Protein AF-Q3A722-F1 (afdb_monomer)

Secondary structure (DSSP, 8-state):
---HHHHHHHHHHHHHHHHHHHT-PPPPPPPP----------------------PPPPPPPPPPP---PPPPTTHHHHHHHHHHHHHHHHHHHHHHHHHHHHHTTS----HHHHHHHHHHHHHHHHHHHHHHTTT-HHHHTHHHHHHHHHHHHHHHHHHHTS--S-HHHHHHHHHHHHHHHHHHHHHH--HHHHHHHHHHHHHHHHHS------HHHHHHHHHHHHHHHHHHHHHHT-THHHHHHHHHHHHHHHHHHHHH--S-HHHHHHHHHHHHHHHHHHHHHHHHHH-----HHHHHTTHHHHHHHHHHHHHHHHHH-TTTHHHHHHHHHHHHHHHHHHHHHHHTS--HHHHHHHHHHHHHHIIIIIIIIIS-TTTHHHHHHHHHHHHHHHHHHHT--GGGSHHHHHHHHHHHHHHHHHHHHT-S-TT-TTTTTHHHHHHHHHHHHHHHHTTS-HHHHHHHHHHHHHHHHHHHHHHHHH--SHHHHHHHHHHHHHHHHHHHHHHT-HHHHHHHHHHHHHHHHHIIIIITTSS-HHHHHHHHHHHHHHHHHHHHHHHHHHHS-PPP-

Foldseek 3Di:
DQDPVNVVVVVVVVVVVVCVVVVPDDDDDDDDDDDDDDDDDDDDDDDDDDDDDDDDDDDDDDDDPDDDDDPDPVVVVVVVCVLLVVVVVVVVVVVVVVVVCVVVVVDPDDLVVVLVVLLVCLVVLLVQLVVCCVPPLVSSLSSNLVSLLSQLVSLLCCCAVVNNDALVVSLVSLVVSLVVLLVSCVVSVDCSSLVSSLVSQLCSVVRHDDPDLDLVVVLVSLLVCLLVQLVSCLVSLHLVSNLSSLQSSLVSSLVVVVVSVDDDLVSVLVSLVSSLLSSLVSLLSSCVSVVPFQDQVNLVSCQVSLVSSLVSNLVSCCVPPVPCSLVVLQVSLVVLVCSLVVSCVVSVDDRLSSLVNSLQSNLVSCLVSVQVRPDDLLCQLVCLLVLVVVVVVCCVVVVDDCVSNVNNVVSSVVSNVVSLVCLLVVVRPPPRPPSLCSLVSLLVSLVVLLVVQQPDDPVSVVVSLVSNLSSLSSQLSSLVVNDPDLVSSLVSLLVVLVVLCVVCVVVLNLSSLVSSLVSLVVSLVSCVPPVLVPDDPVVNVVSVVVSVVSNVVSVVSNVVSVPPDDPDD

Mean predicted aligned error: 14.73 Å

pLDDT: mean 80.54, std 16.51, range [31.36, 98.12]

InterPro domains:
  IPR019286 Protein of unknown function DUF2339, transmembrane [PF10101] (86-480)
  IPR019286 Protein of unknown function DUF2339, transmembrane [PTHR38434] (23-447)

Organism: Syntrophotalea carbinolica (strain DSM 2380 / NBRC 103641 / GraBd1) (NCBI:txid338963)

Sequence (569 aa):
MESLDQRLARLEARLEKLEQHLNLKPTPPEPPQETFSFHPPTSGKAGQSAPPSGPATPPTAPPAPAQKPAPSPQSGIITRLLGLGGSLALVLAAAYLIKLAYDSGWLSLSPQMRIGLAMLGGLALITTGLYLRKKDRSYASLLPAAGIVILFLAIYAAHLYYDLIGSGVAGLGVVLTCLFSLWLCHLFDSNLYALFAIGGSYAAPFLIRNTTHQIWPLMLYFSAWSVVFCIFSLFTGRRRHYLLALYLAIAGFDIIWRRTAGDPWQAALFYQTAQLAIFGICAALFTLRHKRPLTRRSAALHLPALLIFYILQYTLLHRHLPQLAPWIALASVIVVGICYLVPRLLLKRELPGGRLILFCYGSLALVHAGYLELMPQNWRPWLALLALPALAVWFVTSKRNLFTDWALLAAIGLMWLVNFSRTIGNDLPAHVSGLQILPLLHAAELYAGYALLRKQHRMERVLGGVLVYLGHFAAMAAAWQILQSSLGVSLAWGLLALVCLGLALPLRDRILGHSSLLLFAFSALKVLFNDLAGAAPPVRIGCLLVVGVTLYAGGWLYRYIEQLSPPKT

Solvent-accessible surface area (backbone atoms only — not comparable to full-atom values): 31553 Å² total; per-residue (Å²): 133,87,52,72,65,60,54,49,56,56,48,51,58,50,49,53,56,48,38,64,74,66,68,64,74,83,79,78,87,82,80,90,82,89,79,91,84,90,82,87,91,83,90,86,85,91,86,89,88,86,89,89,90,76,93,78,76,83,83,84,77,79,86,74,81,85,73,75,81,74,82,62,80,64,60,63,50,54,57,48,50,50,50,50,48,52,50,51,50,51,52,48,49,52,52,49,51,53,48,50,41,38,79,67,60,79,50,85,67,52,74,66,54,52,40,50,49,40,39,50,51,13,50,48,30,30,52,50,17,60,66,40,35,84,80,40,46,76,69,24,46,52,38,31,47,51,11,53,53,38,40,51,49,31,45,38,43,34,37,64,75,63,65,74,43,56,60,70,59,40,52,51,50,48,51,54,52,27,55,51,27,47,51,48,18,67,76,57,71,42,67,64,26,45,52,50,26,50,52,50,56,65,44,39,77,81,50,41,80,73,89,64,86,61,61,65,67,57,52,50,53,50,48,50,51,46,51,52,36,32,55,51,19,55,73,69,73,40,69,67,49,33,51,52,40,51,46,48,48,56,52,47,48,53,57,52,53,68,72,64,75,72,69,65,66,64,56,57,51,48,48,53,53,50,50,52,48,55,54,38,50,40,58,25,50,41,28,57,76,66,69,48,69,48,43,56,74,63,29,59,68,46,48,60,52,52,48,50,49,48,54,57,52,42,56,52,28,46,74,77,38,54,88,51,23,38,58,54,50,48,50,50,40,52,54,52,41,49,41,36,47,54,45,28,65,77,64,73,45,87,36,67,6,40,52,49,46,42,40,45,53,37,29,50,31,42,49,48,27,48,46,68,60,68,40,55,78,58,51,44,56,59,52,30,65,48,44,59,59,52,49,52,52,49,41,70,74,62,78,58,65,73,81,78,52,45,47,44,52,50,42,52,50,49,50,29,49,58,38,51,52,28,54,65,68,65,69,58,66,91,80,34,81,60,67,72,50,52,27,44,50,52,14,50,52,23,44,50,53,18,70,68,26,66,83,53,58,80,70,42,40,54,53,20,50,52,28,42,55,52,14,51,52,28,41,48,41,24,35,54,75,62,39,91,43,74,67,56,27,38,51,49,34,41,50,52,18,50,50,38,38,60,51,15,61,88,66,71,33,65,68,48,35,58,54,18,53,54,36,42,51,52,27,47,49,46,42,64,66,62,57,42,74,77,46,57,72,71,58,39,54,51,52,54,50,53,46,52,52,51,52,51,55,51,55,55,50,48,59,54,57,70,68,56,73,77,79,85,126

Nearest PDB structures (foldseek):
  7rdr-assembly1_A  TM=3.396E-01  e=1.250E-01  unidentified
  7xn7-assembly1_q  TM=1.396E-01  e=4.188E-02  Komagataella phaffii

Structure (mmCIF, N/CA/C/O backbone):
data_AF-Q3A722-F1
#
_entry.id   AF-Q3A722-F1
#
loop_
_atom_site.group_PDB
_atom_site.id
_atom_site.type_symbol
_atom_site.label_atom_id
_atom_site.label_alt_id
_atom_site.label_comp_id
_atom_site.label_asym_id
_atom_site.label_entity_id
_atom_site.label_seq_id
_atom_site.pdbx_PDB_ins_code
_atom_site.Cartn_x
_atom_site.Cartn_y
_atom_site.Cartn_z
_atom_site.occupancy
_atom_site.B_iso_or_equiv
_atom_site.auth_seq_id
_atom_site.auth_comp_id
_atom_site.auth_asym_id
_atom_site.auth_atom_id
_atom_site.pdbx_PDB_model_num
ATOM 1 N N . MET A 1 1 ? 18.678 46.600 12.521 1.00 52.31 1 MET A N 1
ATOM 2 C CA . MET A 1 1 ? 19.002 45.193 12.204 1.00 52.31 1 MET A CA 1
ATOM 3 C C . MET A 1 1 ? 20.317 44.878 12.899 1.00 52.31 1 MET A C 1
ATOM 5 O O . MET A 1 1 ? 21.300 45.527 12.586 1.00 52.31 1 MET A O 1
ATOM 9 N N . GLU A 1 2 ? 20.304 44.007 13.909 1.00 63.22 2 GLU A N 1
ATOM 10 C CA . GLU A 1 2 ? 21.504 43.571 14.653 1.00 63.22 2 GLU A CA 1
ATOM 11 C C . GLU A 1 2 ? 22.440 42.827 13.677 1.00 63.22 2 GLU A C 1
ATOM 13 O O . GLU A 1 2 ? 21.957 41.978 12.918 1.00 63.22 2 GLU A O 1
ATOM 18 N N . SER A 1 3 ? 23.730 43.184 13.621 1.00 78.12 3 SER A N 1
ATOM 19 C CA . SER A 1 3 ? 24.673 42.571 12.671 1.00 78.12 3 SER A CA 1
ATOM 20 C C . SER A 1 3 ? 24.932 41.104 13.032 1.00 78.12 3 SER A C 1
ATOM 22 O O . SER A 1 3 ? 24.797 40.696 14.189 1.00 78.12 3 SER A O 1
ATOM 24 N N . LEU A 1 4 ? 25.281 40.282 12.036 1.00 76.06 4 LEU A N 1
ATOM 25 C CA . LEU A 1 4 ? 25.520 38.847 12.232 1.00 76.06 4 LEU A CA 1
ATOM 26 C C . LEU A 1 4 ? 26.589 38.592 13.313 1.00 76.06 4 LEU A C 1
ATOM 28 O O . LEU A 1 4 ? 26.437 37.686 14.131 1.00 76.06 4 LEU A O 1
ATOM 32 N N . ASP A 1 5 ? 27.596 39.463 13.367 1.00 83.19 5 ASP A N 1
ATOM 33 C CA . ASP A 1 5 ? 28.703 39.402 14.323 1.00 83.19 5 ASP A CA 1
ATOM 34 C C . ASP A 1 5 ? 28.243 39.663 15.762 1.00 83.19 5 ASP A C 1
ATOM 36 O O . ASP A 1 5 ? 28.663 38.976 16.690 1.00 83.19 5 ASP A O 1
ATOM 40 N N . GLN A 1 6 ? 27.300 40.592 15.959 1.00 83.19 6 GLN A N 1
ATOM 41 C CA . GLN A 1 6 ? 26.714 40.853 17.278 1.00 83.19 6 GLN A CA 1
ATOM 42 C C . GLN A 1 6 ? 25.887 39.662 17.772 1.00 83.19 6 GLN A C 1
ATOM 44 O O . GLN A 1 6 ? 25.915 39.331 18.959 1.00 83.19 6 GLN A O 1
ATOM 49 N N . ARG A 1 7 ? 25.181 38.974 16.864 1.00 80.50 7 ARG A N 1
ATOM 50 C CA . ARG A 1 7 ? 24.454 37.740 17.194 1.00 80.50 7 ARG A CA 1
ATOM 51 C C . ARG A 1 7 ? 25.393 36.588 17.538 1.00 80.50 7 ARG A C 1
ATOM 53 O O . ARG A 1 7 ? 25.093 3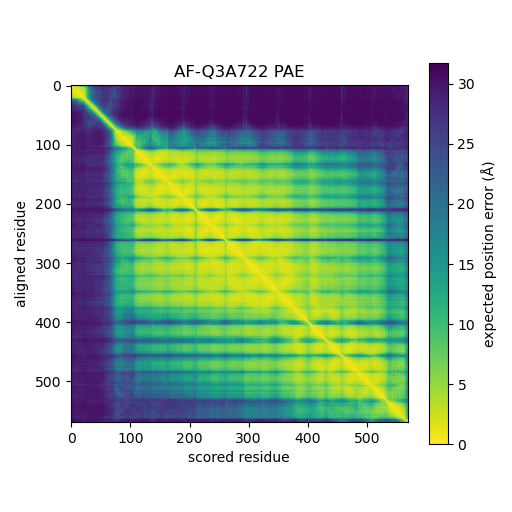5.859 18.481 1.00 80.50 7 ARG A O 1
ATOM 60 N N . LEU A 1 8 ? 26.499 36.434 16.812 1.00 86.38 8 LEU A N 1
ATOM 61 C CA . LEU A 1 8 ? 27.503 35.403 17.088 1.00 86.38 8 LEU A CA 1
ATOM 62 C C . LEU A 1 8 ? 28.163 35.621 18.449 1.00 86.38 8 LEU A C 1
ATOM 64 O O . LEU A 1 8 ? 28.091 34.728 19.290 1.00 86.38 8 LEU A O 1
ATOM 68 N N . ALA A 1 9 ? 28.645 36.834 18.728 1.00 87.88 9 ALA A N 1
ATOM 69 C CA . ALA A 1 9 ? 29.249 37.167 20.020 1.00 87.88 9 ALA A CA 1
ATOM 70 C C . ALA A 1 9 ? 28.284 36.921 21.198 1.00 87.88 9 ALA A C 1
ATOM 72 O O . ALA A 1 9 ? 28.666 36.440 22.266 1.00 87.88 9 ALA A O 1
ATOM 73 N N . ARG A 1 10 ? 26.989 37.204 21.003 1.00 89.38 10 ARG A N 1
ATOM 74 C CA . ARG A 1 10 ? 25.951 36.984 22.021 1.00 89.38 10 ARG A CA 1
ATOM 75 C C . ARG A 1 10 ? 25.628 35.505 22.243 1.00 89.38 10 ARG A C 1
ATOM 77 O O . ARG A 1 10 ? 25.222 35.132 23.346 1.00 89.38 10 ARG A O 1
ATOM 84 N N . LEU A 1 11 ? 25.767 34.677 21.207 1.00 86.81 11 LEU A N 1
ATOM 85 C CA . LEU A 1 11 ? 25.598 33.229 21.299 1.00 86.81 11 LEU A CA 1
ATOM 86 C C . LEU A 1 11 ? 26.813 32.575 21.959 1.00 86.81 11 LEU A C 1
ATOM 88 O O . LEU A 1 11 ? 26.610 31.762 22.856 1.00 86.81 11 LEU A O 1
ATOM 92 N N . GLU A 1 12 ? 28.030 32.984 21.603 1.00 91.69 12 GLU A N 1
ATOM 93 C CA . GLU A 1 12 ? 29.278 32.510 22.220 1.00 91.69 12 GLU A CA 1
ATOM 94 C C . GLU A 1 12 ? 29.302 32.805 23.724 1.00 91.69 12 GLU A C 1
ATOM 96 O O . GLU A 1 12 ? 29.461 31.888 24.527 1.00 91.69 12 GLU A O 1
ATOM 101 N N . ALA A 1 13 ? 28.970 34.036 24.129 1.00 88.69 13 ALA A N 1
ATOM 102 C CA . ALA A 1 13 ? 28.894 34.407 25.545 1.00 88.69 13 ALA A CA 1
ATOM 103 C C . ALA A 1 13 ? 27.814 33.629 26.331 1.00 88.69 13 ALA A C 1
ATOM 105 O O . ALA A 1 13 ? 27.917 33.437 27.547 1.00 88.69 13 ALA A O 1
ATOM 106 N N . ARG A 1 14 ? 26.739 33.187 25.662 1.00 84.06 14 ARG A N 1
ATOM 107 C CA . ARG A 1 14 ? 25.712 32.320 26.270 1.00 84.06 14 ARG A CA 1
ATOM 108 C C . ARG A 1 14 ? 26.178 30.875 26.387 1.00 84.06 14 ARG A C 1
ATOM 110 O O . ARG A 1 14 ? 25.814 30.215 27.359 1.00 84.06 14 ARG A O 1
ATOM 117 N N . LEU A 1 15 ? 26.942 30.403 25.409 1.00 85.06 15 LEU A N 1
ATOM 118 C CA . LEU A 1 15 ? 27.492 29.054 25.373 1.00 85.06 15 LEU A CA 1
ATOM 119 C C . LEU A 1 15 ? 28.553 28.890 26.463 1.00 85.06 15 LEU A C 1
ATOM 121 O O . LEU A 1 15 ? 28.458 27.961 27.255 1.00 85.06 15 LEU A O 1
ATOM 125 N N . GLU A 1 16 ? 29.432 29.877 26.622 1.00 84.75 16 GLU A N 1
ATOM 126 C CA . GLU A 1 16 ? 30.456 29.896 27.671 1.00 84.75 16 GLU A CA 1
ATOM 127 C C . GLU A 1 16 ? 29.837 29.910 29.084 1.00 84.75 16 GLU A C 1
ATOM 129 O O . GLU A 1 16 ? 30.250 29.160 29.970 1.00 84.75 16 GLU A O 1
ATOM 134 N N . LYS A 1 17 ? 28.753 30.676 29.292 1.00 83.44 17 LYS A N 1
ATOM 135 C CA . LYS A 1 17 ? 27.987 30.649 30.556 1.00 83.44 17 LYS A CA 1
ATOM 136 C C . LYS A 1 17 ? 27.321 29.299 30.837 1.00 83.44 17 LYS A C 1
ATOM 138 O O . LYS A 1 17 ? 27.186 28.927 32.005 1.00 83.44 17 LYS A O 1
ATOM 143 N N . LEU A 1 18 ? 26.878 28.591 29.795 1.00 77.94 18 LEU A N 1
ATOM 144 C CA . LEU A 1 18 ? 26.283 27.256 29.904 1.00 77.94 18 LEU A CA 1
ATOM 145 C C . LEU A 1 18 ? 27.346 26.187 30.177 1.00 77.94 18 LEU A C 1
ATOM 147 O O . LEU A 1 18 ? 27.121 25.319 31.016 1.00 77.94 18 LEU A O 1
ATOM 151 N N . GLU A 1 19 ? 28.507 26.272 29.531 1.00 83.75 19 GLU A N 1
ATOM 152 C CA . GLU A 1 19 ? 29.641 25.369 29.755 1.00 83.75 19 GLU A CA 1
ATOM 153 C C . GLU A 1 19 ? 30.189 25.494 31.181 1.00 83.75 19 GLU A C 1
ATOM 155 O O . GLU A 1 19 ? 30.425 24.476 31.838 1.00 83.75 19 GLU A O 1
ATOM 160 N N . GLN A 1 20 ? 30.274 26.722 31.709 1.00 80.38 20 GLN A N 1
ATOM 161 C CA . GLN A 1 20 ? 30.619 26.974 33.112 1.00 80.38 20 GLN A CA 1
ATOM 162 C C . GLN A 1 20 ? 29.568 26.416 34.087 1.00 80.38 20 GLN A C 1
ATOM 164 O O . GLN A 1 20 ? 29.935 25.847 35.113 1.00 80.38 20 GLN A O 1
ATOM 169 N N . HIS A 1 21 ? 28.269 26.514 33.768 1.00 76.50 21 HIS A N 1
ATOM 170 C CA . HIS A 1 21 ? 27.200 25.927 34.594 1.00 76.50 21 HIS A CA 1
ATOM 171 C C . HIS A 1 21 ? 27.181 24.394 34.568 1.00 76.50 21 HIS A C 1
ATOM 173 O O . HIS A 1 21 ? 26.752 23.771 35.538 1.00 76.50 21 HIS A O 1
ATOM 179 N N . LEU A 1 22 ? 27.623 23.781 33.468 1.00 78.94 22 LEU A N 1
ATOM 180 C CA . LEU A 1 22 ? 27.616 22.328 33.277 1.00 78.94 22 LEU A CA 1
ATOM 181 C C . LEU A 1 22 ? 28.944 21.656 33.660 1.00 78.94 22 LEU A C 1
ATOM 183 O O . LEU A 1 22 ? 29.050 20.435 33.563 1.00 78.94 22 LEU A O 1
ATOM 187 N N . ASN A 1 23 ? 29.936 22.429 34.120 1.00 65.50 23 ASN A N 1
ATOM 188 C CA . ASN A 1 23 ? 31.259 21.958 34.545 1.00 65.50 23 ASN A CA 1
ATOM 189 C C . ASN A 1 23 ? 31.959 21.078 33.485 1.00 65.50 23 ASN A C 1
ATOM 191 O O . ASN A 1 23 ? 32.690 20.133 33.801 1.00 65.50 23 ASN A O 1
ATOM 195 N N . LEU A 1 24 ? 31.710 21.377 32.206 1.00 67.44 24 LEU A N 1
ATOM 196 C CA . LEU A 1 24 ? 32.306 20.678 31.073 1.00 67.44 24 LEU A CA 1
ATOM 197 C C . LEU A 1 24 ? 33.721 21.220 30.872 1.00 67.44 24 LEU A C 1
ATOM 199 O O . LEU A 1 24 ? 33.935 22.217 30.192 1.00 67.44 24 LEU A O 1
ATOM 203 N N . LYS A 1 25 ? 34.705 20.585 31.510 1.00 57.12 25 LYS A N 1
ATOM 204 C CA . LYS A 1 25 ? 36.115 20.926 31.302 1.00 57.12 25 LYS A CA 1
ATOM 205 C C . LYS A 1 25 ? 36.535 20.483 29.889 1.00 57.12 25 LYS A C 1
ATOM 207 O O . LYS A 1 25 ? 36.375 19.300 29.581 1.00 57.12 25 LYS A O 1
ATOM 212 N N . PRO A 1 26 ? 37.113 21.356 29.045 1.00 51.34 26 PRO A N 1
ATOM 213 C CA . PRO A 1 26 ? 37.738 20.923 27.800 1.00 51.34 26 PRO A CA 1
ATOM 214 C C . PRO A 1 26 ? 38.919 20.007 28.137 1.00 51.34 26 PRO A C 1
ATOM 216 O O . PRO A 1 26 ? 39.823 20.405 28.871 1.00 51.34 26 PRO A O 1
ATOM 219 N N . THR A 1 27 ? 38.908 18.768 27.645 1.00 40.75 27 THR A N 1
ATOM 220 C CA . THR A 1 27 ? 40.062 17.864 27.742 1.00 40.75 27 THR A CA 1
ATOM 221 C C . THR A 1 27 ? 41.127 18.320 26.736 1.00 40.75 27 THR A C 1
ATOM 223 O O . THR A 1 27 ? 40.835 18.333 25.538 1.00 40.75 27 THR A O 1
ATOM 226 N N . PRO A 1 28 ? 42.342 18.707 27.168 1.00 54.50 28 PRO A N 1
ATOM 227 C CA . PRO A 1 28 ? 43.435 19.014 26.250 1.00 54.50 28 PRO A CA 1
ATOM 228 C C . PRO A 1 28 ? 43.916 17.738 25.534 1.00 54.50 28 PRO A C 1
ATOM 230 O O . PRO A 1 28 ? 43.887 16.666 26.141 1.00 54.50 28 PRO A O 1
ATOM 233 N N . PRO A 1 29 ? 44.378 17.818 24.275 1.00 43.59 29 PRO A N 1
ATOM 234 C CA . PRO A 1 29 ? 44.983 16.681 23.590 1.00 43.59 29 PRO A CA 1
ATOM 235 C C . PRO A 1 29 ? 46.322 16.313 24.251 1.00 43.59 29 PRO A C 1
ATOM 237 O O . PRO A 1 29 ? 47.200 17.158 24.416 1.00 43.59 29 PRO A O 1
ATOM 240 N N . GLU A 1 30 ? 46.462 15.048 24.636 1.00 40.69 30 GLU A N 1
ATOM 241 C CA . GLU A 1 30 ? 47.668 14.479 25.244 1.00 40.69 30 GLU A CA 1
ATOM 242 C C . GLU A 1 30 ? 48.770 14.272 24.175 1.00 40.69 30 GLU A C 1
ATOM 244 O O . GLU A 1 30 ? 48.475 13.741 23.098 1.00 40.69 30 GLU A O 1
ATOM 249 N N . PRO A 1 31 ? 50.024 14.711 24.411 1.00 44.62 31 PRO A N 1
ATOM 250 C CA . PRO A 1 31 ? 51.124 14.549 23.459 1.00 44.62 31 PRO A CA 1
ATOM 251 C C . PRO A 1 31 ? 51.706 13.117 23.462 1.00 44.62 31 PRO A C 1
ATOM 253 O O . PRO A 1 31 ? 51.623 12.420 24.473 1.00 44.62 31 PRO A O 1
ATOM 256 N N . PRO A 1 32 ? 52.335 12.660 22.360 1.00 43.41 32 PRO A N 1
ATOM 257 C CA . PRO A 1 32 ? 52.830 11.292 22.234 1.00 43.41 32 PRO A CA 1
ATOM 258 C C . PRO A 1 32 ? 54.150 11.105 22.995 1.00 43.41 32 PRO A C 1
ATOM 260 O O . PRO A 1 32 ? 55.132 11.783 22.699 1.00 43.41 32 PRO A O 1
ATOM 263 N N . GLN A 1 33 ? 54.197 10.154 23.932 1.00 38.06 33 GLN A N 1
ATOM 264 C CA . GLN A 1 33 ? 55.449 9.644 24.500 1.00 38.06 33 GLN A CA 1
ATOM 265 C C . GLN A 1 33 ? 55.815 8.304 23.850 1.00 38.06 33 GLN A C 1
ATOM 267 O O . GLN A 1 33 ? 55.172 7.279 24.078 1.00 38.06 33 GLN A O 1
ATOM 272 N N . GLU A 1 34 ? 56.862 8.331 23.026 1.00 39.62 34 GLU A N 1
ATOM 273 C CA . GLU A 1 34 ? 57.644 7.161 22.637 1.00 39.62 34 GLU A CA 1
ATOM 274 C C . GLU A 1 34 ? 58.617 6.803 23.769 1.00 39.62 34 GLU A C 1
ATOM 276 O O . GLU A 1 34 ? 59.508 7.591 24.075 1.00 39.62 34 GLU A O 1
ATOM 281 N N . THR A 1 35 ? 58.516 5.590 24.322 1.00 33.19 35 THR A N 1
ATOM 282 C CA . THR A 1 35 ? 59.654 4.947 24.997 1.00 33.19 35 THR A CA 1
ATOM 283 C C . THR A 1 35 ? 59.602 3.437 24.763 1.00 33.19 35 THR A C 1
ATOM 285 O O . THR A 1 35 ? 58.815 2.715 25.373 1.00 33.19 35 THR A O 1
ATOM 288 N N . PHE A 1 36 ? 60.442 2.955 23.846 1.00 32.78 36 PHE A N 1
ATOM 289 C CA . PHE A 1 36 ? 60.782 1.539 23.714 1.00 32.78 36 PHE A CA 1
ATOM 290 C C . PHE A 1 36 ? 61.846 1.184 24.760 1.00 32.78 36 PHE A C 1
ATOM 292 O O . PHE A 1 36 ? 62.940 1.743 24.728 1.00 32.78 36 PHE A O 1
ATOM 299 N N . SER A 1 37 ? 61.560 0.207 25.622 1.00 33.47 37 SER A N 1
ATOM 300 C CA . SER A 1 37 ? 62.552 -0.407 26.515 1.00 33.47 37 SER A CA 1
ATOM 301 C C . SER A 1 37 ? 62.547 -1.922 26.313 1.00 33.47 37 SER A C 1
ATOM 303 O O . SER A 1 37 ? 61.552 -2.592 26.582 1.00 33.47 37 SER A O 1
ATOM 305 N N . PHE A 1 38 ? 63.661 -2.457 25.810 1.00 31.36 38 PHE A N 1
ATOM 306 C CA . PHE A 1 38 ? 63.923 -3.888 25.635 1.00 31.36 38 PHE A CA 1
ATOM 307 C C . PHE A 1 38 ? 64.601 -4.458 26.893 1.00 31.36 38 PHE A C 1
ATOM 309 O O . PHE A 1 38 ? 65.631 -3.940 27.318 1.00 31.36 38 PHE A O 1
ATOM 316 N N . HIS A 1 39 ? 64.097 -5.577 27.423 1.00 46.22 39 HIS A N 1
ATOM 317 C CA . HIS A 1 39 ? 64.859 -6.473 28.302 1.00 46.22 39 HIS A CA 1
ATOM 318 C C . HIS A 1 39 ? 64.844 -7.904 27.728 1.00 46.22 39 HIS A C 1
ATOM 320 O O . HIS A 1 39 ? 63.776 -8.372 27.327 1.00 46.22 39 HIS A O 1
ATOM 326 N N . PRO A 1 40 ? 65.992 -8.610 27.668 1.00 51.47 40 PRO A N 1
ATOM 327 C CA . PRO A 1 40 ? 66.065 -10.003 27.225 1.00 51.47 40 PRO A CA 1
ATOM 328 C C . PRO A 1 40 ? 65.837 -10.990 28.394 1.00 51.47 40 PRO A C 1
ATOM 330 O O . PRO A 1 40 ? 66.102 -10.629 29.543 1.00 51.47 40 PRO A O 1
ATOM 333 N N . PRO A 1 41 ? 65.391 -12.239 28.143 1.00 42.06 41 PRO A N 1
ATOM 334 C CA . PRO A 1 41 ? 65.236 -13.250 29.187 1.00 42.06 41 PRO A CA 1
ATOM 335 C C . PRO A 1 41 ? 66.453 -14.190 29.270 1.00 42.06 41 PRO A C 1
ATOM 337 O O . PRO A 1 41 ? 66.931 -14.689 28.251 1.00 42.06 41 PRO A O 1
ATOM 340 N N . THR A 1 42 ? 66.891 -14.502 30.495 1.00 33.94 42 THR A N 1
ATOM 341 C CA . THR A 1 42 ? 67.890 -15.547 30.787 1.00 33.94 42 THR A CA 1
ATOM 342 C C . THR A 1 42 ? 67.280 -16.640 31.671 1.00 33.94 42 THR A C 1
ATOM 344 O O . THR A 1 42 ? 66.544 -16.368 32.615 1.00 33.94 42 THR A O 1
ATOM 347 N N . SER A 1 43 ? 67.595 -17.885 31.318 1.00 39.81 43 SER A N 1
ATOM 348 C CA . SER A 1 43 ? 67.126 -19.176 31.840 1.00 39.81 43 SER A CA 1
ATOM 349 C C . SER A 1 43 ? 67.608 -19.538 33.261 1.00 39.81 43 SER A C 1
ATOM 351 O O . SER A 1 43 ? 68.726 -19.186 33.625 1.00 39.81 43 SER A O 1
ATOM 353 N N . GLY A 1 44 ? 66.860 -20.379 34.007 1.00 32.78 44 GLY A N 1
ATOM 354 C CA . GLY A 1 44 ? 67.394 -21.064 35.206 1.00 32.78 44 GLY A CA 1
ATOM 355 C C . GLY A 1 44 ? 66.427 -21.874 36.106 1.00 32.78 44 GLY A C 1
ATOM 356 O O . GLY A 1 44 ? 65.782 -21.308 36.970 1.00 32.78 44 GLY A O 1
ATOM 357 N N . LYS A 1 45 ? 66.406 -23.206 35.899 1.00 38.09 45 LYS A N 1
ATOM 358 C CA . LYS A 1 45 ? 66.218 -24.395 36.792 1.00 38.09 45 LYS A CA 1
ATOM 359 C C . LYS A 1 45 ? 65.346 -24.412 38.089 1.00 38.09 45 LYS A C 1
ATOM 361 O O . LYS A 1 45 ? 65.649 -23.754 39.067 1.00 38.09 45 LYS A O 1
ATOM 366 N N . ALA A 1 46 ? 64.428 -25.400 38.095 1.00 35.19 46 ALA A N 1
ATOM 367 C CA . ALA A 1 46 ? 64.152 -26.521 39.039 1.00 35.19 46 ALA A CA 1
ATOM 368 C C . ALA A 1 46 ? 63.989 -26.347 40.578 1.00 35.19 46 ALA A C 1
ATOM 370 O O . ALA A 1 46 ? 64.908 -25.927 41.269 1.00 35.19 46 ALA A O 1
ATOM 371 N N . GLY A 1 47 ? 62.892 -26.915 41.121 1.00 33.81 47 GLY A N 1
ATOM 372 C CA . GLY A 1 47 ? 62.718 -27.305 42.535 1.00 33.81 47 GLY A CA 1
ATOM 373 C C . GLY A 1 47 ? 61.334 -27.924 42.832 1.00 33.81 47 GLY A C 1
ATOM 374 O O . GLY A 1 47 ? 60.319 -27.359 42.448 1.00 33.81 47 GLY A O 1
ATOM 375 N N . GLN A 1 48 ? 61.300 -29.104 43.461 1.00 34.53 48 GLN A N 1
ATOM 376 C CA . GLN A 1 48 ? 60.135 -29.977 43.723 1.00 34.53 48 GLN A CA 1
ATOM 377 C C . GLN A 1 48 ? 59.347 -29.613 45.002 1.00 34.53 48 GLN A C 1
ATOM 379 O O . GLN A 1 48 ? 59.964 -29.178 45.969 1.00 34.53 48 GLN A O 1
ATOM 384 N N . SER A 1 49 ? 58.030 -29.900 45.050 1.00 35.25 49 SER A N 1
ATOM 385 C CA . SER A 1 49 ? 57.280 -30.627 46.122 1.00 35.25 49 SER A CA 1
ATOM 386 C C . SER A 1 49 ? 55.747 -30.405 46.023 1.00 35.25 49 SER A C 1
ATOM 388 O O . SER A 1 49 ? 55.287 -29.347 45.610 1.00 35.25 49 SER A O 1
ATOM 390 N N . ALA A 1 50 ? 54.954 -31.439 46.337 1.00 35.88 50 ALA A N 1
ATOM 391 C CA . ALA A 1 50 ? 53.477 -31.514 46.248 1.00 35.88 50 ALA A CA 1
ATOM 392 C C . ALA A 1 50 ? 52.813 -31.514 47.661 1.00 35.88 50 ALA A C 1
ATOM 394 O O . ALA A 1 50 ? 53.560 -31.534 48.636 1.00 35.88 50 ALA A O 1
ATOM 395 N N . PRO A 1 51 ? 51.489 -31.780 47.824 1.00 54.91 51 PRO A N 1
ATOM 396 C CA . PRO A 1 51 ? 50.248 -30.980 47.639 1.00 54.91 51 PRO A CA 1
ATOM 397 C C . PRO A 1 51 ? 49.514 -30.799 49.026 1.00 54.91 51 PRO A C 1
ATOM 399 O O . PRO A 1 51 ? 50.216 -30.919 50.027 1.00 54.91 51 PRO A O 1
ATOM 402 N N . PRO A 1 52 ? 48.171 -30.602 49.216 1.00 51.94 52 PRO A N 1
ATOM 403 C CA . PRO A 1 52 ? 47.032 -30.319 48.318 1.00 51.94 52 PRO A CA 1
ATOM 404 C C . PRO A 1 52 ? 46.056 -29.195 48.803 1.00 51.94 52 PRO A C 1
ATOM 406 O O . PRO A 1 52 ? 46.222 -28.598 49.859 1.00 51.94 52 PRO A O 1
ATOM 409 N N . SER A 1 53 ? 44.954 -29.037 48.050 1.00 37.72 53 SER A N 1
ATOM 410 C CA . SER A 1 53 ? 43.604 -28.547 48.427 1.00 37.72 53 SER A CA 1
ATOM 411 C C . SER A 1 53 ? 43.199 -27.094 48.103 1.00 37.72 53 SER A C 1
ATOM 413 O O . SER A 1 53 ? 43.678 -26.125 48.676 1.00 37.72 53 SER A O 1
ATOM 415 N N . GLY A 1 54 ? 42.227 -26.979 47.185 1.00 43.28 54 GLY A N 1
ATOM 416 C CA . GLY A 1 54 ? 41.479 -25.762 46.853 1.00 43.28 54 GLY A CA 1
ATOM 417 C C . GLY A 1 54 ? 40.866 -25.843 45.442 1.00 43.28 54 GLY A C 1
ATOM 418 O O . GLY A 1 54 ? 41.622 -26.022 44.488 1.00 43.28 54 GLY A O 1
ATOM 419 N N . PRO A 1 55 ? 39.533 -25.745 45.253 1.00 44.19 55 PRO A N 1
ATOM 420 C CA . PRO A 1 55 ? 38.927 -25.724 43.921 1.00 44.19 55 PRO A CA 1
ATOM 421 C C . PRO A 1 55 ? 39.321 -24.437 43.185 1.00 44.19 55 PRO A C 1
ATOM 423 O O . PRO A 1 55 ? 38.999 -23.336 43.627 1.00 44.19 55 PRO A O 1
ATOM 426 N N . ALA A 1 56 ? 40.029 -24.582 42.066 1.00 38.97 56 ALA A N 1
ATOM 427 C CA . ALA A 1 56 ? 40.491 -23.476 41.242 1.00 38.97 56 ALA A CA 1
ATOM 428 C C . ALA A 1 56 ? 39.350 -22.860 40.414 1.00 38.97 56 ALA A C 1
ATOM 430 O O . ALA A 1 56 ? 38.616 -23.546 39.701 1.00 38.97 56 ALA A O 1
ATOM 431 N N . THR A 1 57 ? 39.258 -21.535 40.480 1.00 43.91 57 THR A N 1
ATOM 432 C CA . THR A 1 57 ? 38.618 -20.656 39.495 1.00 43.91 57 THR A CA 1
ATOM 433 C C . THR A 1 57 ? 39.157 -20.907 38.075 1.00 43.91 57 THR A C 1
ATOM 435 O O . THR A 1 57 ? 40.344 -21.211 37.932 1.00 43.91 57 THR A O 1
ATOM 438 N N . PRO A 1 58 ? 38.344 -20.745 37.010 1.00 54.31 58 PRO A N 1
ATOM 439 C CA . PRO A 1 58 ? 38.812 -20.932 35.637 1.00 54.31 58 PRO A CA 1
ATOM 440 C C . PRO A 1 58 ? 39.881 -19.888 35.255 1.00 54.31 58 PRO A C 1
ATOM 442 O O . PRO A 1 58 ? 39.778 -18.742 35.701 1.00 54.31 58 PRO A O 1
ATOM 445 N N . PRO A 1 59 ? 40.874 -20.223 34.408 1.00 48.59 59 PRO A N 1
ATOM 446 C CA . PRO A 1 59 ? 41.942 -19.304 34.030 1.00 48.59 59 PRO A CA 1
ATOM 447 C C . PRO A 1 59 ? 41.449 -18.235 33.049 1.00 48.59 59 PRO A C 1
ATOM 449 O O . PRO A 1 59 ? 40.800 -18.534 32.045 1.00 48.59 59 PRO A O 1
ATOM 452 N N . THR A 1 60 ? 41.825 -16.988 33.318 1.00 42.28 60 THR A N 1
ATOM 453 C CA . THR A 1 60 ? 41.714 -15.844 32.410 1.00 42.28 60 THR A CA 1
ATOM 454 C C . THR A 1 60 ? 42.491 -16.120 31.118 1.00 42.28 60 THR A C 1
ATOM 456 O O . THR A 1 60 ? 43.683 -16.422 31.152 1.00 42.28 60 THR A O 1
ATOM 459 N N . ALA A 1 61 ? 41.812 -16.027 29.974 1.00 45.47 61 ALA A N 1
ATOM 460 C CA . ALA A 1 61 ? 42.420 -16.172 28.654 1.00 45.47 61 ALA A CA 1
ATOM 461 C C . ALA A 1 61 ? 43.422 -15.027 28.351 1.00 45.47 61 ALA A C 1
ATOM 463 O O . ALA A 1 61 ? 43.242 -13.919 28.864 1.00 45.47 61 ALA A O 1
ATOM 464 N N . PRO A 1 62 ? 44.450 -15.253 27.506 1.00 52.56 62 PRO A N 1
ATOM 465 C CA . PRO A 1 62 ? 45.447 -14.238 27.149 1.00 52.56 62 PRO A CA 1
ATOM 466 C C . PRO A 1 62 ? 44.825 -13.038 26.405 1.00 52.56 62 PRO A C 1
ATOM 468 O O . PRO A 1 62 ? 43.821 -13.218 25.707 1.00 52.56 62 PRO A O 1
ATOM 471 N N . PRO A 1 63 ? 45.419 -11.829 26.477 1.00 44.66 63 PRO A N 1
ATOM 472 C CA . PRO A 1 63 ? 44.902 -10.667 25.766 1.00 44.66 63 PRO A CA 1
ATOM 473 C C . PRO A 1 63 ? 45.010 -10.878 24.251 1.00 44.66 63 PRO A C 1
ATOM 475 O O . PRO A 1 63 ? 46.088 -11.128 23.712 1.00 44.66 63 PRO A O 1
ATOM 478 N N . ALA A 1 64 ? 43.871 -10.783 23.565 1.00 46.03 64 ALA A N 1
ATOM 479 C CA . ALA A 1 64 ? 43.799 -10.818 22.112 1.00 46.03 64 ALA A CA 1
ATOM 480 C C . ALA A 1 64 ? 44.557 -9.619 21.495 1.00 46.03 64 ALA A C 1
ATOM 482 O O . ALA A 1 64 ? 44.583 -8.543 22.100 1.00 46.03 64 ALA A O 1
ATOM 483 N N . PRO A 1 65 ? 45.136 -9.754 20.285 1.00 40.84 65 PRO A N 1
ATOM 484 C CA . PRO A 1 65 ? 45.819 -8.653 19.613 1.00 40.84 65 PRO A CA 1
ATOM 485 C C . PRO A 1 65 ? 44.854 -7.484 19.405 1.00 40.84 65 PRO A C 1
ATOM 487 O O . PRO A 1 65 ? 43.736 -7.687 18.923 1.00 40.84 65 PRO A O 1
ATOM 490 N N . ALA A 1 66 ? 45.289 -6.268 19.739 1.00 41.91 66 ALA A N 1
ATOM 491 C CA . ALA A 1 66 ? 44.535 -5.045 19.495 1.00 41.91 66 ALA A CA 1
ATOM 492 C C . ALA A 1 66 ? 44.149 -4.954 18.008 1.00 41.91 66 ALA A C 1
ATOM 494 O O . ALA A 1 66 ? 44.979 -4.695 17.134 1.00 41.91 66 ALA A O 1
ATOM 495 N N . GLN A 1 67 ? 42.872 -5.199 17.710 1.00 41.88 67 GLN A N 1
ATOM 496 C CA . GLN A 1 67 ? 42.307 -4.947 16.393 1.00 41.88 67 GLN A CA 1
ATOM 497 C C . GLN A 1 67 ? 42.366 -3.441 16.132 1.00 41.88 67 GLN A C 1
ATOM 499 O O . GLN A 1 67 ? 41.795 -2.652 16.884 1.00 41.88 67 GLN A O 1
ATOM 504 N N . LYS A 1 68 ? 43.042 -3.047 15.044 1.00 39.16 68 LYS A N 1
ATOM 505 C CA . LYS A 1 68 ? 42.931 -1.699 14.468 1.00 39.16 68 LYS A CA 1
ATOM 506 C C . LYS A 1 68 ? 41.445 -1.309 14.399 1.00 39.16 68 LYS A C 1
ATOM 508 O O . LYS A 1 68 ? 40.660 -2.121 13.899 1.00 39.16 68 LYS A O 1
ATOM 513 N N . PRO A 1 69 ? 41.050 -0.103 14.849 1.00 40.03 69 PRO A N 1
ATOM 514 C CA . PRO A 1 69 ? 39.660 0.325 14.789 1.00 40.03 69 PRO A CA 1
ATOM 515 C C . PRO A 1 69 ? 39.154 0.225 13.349 1.00 40.03 69 PRO A C 1
ATOM 517 O O . PRO A 1 69 ? 39.759 0.778 12.428 1.00 40.03 69 PRO A O 1
ATOM 520 N N . ALA A 1 70 ? 38.056 -0.502 13.148 1.00 44.69 70 ALA A N 1
ATOM 521 C CA . ALA A 1 70 ? 37.361 -0.509 11.871 1.00 44.69 70 ALA A CA 1
ATOM 522 C C . ALA A 1 70 ? 36.961 0.938 11.514 1.00 44.69 70 ALA A C 1
ATOM 524 O O . ALA A 1 70 ? 36.479 1.661 12.392 1.00 44.69 70 ALA A O 1
ATOM 525 N N . PRO A 1 71 ? 37.144 1.383 10.257 1.00 41.56 71 PRO A N 1
ATOM 526 C CA . PRO A 1 71 ? 36.765 2.732 9.860 1.00 41.56 71 PRO A CA 1
ATOM 527 C C . PRO A 1 71 ? 35.268 2.943 10.114 1.00 41.56 71 PRO A C 1
ATOM 529 O O . PRO A 1 71 ? 34.433 2.103 9.770 1.00 41.56 71 PRO A O 1
ATOM 532 N N . SER A 1 72 ? 34.936 4.064 10.754 1.00 37.12 72 SER A N 1
ATOM 533 C CA . SER A 1 72 ? 33.569 4.404 11.134 1.00 37.12 72 SER A CA 1
ATOM 534 C C . SER A 1 72 ? 32.652 4.488 9.895 1.00 37.12 72 SER A C 1
ATOM 536 O O . SER A 1 72 ? 33.038 5.057 8.871 1.00 37.12 72 SER A O 1
ATOM 538 N N . PRO A 1 73 ? 31.405 3.974 9.954 1.00 47.56 73 PRO A N 1
ATOM 539 C CA . PRO A 1 73 ? 30.480 3.971 8.812 1.00 47.56 73 PRO A CA 1
ATOM 540 C C . PRO A 1 73 ? 30.096 5.369 8.291 1.00 47.56 73 PRO A C 1
ATOM 542 O O . PRO A 1 73 ? 29.489 5.481 7.227 1.00 47.56 73 PRO A O 1
ATOM 545 N N . GLN A 1 74 ? 30.434 6.431 9.027 1.00 44.09 74 GLN A N 1
ATOM 546 C CA . GLN A 1 74 ? 30.112 7.816 8.687 1.00 44.09 74 GLN A CA 1
ATOM 547 C C . GLN A 1 74 ? 31.113 8.447 7.704 1.00 44.09 74 GLN A C 1
ATOM 549 O O . GLN A 1 74 ? 30.688 9.251 6.872 1.00 44.09 74 GLN A O 1
ATOM 554 N N . SER A 1 75 ? 32.394 8.045 7.700 1.00 42.06 75 SER A N 1
ATOM 555 C CA . SER A 1 75 ? 33.375 8.612 6.754 1.00 42.06 75 SER A CA 1
ATOM 556 C C . SER A 1 75 ? 33.076 8.190 5.310 1.00 42.06 75 SER A C 1
ATOM 558 O O . SER A 1 75 ? 33.122 9.009 4.399 1.00 42.06 75 SER A O 1
ATOM 560 N N . GLY A 1 76 ? 32.617 6.950 5.104 1.00 49.53 76 GLY A N 1
ATOM 561 C CA . GLY A 1 76 ? 32.274 6.426 3.779 1.00 49.53 76 GLY A CA 1
ATOM 562 C C . GLY A 1 76 ? 31.035 7.056 3.132 1.00 49.53 76 GLY A C 1
ATOM 563 O O . GLY A 1 76 ? 30.899 6.991 1.914 1.00 49.53 76 GLY A O 1
ATOM 564 N N . ILE A 1 77 ? 30.128 7.669 3.899 1.00 54.31 77 ILE A N 1
ATOM 565 C CA . ILE A 1 77 ? 28.936 8.336 3.345 1.00 54.31 77 ILE A CA 1
ATOM 566 C C . ILE A 1 77 ? 29.306 9.731 2.841 1.00 54.31 77 ILE A C 1
ATOM 568 O O . ILE A 1 77 ? 28.914 10.090 1.734 1.00 54.31 77 ILE A O 1
ATOM 572 N N . ILE A 1 78 ? 30.106 10.479 3.606 1.00 50.62 78 ILE A N 1
ATOM 573 C CA . ILE A 1 78 ? 30.527 11.840 3.249 1.00 50.62 78 ILE A CA 1
ATOM 574 C C . ILE A 1 78 ? 31.439 11.803 2.023 1.00 50.62 78 ILE A C 1
ATOM 576 O O . ILE A 1 78 ? 31.165 12.499 1.050 1.00 50.62 78 ILE A O 1
ATOM 580 N N . THR A 1 79 ? 32.448 10.925 1.989 1.00 56.16 79 THR A N 1
ATOM 581 C CA . THR A 1 79 ? 33.340 10.800 0.821 1.00 56.16 79 THR A CA 1
ATOM 582 C C . THR A 1 79 ? 32.586 10.340 -0.430 1.00 56.16 79 THR A C 1
ATOM 584 O O . THR A 1 79 ? 32.892 10.767 -1.541 1.00 56.16 79 THR A O 1
ATOM 587 N N . ARG A 1 80 ? 31.551 9.504 -0.270 1.00 57.47 80 ARG A N 1
ATOM 588 C CA . ARG A 1 80 ? 30.734 9.008 -1.385 1.00 57.47 80 ARG A CA 1
ATOM 589 C C . ARG A 1 80 ? 29.720 10.038 -1.875 1.00 57.47 80 ARG A C 1
ATOM 591 O O . ARG A 1 80 ? 29.497 10.104 -3.077 1.00 57.47 80 ARG A O 1
ATOM 598 N N . LEU A 1 81 ? 29.150 10.854 -0.988 1.00 55.62 81 LEU A N 1
ATOM 599 C CA . LEU A 1 81 ? 28.316 12.001 -1.355 1.00 55.62 81 LEU A CA 1
ATOM 600 C C . LEU A 1 81 ? 29.143 13.102 -2.022 1.00 55.62 81 LEU A C 1
ATOM 602 O O . LEU A 1 81 ? 28.692 13.662 -3.014 1.00 55.62 81 LEU A O 1
ATOM 606 N N . LEU A 1 82 ? 30.361 13.361 -1.541 1.00 54.62 82 LEU A N 1
ATOM 607 C CA . LEU A 1 82 ? 31.267 14.348 -2.128 1.00 54.62 82 LEU A CA 1
ATOM 608 C C . LEU A 1 82 ? 31.784 13.885 -3.500 1.00 54.62 82 LEU A C 1
ATOM 610 O O . LEU A 1 82 ? 31.804 14.665 -4.446 1.00 54.62 82 LEU A O 1
ATOM 614 N N . GLY A 1 83 ? 32.106 12.594 -3.644 1.00 56.09 83 GLY A N 1
ATOM 615 C CA . GLY A 1 83 ? 32.465 11.989 -4.929 1.00 56.09 83 GLY A CA 1
ATOM 616 C C . GLY A 1 83 ? 31.301 11.940 -5.926 1.00 56.09 83 GLY A C 1
ATOM 617 O O . GLY A 1 83 ? 31.496 12.234 -7.103 1.00 56.09 83 GLY A O 1
ATOM 618 N N . LEU A 1 84 ? 30.083 11.628 -5.466 1.00 63.25 84 LEU A N 1
ATOM 619 C CA . LEU A 1 84 ? 28.876 11.661 -6.299 1.00 63.25 84 LEU A CA 1
ATOM 620 C C . LEU A 1 84 ? 28.524 13.098 -6.705 1.00 63.25 84 LEU A C 1
ATOM 622 O O . LEU A 1 84 ? 28.215 13.336 -7.865 1.00 63.25 84 LEU A O 1
ATOM 626 N N . GLY A 1 85 ? 28.612 14.047 -5.771 1.00 64.62 85 GLY A N 1
ATOM 627 C CA . GLY A 1 85 ? 28.373 15.468 -6.011 1.00 64.62 85 GLY A CA 1
ATOM 628 C C . GLY A 1 85 ? 29.383 16.065 -6.986 1.00 64.62 85 GLY A C 1
ATOM 629 O O . GLY A 1 85 ? 28.979 16.697 -7.955 1.00 64.62 85 GLY A O 1
ATOM 630 N N . GLY A 1 86 ? 30.678 15.793 -6.800 1.00 55.59 86 GLY A N 1
ATOM 631 C CA . GLY A 1 86 ? 31.735 16.242 -7.708 1.00 55.59 86 GLY A CA 1
ATOM 632 C C . GLY A 1 86 ? 31.630 15.618 -9.101 1.00 55.59 86 GLY A C 1
ATOM 633 O O . GLY A 1 86 ? 31.756 16.322 -10.098 1.00 55.59 86 GLY A O 1
ATOM 634 N N . SER A 1 87 ? 31.323 14.319 -9.192 1.00 52.84 87 SER A N 1
ATOM 635 C CA . SER A 1 87 ? 31.110 13.646 -10.480 1.00 52.84 87 SER A CA 1
ATOM 636 C C . SER A 1 87 ? 29.854 14.153 -11.193 1.00 52.84 87 SER A C 1
ATOM 638 O O . SER A 1 87 ? 29.908 14.394 -12.396 1.00 52.84 87 SER A O 1
ATOM 640 N N . LEU A 1 88 ? 28.748 14.363 -10.473 1.00 62.22 88 LEU A N 1
ATOM 641 C CA . LEU A 1 88 ? 27.514 14.905 -11.043 1.00 62.22 88 LEU A CA 1
ATOM 642 C C . LEU A 1 88 ? 27.705 16.358 -11.494 1.00 62.22 88 LEU A C 1
ATOM 644 O O . LEU A 1 88 ? 27.266 16.709 -12.583 1.00 62.22 88 LEU A O 1
ATOM 648 N N . ALA A 1 89 ? 28.404 17.175 -10.703 1.00 60.50 89 ALA A N 1
ATOM 649 C CA . ALA A 1 89 ? 28.741 18.549 -11.057 1.00 60.50 89 ALA A CA 1
ATOM 650 C C . ALA A 1 89 ? 29.645 18.617 -12.296 1.00 60.50 89 ALA A C 1
ATOM 652 O O . ALA A 1 89 ? 29.378 19.423 -13.178 1.00 60.50 89 ALA A O 1
ATOM 653 N N . LEU A 1 90 ? 30.655 17.746 -12.414 1.00 55.03 90 LEU A N 1
ATOM 654 C CA . LEU A 1 90 ? 31.514 17.664 -13.604 1.00 55.03 90 LEU A CA 1
ATOM 655 C C . LEU A 1 90 ? 30.744 17.222 -14.851 1.00 55.03 90 LEU A C 1
ATOM 657 O O . LEU A 1 90 ? 30.921 17.807 -15.916 1.00 55.03 90 LEU A O 1
ATOM 661 N N . VAL A 1 91 ? 29.865 16.223 -14.725 1.00 57.31 91 VAL A N 1
ATOM 662 C CA . VAL A 1 91 ? 29.017 15.769 -15.839 1.00 57.31 91 VAL A CA 1
ATOM 663 C C . VAL A 1 91 ? 28.039 16.868 -16.260 1.00 57.31 91 VAL A C 1
ATOM 665 O O . VAL A 1 91 ? 27.891 17.119 -17.453 1.00 57.31 91 VAL A O 1
ATOM 668 N N . LEU A 1 92 ? 27.411 17.560 -15.304 1.00 57.53 92 LEU A N 1
ATOM 669 C CA . LEU A 1 92 ? 26.525 18.690 -15.586 1.00 57.53 92 LEU A CA 1
ATOM 670 C C . LEU A 1 92 ? 27.288 19.864 -16.202 1.00 57.53 92 LEU A C 1
ATOM 672 O O . LEU A 1 92 ? 26.823 20.414 -17.191 1.00 57.53 92 LEU A O 1
ATOM 676 N N . ALA A 1 93 ? 28.464 20.215 -15.682 1.00 51.75 93 ALA A N 1
ATOM 677 C CA . ALA A 1 93 ? 29.306 21.272 -16.233 1.00 51.75 93 ALA A CA 1
ATOM 678 C C . ALA A 1 93 ? 29.735 20.954 -17.671 1.00 51.75 93 ALA A C 1
ATOM 680 O O . ALA A 1 93 ? 29.604 21.807 -18.541 1.00 51.75 93 ALA A O 1
ATOM 681 N N . ALA A 1 94 ? 30.162 19.718 -17.950 1.00 56.53 94 ALA A N 1
ATOM 682 C CA . ALA A 1 94 ? 30.488 19.278 -19.304 1.00 56.53 94 ALA A CA 1
ATOM 683 C C . ALA A 1 94 ? 29.262 19.326 -20.234 1.00 56.53 94 ALA A C 1
ATOM 685 O O . ALA A 1 94 ? 29.354 19.841 -21.346 1.00 56.53 94 ALA A O 1
ATOM 686 N N . ALA A 1 95 ? 28.097 18.860 -19.771 1.00 60.00 95 ALA A N 1
ATOM 687 C CA . ALA A 1 95 ? 26.850 18.926 -20.535 1.00 60.00 95 ALA A CA 1
ATOM 688 C C . ALA A 1 95 ? 26.417 20.377 -20.825 1.00 60.00 95 ALA A C 1
ATOM 690 O O . ALA A 1 95 ? 25.997 20.683 -21.941 1.00 60.00 95 ALA A O 1
ATOM 691 N N . TYR A 1 96 ? 26.563 21.280 -19.851 1.00 61.00 96 TYR A N 1
ATOM 692 C CA . TYR A 1 96 ? 26.288 22.708 -20.013 1.00 61.00 96 TYR A CA 1
ATOM 693 C C . TYR A 1 96 ? 27.284 23.389 -20.947 1.00 61.00 96 TYR A C 1
ATOM 695 O O . TYR A 1 96 ? 26.866 24.214 -21.750 1.00 61.00 96 TYR A O 1
ATOM 703 N N . LEU A 1 97 ? 28.569 23.036 -20.890 1.00 60.16 97 LEU A N 1
ATOM 704 C CA . LEU A 1 97 ? 29.590 23.585 -21.782 1.00 60.16 97 LEU A CA 1
ATOM 705 C C . LEU A 1 97 ? 29.330 23.173 -23.238 1.00 60.16 97 LEU A C 1
ATOM 707 O O . LEU A 1 97 ? 29.436 23.997 -24.141 1.00 60.16 97 LEU A O 1
ATOM 711 N N . ILE A 1 98 ? 28.913 21.921 -23.459 1.00 62.81 98 ILE A N 1
ATOM 712 C CA . ILE A 1 98 ? 28.503 21.421 -24.779 1.00 62.81 98 ILE A CA 1
ATOM 713 C C . ILE A 1 98 ? 27.239 22.144 -25.261 1.00 62.81 98 ILE A C 1
ATOM 715 O O . ILE A 1 98 ? 27.187 22.569 -26.414 1.00 62.81 98 ILE A O 1
ATOM 719 N N . LYS A 1 99 ? 26.239 22.332 -24.387 1.00 65.94 99 LYS A N 1
ATOM 720 C CA . LYS A 1 99 ? 25.037 23.114 -24.714 1.00 65.94 99 LYS A CA 1
ATOM 721 C C . LYS A 1 99 ? 25.390 24.566 -25.054 1.00 65.94 99 LYS A C 1
ATOM 723 O O . LYS A 1 99 ? 24.895 25.085 -26.041 1.00 65.94 99 LYS A O 1
ATOM 728 N N . LEU A 1 100 ? 26.278 25.195 -24.289 1.00 62.75 100 LEU A N 1
ATOM 729 C CA . LEU A 1 100 ? 26.717 26.572 -24.507 1.00 62.75 100 LEU A CA 1
ATOM 730 C C . LEU A 1 100 ? 27.494 26.727 -25.823 1.00 62.75 100 LEU A C 1
ATOM 732 O O . LEU A 1 100 ? 27.258 27.676 -26.566 1.00 62.75 100 LEU A O 1
ATOM 736 N N . ALA A 1 101 ? 28.387 25.787 -26.144 1.00 58.62 101 ALA A N 1
ATOM 737 C CA . ALA A 1 101 ? 29.126 25.770 -27.410 1.00 58.62 101 ALA A CA 1
ATOM 738 C C . ALA A 1 101 ? 28.206 25.526 -28.622 1.00 58.62 101 ALA A C 1
ATOM 740 O O . ALA A 1 101 ? 28.493 25.961 -29.737 1.00 58.62 101 ALA A O 1
ATOM 741 N N . TYR A 1 102 ? 27.081 24.847 -28.395 1.00 57.94 102 TYR A N 1
ATOM 742 C CA . TYR A 1 102 ? 26.041 24.632 -29.390 1.00 57.94 102 TYR A CA 1
ATOM 743 C C . TYR A 1 102 ? 25.145 25.867 -29.580 1.00 57.94 102 TYR A C 1
ATOM 745 O O . TYR A 1 102 ? 24.986 26.330 -30.708 1.00 57.94 102 TYR A O 1
ATOM 753 N N . ASP A 1 103 ? 24.610 26.429 -28.491 1.00 66.62 103 ASP A N 1
ATOM 754 C CA . ASP A 1 103 ? 23.732 27.609 -28.510 1.00 66.62 103 ASP A CA 1
ATOM 755 C C . ASP A 1 103 ? 24.460 28.850 -29.069 1.00 66.62 103 ASP A C 1
ATOM 757 O O . ASP A 1 103 ? 23.836 29.725 -29.662 1.00 66.62 103 ASP A O 1
ATOM 761 N N . SER A 1 104 ? 25.791 28.904 -28.940 1.00 63.88 104 SER A N 1
ATOM 762 C CA . SER A 1 104 ? 26.649 29.947 -29.525 1.00 63.88 104 SER A CA 1
ATOM 763 C C . SER A 1 104 ? 27.012 29.727 -31.002 1.00 63.88 104 SER A C 1
ATOM 765 O O . SER A 1 104 ? 27.727 30.543 -31.580 1.00 63.88 104 SER A O 1
ATOM 767 N N . GLY A 1 105 ? 26.542 28.645 -31.634 1.00 64.75 105 GLY A N 1
ATOM 768 C CA . GLY A 1 105 ? 26.797 28.354 -33.051 1.00 64.75 105 GLY A CA 1
ATOM 769 C C . GLY A 1 105 ? 28.222 27.884 -33.367 1.00 64.75 105 GLY A C 1
ATOM 770 O O . GLY A 1 105 ? 28.557 27.707 -34.535 1.00 64.75 105 GLY A O 1
ATOM 771 N N . TRP A 1 106 ? 29.054 27.642 -32.350 1.00 60.53 106 TRP A N 1
ATOM 772 C CA . TRP A 1 106 ? 30.454 27.221 -32.502 1.00 60.53 106 TRP A CA 1
ATOM 773 C C . TRP A 1 106 ? 30.593 25.806 -33.089 1.00 60.53 106 TRP A C 1
ATOM 775 O O . TRP A 1 106 ? 31.604 25.459 -33.694 1.00 60.53 106 TRP A O 1
ATOM 785 N N . LEU A 1 107 ? 29.553 24.986 -32.918 1.00 58.09 107 LEU A N 1
ATOM 786 C CA . LEU A 1 107 ? 29.489 23.581 -33.304 1.00 58.09 107 LEU A CA 1
ATOM 787 C C . LEU A 1 107 ? 28.144 23.299 -33.997 1.00 58.09 107 LEU A C 1
ATOM 789 O O . LEU A 1 107 ? 27.199 22.806 -33.377 1.00 58.09 107 LEU A O 1
ATOM 793 N N . SER A 1 108 ? 28.040 23.589 -35.296 1.00 61.91 108 SER A N 1
ATOM 794 C CA . SER A 1 108 ? 26.878 23.250 -36.137 1.00 61.91 108 SER A CA 1
ATOM 795 C C . SER A 1 108 ? 26.807 21.741 -36.439 1.00 61.91 108 SER A C 1
ATOM 797 O O . SER A 1 108 ? 26.829 21.298 -37.584 1.00 61.91 108 SER A O 1
ATOM 799 N N . LEU A 1 109 ? 26.734 20.905 -35.398 1.00 70.94 109 LEU A N 1
ATOM 800 C CA . LEU A 1 109 ? 26.642 19.454 -35.560 1.00 70.94 109 LEU A CA 1
ATOM 801 C C . LEU A 1 109 ? 25.258 19.048 -36.068 1.00 70.94 109 LEU A C 1
ATOM 803 O O . LEU A 1 109 ? 24.231 19.464 -35.512 1.00 70.94 109 LEU A O 1
ATOM 807 N N . SER A 1 110 ? 25.238 18.147 -37.053 1.00 80.56 110 SER A N 1
ATOM 808 C CA . SER A 1 110 ? 24.012 17.465 -37.464 1.00 80.56 110 SER A CA 1
ATOM 809 C C . SER A 1 110 ? 23.425 16.657 -36.290 1.00 80.56 110 SER A C 1
ATOM 811 O O . SER A 1 110 ? 24.176 16.195 -35.421 1.00 80.56 110 SER A O 1
ATOM 813 N N . PRO A 1 111 ? 22.097 16.447 -36.236 1.00 79.56 111 PRO A N 1
ATOM 814 C CA . PRO A 1 111 ? 21.449 15.611 -35.219 1.00 79.56 111 PRO A CA 1
ATOM 815 C C . PRO A 1 111 ? 22.114 14.240 -35.004 1.00 79.56 111 PRO A C 1
ATOM 817 O O . PRO A 1 111 ? 22.307 13.809 -33.867 1.00 79.56 111 PRO A O 1
ATOM 820 N N . GLN A 1 112 ? 22.550 13.596 -36.092 1.00 84.94 112 GLN A N 1
ATOM 821 C CA . GLN A 1 112 ? 23.270 12.317 -36.079 1.00 84.94 112 GLN A CA 1
ATOM 822 C C . GLN A 1 112 ? 24.604 12.406 -35.341 1.00 84.94 112 GLN A C 1
ATOM 824 O O . GLN A 1 112 ? 24.891 11.565 -34.487 1.00 84.94 112 GLN A O 1
ATOM 829 N N . MET A 1 113 ? 25.391 13.452 -35.599 1.00 81.62 113 MET A N 1
ATOM 830 C CA . MET A 1 113 ? 26.679 13.641 -34.933 1.00 81.62 113 MET A CA 1
ATOM 831 C C . MET A 1 113 ? 26.516 13.926 -33.436 1.00 81.62 113 MET A C 1
ATOM 833 O O . MET A 1 113 ? 27.342 13.477 -32.647 1.00 81.62 113 MET A O 1
ATOM 837 N N . ARG A 1 114 ? 25.444 14.615 -33.017 1.00 80.94 114 ARG A N 1
ATOM 838 C CA . ARG A 1 114 ? 25.178 14.900 -31.591 1.00 80.94 114 ARG A CA 1
ATOM 839 C C . ARG A 1 114 ? 24.913 13.628 -30.798 1.00 80.94 114 ARG A C 1
ATOM 841 O O . ARG A 1 114 ? 25.497 13.424 -29.736 1.00 80.94 114 ARG A O 1
ATOM 848 N N . ILE A 1 115 ? 24.046 12.767 -31.327 1.00 85.50 115 ILE A N 1
ATOM 849 C CA . ILE A 1 115 ? 23.729 11.478 -30.708 1.00 85.50 115 ILE A CA 1
ATOM 850 C C . ILE A 1 115 ? 24.953 10.560 -30.756 1.00 85.50 115 ILE A C 1
ATOM 852 O O . ILE A 1 115 ? 25.271 9.932 -29.749 1.00 85.50 115 ILE A O 1
ATOM 856 N N . GLY A 1 116 ? 25.677 10.531 -31.880 1.00 86.06 116 GLY A N 1
ATOM 857 C CA . GLY A 1 116 ? 26.920 9.772 -32.013 1.00 86.06 116 GLY A CA 1
ATOM 858 C C . GLY A 1 116 ? 27.968 10.186 -30.979 1.00 86.06 116 GLY A C 1
ATOM 859 O O . GLY A 1 116 ? 28.524 9.331 -30.292 1.00 86.06 116 GLY A O 1
ATOM 860 N N . LEU A 1 117 ? 28.177 11.491 -30.786 1.00 83.25 117 LEU A N 1
ATOM 861 C CA . LEU A 1 117 ? 29.109 12.014 -29.787 1.00 83.25 117 LEU A CA 1
ATOM 862 C C . LEU A 1 117 ? 28.655 11.701 -28.355 1.00 83.25 117 LEU A C 1
ATOM 864 O O . LEU A 1 117 ? 29.483 11.335 -27.524 1.00 83.25 117 LEU A O 1
ATOM 868 N N . ALA A 1 118 ? 27.352 11.779 -28.066 1.00 82.31 118 ALA A N 1
ATOM 869 C CA . ALA A 1 118 ? 26.810 11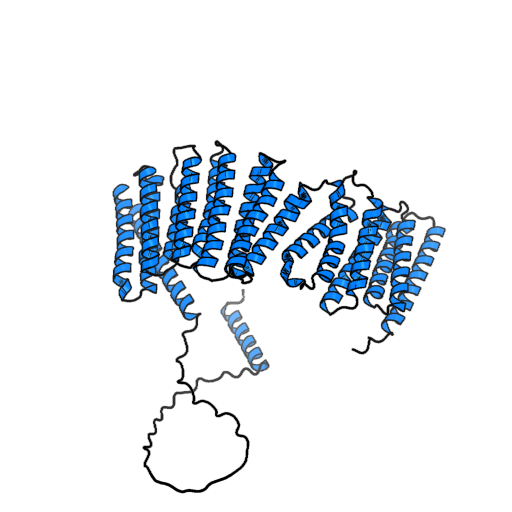.380 -26.769 1.00 82.31 118 ALA A CA 1
ATOM 870 C C . ALA A 1 118 ? 27.028 9.881 -26.496 1.00 82.31 118 ALA A C 1
ATOM 872 O O . ALA A 1 118 ? 27.469 9.516 -25.404 1.00 82.31 118 ALA A O 1
ATOM 873 N N . MET A 1 119 ? 26.791 9.013 -27.487 1.00 88.19 119 MET A N 1
ATOM 874 C CA . MET A 1 119 ? 27.061 7.576 -27.366 1.00 88.19 119 MET A CA 1
ATOM 875 C C . MET A 1 119 ? 28.553 7.294 -27.162 1.00 88.19 119 MET A C 1
ATOM 877 O O . MET A 1 119 ? 28.907 6.518 -26.275 1.00 88.19 119 MET A O 1
ATOM 881 N N . LEU A 1 120 ? 29.428 7.954 -27.928 1.00 89.38 120 LEU A N 1
ATOM 882 C CA . LEU A 1 120 ? 30.879 7.832 -27.777 1.00 89.38 120 LEU A CA 1
ATOM 883 C C . LEU A 1 120 ? 31.351 8.330 -26.409 1.00 89.38 120 LEU A C 1
ATOM 885 O O . LEU A 1 120 ? 32.155 7.659 -25.772 1.00 89.38 120 LEU A O 1
ATOM 889 N N . GLY A 1 121 ? 30.819 9.452 -25.920 1.00 80.62 121 GLY A N 1
ATOM 890 C CA . GLY A 1 121 ? 31.109 9.968 -24.582 1.00 80.62 121 GLY A CA 1
ATOM 891 C C . GLY A 1 121 ? 30.653 9.011 -23.478 1.00 80.62 121 GLY A C 1
ATOM 892 O O . GLY A 1 121 ? 31.411 8.724 -22.551 1.00 80.62 121 GLY A O 1
ATOM 893 N N . GLY A 1 122 ? 29.448 8.446 -23.602 1.00 85.00 122 GLY A N 1
ATOM 894 C CA . GLY A 1 122 ? 28.946 7.418 -22.689 1.00 85.00 122 GLY A CA 1
ATOM 895 C C . GLY A 1 122 ? 29.828 6.166 -22.681 1.00 85.00 122 GLY A C 1
ATOM 896 O O . GLY A 1 122 ? 30.204 5.678 -21.612 1.00 85.00 122 GLY A O 1
ATOM 897 N N . LEU A 1 123 ? 30.226 5.683 -23.861 1.00 92.62 123 LEU A N 1
ATOM 898 C CA . LEU A 1 123 ? 31.124 4.539 -24.001 1.00 92.62 123 LEU A CA 1
ATOM 899 C C . LEU A 1 123 ? 32.526 4.841 -23.453 1.00 92.62 123 LEU A C 1
ATOM 901 O O . LEU A 1 123 ? 33.090 3.999 -22.760 1.00 92.62 123 LEU A O 1
ATOM 905 N N . ALA A 1 124 ? 33.057 6.044 -23.685 1.00 87.38 124 ALA A N 1
ATOM 906 C CA . ALA A 1 124 ? 34.345 6.492 -23.161 1.00 87.38 124 ALA A CA 1
ATOM 907 C C . ALA A 1 124 ? 34.361 6.535 -21.627 1.00 87.38 124 ALA A C 1
ATOM 909 O O . ALA A 1 124 ? 35.335 6.109 -21.007 1.00 87.38 124 ALA A O 1
ATOM 910 N N . LEU A 1 125 ? 33.275 6.982 -20.987 1.00 86.00 125 LEU A N 1
ATOM 911 C CA . LEU A 1 125 ? 33.141 6.917 -19.527 1.00 86.00 125 LEU A CA 1
ATOM 912 C C . LEU A 1 125 ? 33.123 5.469 -19.022 1.00 86.00 125 LEU A C 1
ATOM 914 O O . LEU A 1 125 ? 33.760 5.156 -18.012 1.00 86.00 125 LEU A O 1
ATOM 918 N N . ILE A 1 126 ? 32.441 4.569 -19.736 1.00 91.38 126 ILE A N 1
ATOM 919 C CA . ILE A 1 126 ? 3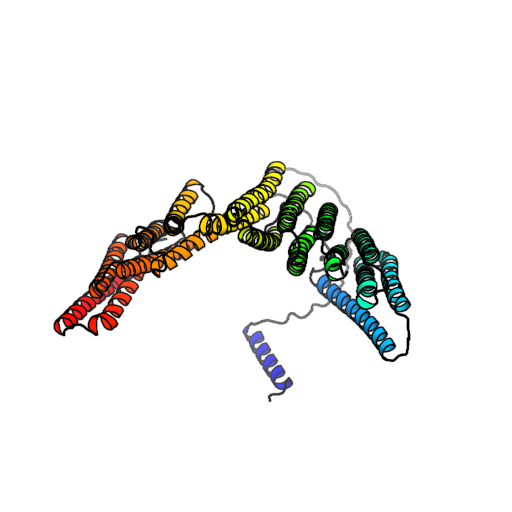2.397 3.141 -19.396 1.00 91.38 126 ILE A CA 1
ATOM 920 C C . ILE A 1 126 ? 33.781 2.503 -19.524 1.00 91.38 126 ILE A C 1
ATOM 922 O O . ILE A 1 126 ? 34.243 1.866 -18.576 1.00 91.38 126 ILE A O 1
ATOM 926 N N . THR A 1 127 ? 34.471 2.689 -20.650 1.00 92.19 127 THR A N 1
ATOM 927 C CA . THR A 1 127 ? 35.807 2.118 -20.882 1.00 92.19 127 THR A CA 1
ATOM 928 C C . THR A 1 127 ? 36.840 2.693 -19.917 1.00 92.19 127 THR A C 1
ATOM 930 O O . THR A 1 127 ? 37.622 1.934 -19.342 1.00 92.19 127 THR A O 1
ATOM 933 N N . THR A 1 128 ? 36.782 3.998 -19.640 1.00 85.44 128 THR A N 1
ATOM 934 C CA . THR A 1 128 ? 37.634 4.660 -18.640 1.00 85.44 128 THR A CA 1
ATOM 935 C C . THR A 1 128 ? 37.401 4.066 -17.251 1.00 85.44 128 THR A C 1
ATOM 937 O O . THR A 1 128 ? 38.353 3.685 -16.570 1.00 85.44 128 THR A O 1
ATOM 940 N N . GLY A 1 129 ? 36.146 3.890 -16.828 1.00 87.38 129 GLY A N 1
ATOM 941 C CA . GLY A 1 129 ? 35.849 3.255 -15.542 1.00 87.38 129 GLY A CA 1
ATOM 942 C C . GLY A 1 129 ? 36.258 1.778 -15.471 1.00 87.38 129 GLY A C 1
ATOM 943 O O . GLY A 1 129 ? 36.693 1.314 -14.416 1.00 87.38 129 GLY A O 1
ATOM 944 N N . LEU A 1 130 ? 36.193 1.037 -16.583 1.00 91.31 130 LEU A N 1
ATOM 945 C CA . LEU A 1 130 ? 36.720 -0.332 -16.671 1.00 91.31 130 LEU A CA 1
ATOM 946 C C . LEU A 1 130 ? 38.248 -0.372 -16.536 1.00 91.31 130 LEU A C 1
ATOM 948 O O . LEU A 1 130 ? 38.767 -1.247 -15.841 1.00 91.31 130 LEU A O 1
ATOM 952 N N . TYR A 1 131 ? 38.957 0.586 -17.136 1.00 90.00 131 TYR A N 1
ATOM 953 C CA . TYR A 1 131 ? 40.409 0.723 -17.004 1.00 90.00 131 TYR A CA 1
ATOM 954 C C . TYR A 1 131 ? 40.816 1.078 -15.563 1.00 90.00 131 TYR A C 1
ATOM 956 O O . TYR A 1 131 ? 41.693 0.435 -14.981 1.00 90.00 131 TYR A O 1
ATOM 964 N N . LEU A 1 132 ? 40.109 2.023 -14.929 1.00 86.38 132 LEU A N 1
ATOM 965 C CA . LEU A 1 132 ? 40.370 2.457 -13.547 1.00 86.38 132 LEU A CA 1
ATOM 966 C C . LEU A 1 132 ? 39.930 1.435 -12.484 1.00 86.38 132 LEU A C 1
ATOM 968 O O . LEU A 1 132 ? 40.308 1.564 -11.315 1.00 86.38 132 LEU A O 1
ATOM 972 N N . ARG A 1 133 ? 39.187 0.386 -12.866 1.00 85.81 133 ARG A N 1
ATOM 973 C CA . ARG A 1 133 ? 38.671 -0.651 -11.955 1.00 85.81 133 ARG A CA 1
ATOM 974 C C . ARG A 1 133 ? 39.761 -1.319 -11.115 1.00 85.81 133 ARG A C 1
ATOM 976 O O . ARG A 1 133 ? 39.480 -1.710 -9.985 1.00 85.81 133 ARG A O 1
ATOM 983 N N . LYS A 1 134 ? 40.980 -1.468 -11.654 1.00 83.62 134 LYS A N 1
ATOM 984 C CA . LYS A 1 134 ? 42.113 -2.092 -10.943 1.00 83.62 134 LYS A CA 1
ATOM 985 C C . LYS A 1 134 ? 42.654 -1.228 -9.795 1.00 83.62 134 LYS A C 1
ATOM 987 O O . LYS A 1 134 ? 43.270 -1.782 -8.894 1.00 83.62 134 LYS A O 1
ATOM 992 N N . LYS A 1 135 ? 42.433 0.094 -9.823 1.00 81.19 135 LYS A N 1
ATOM 993 C CA . LYS A 1 135 ? 42.977 1.044 -8.838 1.00 81.19 135 LYS A CA 1
ATOM 994 C C . LYS A 1 135 ? 42.009 1.295 -7.679 1.00 81.19 135 LYS A C 1
ATOM 996 O O . LYS A 1 135 ? 42.400 1.155 -6.528 1.00 81.19 135 LYS A O 1
ATOM 1001 N N . ASP A 1 136 ? 40.749 1.611 -7.981 1.00 79.69 136 ASP A N 1
ATOM 1002 C CA . ASP A 1 136 ? 39.674 1.718 -6.984 1.00 79.69 136 ASP A CA 1
ATOM 1003 C C . ASP A 1 136 ? 38.336 1.306 -7.605 1.00 79.69 136 ASP A C 1
ATOM 1005 O O . ASP A 1 136 ? 37.720 2.048 -8.370 1.00 79.69 136 ASP A O 1
ATOM 1009 N N . ARG A 1 137 ? 37.858 0.111 -7.249 1.00 80.62 137 ARG A N 1
ATOM 1010 C CA . ARG A 1 137 ? 36.607 -0.448 -7.775 1.00 80.62 137 ARG A CA 1
ATOM 1011 C C . ARG A 1 137 ? 35.375 0.369 -7.382 1.00 80.62 137 ARG A C 1
ATOM 1013 O O . ARG A 1 137 ? 34.429 0.431 -8.167 1.00 80.62 137 ARG A O 1
ATOM 1020 N N . SER A 1 138 ? 35.347 0.944 -6.180 1.00 75.75 138 SER A N 1
ATOM 1021 C CA . SER A 1 138 ? 34.173 1.660 -5.672 1.00 75.75 138 SER A CA 1
ATOM 1022 C C . SER A 1 138 ? 34.031 3.002 -6.377 1.00 75.75 138 SER A C 1
ATOM 1024 O O . SER A 1 138 ? 32.962 3.300 -6.916 1.00 75.75 138 SER A O 1
ATOM 1026 N N . TYR A 1 139 ? 35.123 3.766 -6.452 1.00 75.25 139 TYR A N 1
ATOM 1027 C CA . TYR A 1 139 ? 35.135 5.065 -7.120 1.00 75.25 139 TYR A CA 1
ATOM 1028 C C . TYR A 1 139 ? 35.000 4.926 -8.642 1.00 75.25 139 TYR A C 1
ATOM 1030 O O . TYR A 1 139 ? 34.146 5.575 -9.249 1.00 75.25 139 TYR A O 1
ATOM 1038 N N . ALA A 1 140 ? 35.740 3.995 -9.258 1.00 82.25 140 ALA A N 1
ATOM 1039 C CA . ALA A 1 140 ? 35.652 3.750 -10.696 1.00 82.25 140 ALA A CA 1
ATOM 1040 C C . ALA A 1 140 ? 34.255 3.292 -11.135 1.00 82.25 140 ALA A C 1
ATOM 1042 O O . ALA A 1 140 ? 33.888 3.521 -12.279 1.00 82.25 140 ALA A O 1
ATOM 1043 N N . SER A 1 141 ? 33.448 2.700 -10.243 1.00 84.62 141 SER A N 1
ATOM 1044 C CA . SER A 1 141 ? 32.081 2.282 -10.578 1.00 84.62 141 SER A CA 1
ATOM 1045 C C . SER A 1 141 ? 31.133 3.442 -10.904 1.00 84.62 141 SER A C 1
ATOM 1047 O O . SER A 1 141 ? 30.085 3.197 -11.498 1.00 84.62 141 SER A O 1
ATOM 1049 N N . LEU A 1 142 ? 31.466 4.685 -10.546 1.00 85.31 142 LEU A N 1
ATOM 1050 C CA . LEU A 1 142 ? 30.613 5.844 -10.821 1.00 85.31 142 LEU A CA 1
ATOM 1051 C C . LEU A 1 142 ? 30.644 6.246 -12.303 1.00 85.31 142 LEU A C 1
ATOM 1053 O O . LEU A 1 142 ? 29.597 6.556 -12.868 1.00 85.31 142 LEU A O 1
ATOM 1057 N N . LEU A 1 143 ? 31.813 6.168 -12.949 1.00 83.56 143 LEU A N 1
ATOM 1058 C CA . LEU A 1 143 ? 31.998 6.576 -14.347 1.00 83.56 143 LEU A CA 1
ATOM 1059 C C . LEU A 1 143 ? 31.160 5.727 -15.325 1.00 83.56 143 LEU A C 1
ATOM 1061 O O . LEU A 1 143 ? 30.359 6.302 -16.063 1.00 83.56 143 LEU A O 1
ATOM 1065 N N . PRO A 1 144 ? 31.229 4.379 -15.315 1.00 89.31 144 PRO A N 1
ATOM 1066 C CA . PRO A 1 144 ? 30.409 3.561 -16.197 1.00 89.31 144 PRO A CA 1
ATOM 1067 C C . PRO A 1 144 ? 28.925 3.664 -15.867 1.00 89.31 144 PRO A C 1
ATOM 1069 O O . PRO A 1 144 ? 28.094 3.518 -16.755 1.00 89.31 144 PRO A O 1
ATOM 1072 N N . ALA A 1 145 ? 28.571 3.943 -14.609 1.00 85.19 145 ALA A N 1
ATOM 1073 C CA . ALA A 1 145 ? 27.180 4.141 -14.233 1.00 85.19 145 ALA A CA 1
ATOM 1074 C C . ALA A 1 145 ? 26.610 5.424 -14.868 1.00 85.19 145 ALA A C 1
ATOM 1076 O O . ALA A 1 145 ? 25.510 5.388 -15.417 1.00 85.19 145 ALA A O 1
ATOM 1077 N N . ALA A 1 146 ? 27.383 6.518 -14.892 1.00 83.00 146 ALA A N 1
ATOM 1078 C CA . ALA A 1 146 ? 27.039 7.724 -15.648 1.00 83.00 146 ALA A CA 1
ATOM 1079 C C . ALA A 1 146 ? 26.979 7.456 -17.162 1.00 83.00 146 ALA A C 1
ATOM 1081 O O . ALA A 1 146 ? 26.038 7.888 -17.827 1.00 83.00 146 ALA A O 1
ATOM 1082 N N . GLY A 1 147 ? 27.926 6.681 -17.699 1.00 85.88 147 GLY A N 1
ATOM 1083 C CA . GLY A 1 147 ? 27.924 6.291 -19.109 1.00 85.88 147 GLY A CA 1
ATOM 1084 C C . GLY A 1 147 ? 26.672 5.512 -19.527 1.00 85.88 147 GLY A C 1
ATOM 1085 O O . GLY A 1 147 ? 26.089 5.820 -20.561 1.00 85.88 147 GLY A O 1
ATOM 1086 N N . ILE A 1 148 ? 26.187 4.578 -18.700 1.00 92.06 148 ILE A N 1
ATOM 1087 C CA . ILE A 1 148 ? 24.923 3.856 -18.948 1.00 92.06 148 ILE A CA 1
ATOM 1088 C C . ILE A 1 148 ? 23.722 4.808 -19.002 1.00 92.06 148 ILE A C 1
ATOM 1090 O O . ILE A 1 148 ? 22.860 4.660 -19.868 1.00 92.06 148 ILE A O 1
ATOM 1094 N N . VAL A 1 149 ? 23.659 5.795 -18.102 1.00 87.19 149 VAL A N 1
ATOM 1095 C CA . VAL A 1 149 ? 22.591 6.808 -18.121 1.00 87.19 149 VAL A CA 1
ATOM 1096 C C . VAL A 1 149 ? 22.640 7.608 -19.423 1.00 87.19 149 VAL A C 1
ATOM 1098 O O . VAL A 1 149 ? 21.605 7.788 -20.063 1.00 87.19 149 VAL A O 1
ATOM 1101 N N . ILE A 1 150 ? 23.833 8.023 -19.858 1.00 86.44 150 ILE A N 1
ATOM 1102 C CA . ILE A 1 150 ? 24.020 8.741 -21.126 1.00 86.44 150 ILE A CA 1
ATOM 1103 C C . ILE A 1 150 ? 23.587 7.881 -22.318 1.00 86.44 150 ILE A C 1
ATOM 1105 O O . ILE A 1 150 ? 22.913 8.397 -23.204 1.00 86.44 150 ILE A O 1
ATOM 1109 N N . LEU A 1 151 ? 23.902 6.581 -22.333 1.00 90.50 151 LEU A N 1
ATOM 1110 C CA . LEU A 1 151 ? 23.459 5.677 -23.400 1.00 90.50 151 LEU A CA 1
ATOM 1111 C C . LEU A 1 151 ? 21.927 5.590 -23.479 1.00 90.50 151 LEU A C 1
ATOM 1113 O O . LEU A 1 151 ? 21.375 5.734 -24.569 1.00 90.50 151 LEU A O 1
ATOM 1117 N N . PHE A 1 152 ? 21.229 5.434 -22.346 1.00 91.19 152 PHE A N 1
ATOM 1118 C CA . PHE A 1 152 ? 19.759 5.475 -22.331 1.00 91.19 152 PHE A CA 1
ATOM 1119 C C . PHE A 1 152 ? 19.221 6.809 -22.863 1.00 91.19 152 PHE A C 1
ATOM 1121 O O . PHE A 1 152 ? 18.350 6.815 -23.731 1.00 91.19 152 PHE A O 1
ATOM 1128 N N . LEU A 1 153 ? 19.754 7.936 -22.380 1.00 86.94 153 LEU A N 1
ATOM 1129 C CA . LEU A 1 153 ? 19.337 9.268 -22.826 1.00 86.94 153 LEU A CA 1
ATOM 1130 C C . LEU A 1 153 ? 19.598 9.485 -24.320 1.00 86.94 153 LEU A C 1
ATOM 1132 O O . LEU A 1 153 ? 18.753 10.064 -24.995 1.00 86.94 153 LEU A O 1
ATOM 1136 N N . ALA A 1 154 ? 20.725 9.003 -24.846 1.00 88.69 154 ALA A N 1
ATOM 1137 C CA . ALA A 1 154 ? 21.056 9.099 -26.262 1.00 88.69 154 ALA A CA 1
ATOM 1138 C C . ALA A 1 154 ? 20.056 8.318 -27.125 1.00 88.69 154 ALA A C 1
ATOM 1140 O O . ALA A 1 154 ? 19.600 8.840 -28.139 1.00 88.69 154 ALA A O 1
ATOM 1141 N N . ILE A 1 155 ? 19.661 7.111 -26.699 1.00 91.38 155 ILE A N 1
ATOM 1142 C CA . ILE A 1 155 ? 18.638 6.309 -27.389 1.00 91.38 155 ILE A CA 1
ATOM 1143 C C . ILE A 1 155 ? 17.283 7.031 -27.379 1.00 91.38 155 ILE A C 1
ATOM 1145 O O . ILE A 1 155 ? 16.640 7.143 -28.422 1.00 91.38 155 ILE A O 1
ATOM 1149 N N . TYR A 1 156 ? 16.862 7.568 -26.229 1.00 88.00 156 TYR A N 1
ATOM 1150 C CA . TYR A 1 156 ? 15.597 8.302 -26.131 1.00 88.00 156 TYR A CA 1
ATOM 1151 C C . TYR A 1 156 ? 15.603 9.596 -26.938 1.00 88.00 156 TYR A C 1
ATOM 1153 O O . TYR A 1 156 ? 14.635 9.868 -27.639 1.00 88.00 156 TYR A O 1
ATOM 1161 N N . ALA A 1 157 ? 16.688 10.370 -26.900 1.00 85.44 157 ALA A N 1
ATOM 1162 C CA . ALA A 1 157 ? 16.821 11.587 -27.693 1.00 85.44 157 ALA A CA 1
ATOM 1163 C C . ALA A 1 157 ? 16.803 11.286 -29.199 1.00 85.44 157 ALA A C 1
ATOM 1165 O O . ALA A 1 157 ? 16.151 12.006 -29.956 1.00 85.44 157 ALA A O 1
ATOM 1166 N N . ALA A 1 158 ? 17.470 10.206 -29.622 1.00 88.62 158 ALA A N 1
ATOM 1167 C CA . ALA A 1 158 ? 17.481 9.763 -31.012 1.00 88.62 158 ALA A CA 1
ATOM 1168 C C . ALA A 1 158 ? 16.090 9.432 -31.541 1.00 88.62 158 ALA A C 1
ATOM 1170 O O . ALA A 1 158 ? 15.798 9.738 -32.691 1.00 88.62 158 ALA A O 1
ATOM 1171 N N . HIS A 1 159 ? 15.243 8.833 -30.708 1.00 89.06 159 HIS A N 1
ATOM 1172 C CA . HIS A 1 159 ? 13.886 8.485 -31.098 1.00 89.06 159 HIS A CA 1
ATOM 1173 C C . HIS A 1 159 ? 12.894 9.647 -30.935 1.00 89.06 159 HIS A C 1
ATOM 1175 O O . HIS A 1 159 ? 12.144 9.916 -31.857 1.00 89.06 159 HIS A O 1
ATOM 1181 N N . LEU A 1 160 ? 12.876 10.335 -29.786 1.00 85.06 160 LEU A N 1
ATOM 1182 C CA . LEU A 1 160 ? 11.839 11.325 -29.449 1.00 85.06 160 LEU A CA 1
ATOM 1183 C C . LEU A 1 160 ? 12.069 12.720 -30.007 1.00 85.06 160 LEU A C 1
ATOM 1185 O O . LEU A 1 160 ? 11.108 13.412 -30.321 1.00 85.06 160 LEU A O 1
ATOM 1189 N N . TYR A 1 161 ? 13.313 13.191 -29.952 1.00 81.00 161 TYR A N 1
ATOM 1190 C CA . TYR A 1 161 ? 13.610 14.604 -30.182 1.00 81.00 161 TYR A CA 1
ATOM 1191 C C . TYR A 1 161 ? 14.085 14.849 -31.606 1.00 81.00 161 TYR A C 1
ATOM 1193 O O . TYR A 1 161 ? 13.818 15.899 -32.180 1.00 81.00 161 TYR A O 1
ATOM 1201 N N . TYR A 1 162 ? 14.815 13.883 -32.159 1.00 84.00 162 TYR A N 1
ATOM 1202 C CA . TYR A 1 162 ? 15.416 14.017 -33.474 1.00 84.00 162 TYR A CA 1
ATOM 1203 C C . TYR A 1 162 ? 14.812 13.076 -34.533 1.00 84.00 162 TYR A C 1
ATOM 1205 O O . TYR A 1 162 ? 15.191 13.197 -35.693 1.00 84.00 162 TYR A O 1
ATOM 1213 N N . ASP A 1 163 ? 13.914 12.151 -34.162 1.00 86.31 163 ASP A N 1
ATOM 1214 C CA . ASP A 1 163 ? 13.271 11.177 -35.067 1.00 86.31 163 ASP A CA 1
ATOM 1215 C C . ASP A 1 163 ? 14.260 10.372 -35.953 1.00 86.31 163 ASP A C 1
ATOM 1217 O O . ASP A 1 163 ? 13.941 9.953 -37.064 1.00 86.31 163 ASP A O 1
ATOM 1221 N N . LEU A 1 164 ? 15.485 10.122 -35.469 1.00 87.88 164 LEU A N 1
ATOM 1222 C CA . LEU A 1 164 ? 16.533 9.414 -36.223 1.00 87.88 164 LEU A CA 1
ATOM 1223 C C . LEU A 1 164 ? 16.273 7.917 -36.367 1.00 87.88 164 LEU A C 1
ATOM 1225 O O . LEU A 1 164 ? 16.724 7.302 -37.333 1.00 87.88 164 LEU A O 1
ATOM 1229 N N . ILE A 1 165 ? 15.668 7.311 -35.347 1.00 90.31 165 ILE A N 1
ATOM 1230 C CA . ILE A 1 165 ? 15.497 5.862 -35.250 1.00 90.31 165 ILE A CA 1
ATOM 1231 C C . ILE A 1 165 ? 14.038 5.514 -34.973 1.00 90.31 165 ILE A C 1
ATOM 1233 O O . ILE A 1 165 ? 13.365 6.157 -34.166 1.00 90.31 165 ILE A O 1
ATOM 1237 N N . GLY A 1 166 ? 13.555 4.448 -35.611 1.00 88.69 166 GLY A N 1
ATOM 1238 C CA . GLY A 1 166 ? 12.219 3.912 -35.356 1.00 88.69 166 GLY A CA 1
ATOM 1239 C C . GLY A 1 166 ? 12.081 3.296 -33.958 1.00 88.69 166 GLY A C 1
ATOM 1240 O O . GLY A 1 166 ? 13.069 2.918 -33.321 1.00 88.69 166 GLY A O 1
ATOM 1241 N N . SER A 1 167 ? 10.838 3.133 -33.499 1.00 86.50 167 SER A N 1
ATOM 1242 C CA . SER A 1 167 ? 10.506 2.592 -32.169 1.00 86.50 167 SER A CA 1
ATOM 1243 C C . SER A 1 167 ? 11.088 1.194 -31.916 1.00 86.50 167 SER A C 1
ATOM 1245 O O . SER A 1 167 ? 11.547 0.913 -30.810 1.00 86.50 167 SER A O 1
ATOM 1247 N N . GLY A 1 168 ? 11.146 0.336 -32.942 1.00 87.69 168 GLY A N 1
ATOM 1248 C CA . GLY A 1 168 ? 11.738 -1.003 -32.841 1.00 87.69 168 GLY A CA 1
ATOM 1249 C C . GLY A 1 168 ? 13.242 -0.983 -32.539 1.00 87.69 168 GLY A C 1
ATOM 1250 O O . GLY A 1 168 ? 13.702 -1.687 -31.641 1.00 87.69 168 GLY A O 1
ATOM 1251 N N . VAL A 1 169 ? 14.004 -0.131 -33.236 1.00 91.75 169 VAL A N 1
ATOM 1252 C CA . VAL A 1 169 ? 15.458 0.013 -33.024 1.00 91.75 169 VAL A CA 1
ATOM 1253 C C . VAL A 1 169 ? 15.741 0.661 -31.668 1.00 91.75 169 VAL A C 1
ATOM 1255 O O . VAL A 1 169 ? 16.633 0.210 -30.948 1.00 91.75 169 VAL A O 1
ATOM 1258 N N . ALA A 1 170 ? 14.946 1.662 -31.276 1.00 91.31 170 ALA A N 1
ATOM 1259 C CA . ALA A 1 170 ? 15.039 2.272 -29.952 1.00 91.31 170 ALA A CA 1
ATOM 1260 C C . ALA A 1 170 ? 14.776 1.245 -28.835 1.00 91.31 170 ALA A C 1
ATOM 1262 O O . ALA A 1 170 ? 15.557 1.145 -27.888 1.00 91.31 170 ALA A O 1
ATOM 1263 N N . GLY A 1 171 ? 13.729 0.425 -28.980 1.00 90.00 171 GLY A N 1
ATOM 1264 C CA . GLY A 1 171 ? 13.408 -0.655 -28.045 1.00 90.00 171 GLY A CA 1
ATOM 1265 C C . GLY A 1 171 ? 14.537 -1.681 -27.914 1.00 90.00 171 GLY A C 1
ATOM 1266 O O . GLY A 1 171 ? 14.931 -2.020 -26.796 1.00 90.00 171 GLY A O 1
ATOM 1267 N N . LEU A 1 172 ? 15.120 -2.120 -29.036 1.00 92.94 172 LEU A N 1
ATOM 1268 C CA . LEU A 1 172 ? 16.286 -3.011 -29.035 1.00 92.94 172 LEU A CA 1
ATOM 1269 C C . LEU A 1 172 ? 17.483 -2.368 -28.313 1.00 92.94 172 LEU A C 1
ATOM 1271 O O . LEU A 1 172 ? 18.116 -3.010 -27.473 1.00 92.94 172 LEU A O 1
ATOM 1275 N N . GLY A 1 173 ? 17.766 -1.093 -28.593 1.00 94.00 173 GLY A N 1
ATOM 1276 C CA . GLY A 1 173 ? 18.842 -0.340 -27.946 1.00 94.00 173 GLY A CA 1
ATOM 1277 C C . GLY A 1 173 ? 18.682 -0.273 -26.425 1.00 94.00 173 GLY A C 1
ATOM 1278 O O . GLY A 1 173 ? 19.649 -0.502 -25.692 1.00 94.00 173 GLY A O 1
ATOM 1279 N N . VAL A 1 174 ? 17.462 -0.023 -25.936 1.00 94.56 174 VAL A N 1
ATOM 1280 C CA . VAL A 1 174 ? 17.143 -0.033 -24.496 1.00 94.56 174 VAL A CA 1
ATOM 1281 C C . VAL A 1 174 ? 17.393 -1.415 -23.894 1.00 94.56 174 VAL A C 1
ATOM 1283 O O . VAL A 1 174 ? 18.023 -1.508 -22.839 1.00 94.56 174 VAL A O 1
ATOM 1286 N N . VAL A 1 175 ? 16.947 -2.491 -24.554 1.00 94.94 175 VAL A N 1
ATOM 1287 C CA . VAL A 1 175 ? 17.163 -3.872 -24.084 1.00 94.94 175 VAL A CA 1
ATOM 1288 C C . VAL A 1 175 ? 18.655 -4.185 -23.983 1.00 94.94 175 VAL A C 1
ATOM 1290 O O . VAL A 1 175 ? 19.109 -4.625 -22.925 1.00 94.94 175 VAL A O 1
ATOM 1293 N N . LEU A 1 176 ? 19.434 -3.904 -25.030 1.00 96.62 176 LEU A N 1
ATOM 1294 C CA . LEU A 1 176 ? 20.879 -4.153 -25.047 1.00 96.62 176 LEU A CA 1
ATOM 1295 C C . LEU A 1 176 ? 21.615 -3.334 -23.979 1.00 96.62 176 LEU A C 1
ATOM 1297 O O . LEU A 1 176 ? 22.428 -3.884 -23.236 1.00 96.62 176 LEU A O 1
ATOM 1301 N N . THR A 1 177 ? 21.282 -2.048 -23.839 1.00 95.94 177 THR A N 1
ATOM 1302 C CA . THR A 1 177 ? 21.873 -1.165 -22.814 1.00 95.94 177 THR A CA 1
ATOM 1303 C C . THR A 1 177 ? 21.540 -1.650 -21.407 1.00 95.94 177 THR A C 1
ATOM 1305 O O . THR A 1 177 ? 22.383 -1.626 -20.509 1.00 95.94 177 THR A O 1
ATOM 1308 N N . CYS A 1 178 ? 20.323 -2.151 -21.207 1.00 96.25 178 CYS A N 1
ATOM 1309 C CA . CYS A 1 178 ? 19.886 -2.698 -19.934 1.00 96.25 178 CYS A CA 1
ATOM 1310 C C . CYS A 1 178 ? 20.627 -3.999 -19.587 1.00 96.25 178 CYS A C 1
ATOM 1312 O O . CYS A 1 178 ? 21.174 -4.108 -18.488 1.00 96.25 178 CYS A O 1
ATOM 1314 N N . LEU A 1 179 ? 20.732 -4.950 -20.523 1.00 95.75 179 LEU A N 1
ATOM 1315 C CA . LEU A 1 179 ? 21.507 -6.182 -20.327 1.00 95.75 179 LEU A CA 1
ATOM 1316 C C . LEU A 1 179 ? 22.986 -5.878 -20.056 1.00 95.75 179 LEU A C 1
ATOM 1318 O O . LEU A 1 179 ? 23.580 -6.465 -19.149 1.00 95.75 179 LEU A O 1
ATOM 1322 N N . PHE A 1 180 ? 23.557 -4.910 -20.774 1.00 95.88 180 PHE A N 1
ATOM 1323 C CA . PHE A 1 180 ? 24.926 -4.458 -20.548 1.00 95.88 180 PHE A CA 1
ATOM 1324 C C . PHE A 1 180 ? 25.103 -3.823 -19.161 1.00 95.88 180 PHE A C 1
ATOM 1326 O O . PHE A 1 180 ? 26.063 -4.135 -18.454 1.00 95.88 180 PHE A O 1
ATOM 1333 N N . SER A 1 181 ? 24.138 -3.020 -18.706 1.00 95.69 181 SER A N 1
ATOM 1334 C CA . SER A 1 181 ? 24.129 -2.486 -17.340 1.00 95.69 181 SER A CA 1
ATOM 1335 C C . SER A 1 181 ? 24.052 -3.599 -16.286 1.00 95.69 181 SER A C 1
ATOM 1337 O O . SER A 1 181 ? 24.803 -3.585 -15.309 1.00 95.69 181 SER A O 1
ATOM 1339 N N . LEU A 1 182 ? 23.206 -4.617 -16.476 1.00 94.88 182 LEU A N 1
ATOM 1340 C CA . LEU A 1 182 ? 23.130 -5.763 -15.559 1.00 94.88 182 LEU A CA 1
ATOM 1341 C C . LEU A 1 182 ? 24.437 -6.573 -15.528 1.00 94.88 182 LEU A C 1
ATOM 1343 O O . LEU A 1 182 ? 24.854 -7.026 -14.459 1.00 94.88 182 LEU A O 1
ATOM 1347 N N . TRP A 1 183 ? 25.130 -6.699 -16.660 1.00 94.62 183 TRP A N 1
ATOM 1348 C CA . TRP A 1 183 ? 26.466 -7.296 -16.711 1.00 94.62 183 TRP A CA 1
ATOM 1349 C C . TRP A 1 183 ? 27.496 -6.466 -15.924 1.00 94.62 183 TRP A C 1
ATOM 1351 O O . TRP A 1 183 ? 28.216 -7.008 -15.077 1.00 94.62 183 TRP A O 1
ATOM 1361 N N . LEU A 1 184 ? 27.504 -5.138 -16.095 1.00 92.44 184 LEU A N 1
ATOM 1362 C CA . LEU A 1 184 ? 28.350 -4.231 -15.307 1.00 92.44 184 LEU A CA 1
ATOM 1363 C C . LEU A 1 184 ? 28.020 -4.278 -13.808 1.00 92.44 184 LEU A C 1
ATOM 1365 O O . LEU A 1 184 ? 28.925 -4.177 -12.975 1.00 92.44 184 LEU A O 1
ATOM 1369 N N . CYS A 1 185 ? 26.754 -4.502 -13.444 1.00 92.19 185 CYS A N 1
ATOM 1370 C CA . CYS A 1 185 ? 26.340 -4.688 -12.0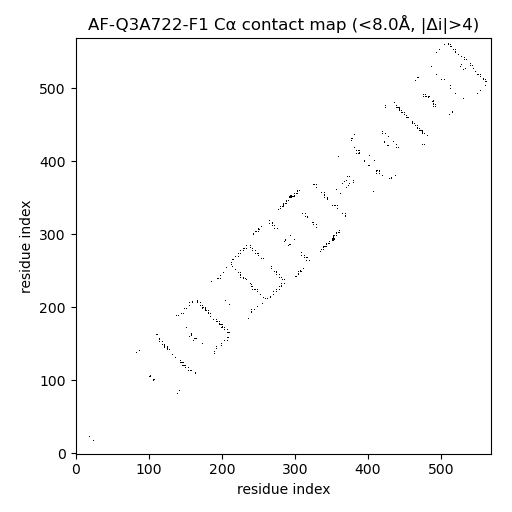55 1.00 92.19 185 CYS A CA 1
ATOM 1371 C C . CYS A 1 185 ? 27.093 -5.848 -11.392 1.00 92.19 185 CYS A C 1
ATOM 1373 O O . CYS A 1 185 ? 27.561 -5.702 -10.261 1.00 92.19 185 CYS A O 1
ATOM 1375 N N . HIS A 1 186 ? 27.249 -6.978 -12.089 1.00 88.81 186 HIS A N 1
ATOM 1376 C CA . HIS A 1 186 ? 28.052 -8.102 -11.602 1.00 88.81 186 HIS A CA 1
ATOM 1377 C C . HIS A 1 186 ? 29.545 -7.764 -11.575 1.00 88.81 186 HIS A C 1
ATOM 1379 O O . HIS A 1 186 ? 30.242 -8.072 -10.604 1.00 88.81 186 HIS A O 1
ATOM 1385 N N . LEU A 1 187 ? 30.038 -7.076 -12.606 1.00 89.88 187 LEU A N 1
ATOM 1386 C CA . LEU A 1 187 ? 31.454 -6.746 -12.732 1.00 89.88 187 LEU A CA 1
ATOM 1387 C C . LEU A 1 187 ? 31.953 -5.782 -11.642 1.00 89.88 187 LEU A C 1
ATOM 1389 O O . LEU A 1 187 ? 33.077 -5.939 -11.150 1.00 89.88 187 LEU A O 1
ATOM 1393 N N . PHE A 1 188 ? 31.128 -4.812 -11.243 1.00 87.62 188 PHE A N 1
ATOM 1394 C CA . PHE A 1 188 ? 31.448 -3.813 -10.218 1.00 87.62 188 PHE A CA 1
ATOM 1395 C C . PHE A 1 188 ? 30.859 -4.129 -8.834 1.00 87.62 188 PHE A C 1
ATOM 1397 O O . PHE A 1 188 ? 31.311 -3.546 -7.854 1.00 87.62 188 PHE A O 1
ATOM 1404 N N . ASP A 1 189 ? 29.952 -5.106 -8.708 1.00 87.06 189 ASP A N 1
ATOM 1405 C CA . ASP A 1 189 ? 29.200 -5.455 -7.478 1.00 87.06 189 ASP A CA 1
ATOM 1406 C C . ASP A 1 189 ? 28.387 -4.279 -6.874 1.00 87.06 189 ASP A C 1
ATOM 1408 O O . ASP A 1 189 ? 27.991 -4.254 -5.702 1.00 87.06 189 ASP A O 1
ATOM 1412 N N . SER A 1 190 ? 28.074 -3.280 -7.703 1.00 87.19 190 SER A N 1
ATOM 1413 C CA . SER A 1 190 ? 27.351 -2.070 -7.304 1.00 87.19 190 SER A CA 1
ATOM 1414 C C . SER A 1 190 ? 25.877 -2.143 -7.693 1.00 87.19 190 SER A C 1
ATOM 1416 O O . SER A 1 190 ? 25.544 -2.419 -8.838 1.00 87.19 190 SER A O 1
ATOM 1418 N N . ASN A 1 191 ? 24.982 -1.818 -6.753 1.00 88.00 191 ASN A N 1
ATOM 1419 C CA . ASN A 1 191 ? 23.533 -1.770 -7.004 1.00 88.00 191 ASN A CA 1
ATOM 1420 C C . ASN A 1 191 ? 23.123 -0.716 -8.038 1.00 88.00 191 ASN A C 1
ATOM 1422 O O . ASN A 1 191 ? 22.042 -0.829 -8.605 1.00 88.00 191 ASN A O 1
ATOM 1426 N N . LEU A 1 192 ? 23.943 0.319 -8.249 1.00 87.12 192 LEU A N 1
ATOM 1427 C CA . LEU A 1 192 ? 23.580 1.470 -9.080 1.00 87.12 192 LEU A CA 1
ATOM 1428 C C . LEU A 1 192 ? 23.213 1.048 -10.505 1.00 87.12 192 LEU A C 1
ATOM 1430 O O . LEU A 1 192 ? 22.197 1.484 -11.029 1.00 87.12 192 LEU A O 1
ATOM 1434 N N . TYR A 1 193 ? 23.974 0.122 -11.083 1.00 92.44 193 TYR A N 1
ATOM 1435 C CA . TYR A 1 193 ? 23.738 -0.393 -12.429 1.00 92.44 193 TYR A CA 1
ATOM 1436 C C . TYR A 1 193 ? 22.385 -1.089 -12.575 1.00 92.44 193 TYR A C 1
ATOM 1438 O O . TYR A 1 193 ? 21.662 -0.846 -13.538 1.00 92.44 193 TYR A O 1
ATOM 1446 N N . ALA A 1 194 ? 21.999 -1.911 -11.596 1.00 93.56 194 ALA A N 1
ATOM 1447 C CA . ALA A 1 194 ? 20.687 -2.545 -11.592 1.00 93.56 194 ALA A CA 1
ATOM 1448 C C . ALA A 1 194 ? 19.560 -1.516 -11.436 1.00 93.56 194 ALA A C 1
ATOM 1450 O O . ALA A 1 194 ? 18.533 -1.637 -12.093 1.00 93.56 194 ALA A O 1
ATOM 1451 N N . LEU A 1 195 ? 19.752 -0.480 -10.614 1.00 93.00 195 LEU A N 1
ATOM 1452 C CA . LEU A 1 195 ? 18.769 0.598 -10.468 1.00 93.00 195 LEU A CA 1
ATOM 1453 C C . LEU A 1 195 ? 18.610 1.400 -11.767 1.00 93.00 195 LEU A C 1
ATOM 1455 O O . LEU A 1 195 ? 17.480 1.676 -12.158 1.00 93.00 195 LEU A O 1
ATOM 1459 N N . PHE A 1 196 ? 19.706 1.717 -12.465 1.00 91.00 196 PHE A N 1
ATOM 1460 C CA . PHE A 1 196 ? 19.656 2.383 -13.771 1.00 91.00 196 PHE A CA 1
ATOM 1461 C C . PHE A 1 196 ? 19.068 1.491 -14.864 1.00 91.00 196 PHE A C 1
ATOM 1463 O O . PHE A 1 196 ? 18.310 1.979 -15.691 1.00 91.00 196 PHE A O 1
ATOM 1470 N N . ALA A 1 197 ? 19.342 0.186 -14.838 1.00 95.69 197 ALA A N 1
ATOM 1471 C CA . ALA A 1 197 ? 18.731 -0.791 -15.737 1.00 95.69 197 ALA A CA 1
ATOM 1472 C C . ALA A 1 197 ? 17.203 -0.852 -15.548 1.00 95.69 197 ALA A C 1
ATOM 1474 O O . ALA A 1 197 ? 16.443 -0.757 -16.512 1.00 95.69 197 ALA A O 1
ATOM 1475 N N . ILE A 1 198 ? 16.749 -0.944 -14.294 1.00 96.44 198 ILE A N 1
ATOM 1476 C CA . ILE A 1 198 ? 15.327 -0.947 -13.927 1.00 96.44 198 ILE A CA 1
ATOM 1477 C C . ILE A 1 198 ? 14.671 0.386 -14.313 1.00 96.44 198 ILE A C 1
ATOM 1479 O O . ILE A 1 198 ? 13.666 0.393 -15.016 1.00 96.44 198 ILE A O 1
ATOM 1483 N N . GLY A 1 199 ? 15.253 1.517 -13.911 1.00 93.56 199 GLY A N 1
ATOM 1484 C CA . GLY A 1 199 ? 14.718 2.841 -14.233 1.00 93.56 199 GLY A CA 1
ATOM 1485 C C . GLY A 1 199 ? 14.674 3.108 -15.737 1.00 93.56 199 GLY A C 1
ATOM 1486 O O . GLY A 1 199 ? 13.643 3.526 -16.253 1.00 93.56 199 GLY A O 1
ATOM 1487 N N . GLY A 1 200 ? 15.763 2.806 -16.447 1.00 89.00 200 GLY A N 1
ATOM 1488 C CA . GLY A 1 200 ? 15.870 2.962 -17.894 1.00 89.00 200 GLY A CA 1
ATOM 1489 C C . GLY A 1 200 ? 14.830 2.127 -18.631 1.00 89.00 200 GLY A C 1
ATOM 1490 O O . GLY A 1 200 ? 14.049 2.682 -19.393 1.00 89.00 200 GLY A O 1
ATOM 1491 N N . SER A 1 201 ? 14.748 0.823 -18.361 1.00 94.25 201 SER A N 1
ATOM 1492 C CA . SER A 1 201 ? 13.792 -0.065 -19.042 1.00 94.25 201 SER A CA 1
ATOM 1493 C C . SER A 1 201 ? 12.322 0.297 -18.795 1.00 94.25 201 SER A C 1
ATOM 1495 O O . SER A 1 201 ? 11.548 0.326 -19.751 1.00 94.25 201 SER A O 1
ATOM 1497 N N . TYR A 1 202 ? 11.921 0.626 -17.562 1.00 95.00 202 TYR A N 1
ATOM 1498 C CA . TYR A 1 202 ? 10.535 1.024 -17.273 1.00 95.00 202 TYR A CA 1
ATOM 1499 C C . TYR A 1 202 ? 10.197 2.455 -17.714 1.00 95.00 202 TYR A C 1
ATOM 1501 O O . TYR A 1 202 ? 9.018 2.768 -17.871 1.00 95.00 202 TYR A O 1
ATOM 1509 N N . ALA A 1 203 ? 11.192 3.315 -17.956 1.00 91.38 203 ALA A N 1
ATOM 1510 C CA . ALA A 1 203 ? 10.974 4.621 -18.578 1.00 91.38 203 ALA A CA 1
ATOM 1511 C C . ALA A 1 203 ? 10.698 4.514 -20.088 1.00 91.38 203 ALA A C 1
ATOM 1513 O O . ALA A 1 203 ? 10.034 5.386 -20.645 1.00 91.38 203 ALA A O 1
ATOM 1514 N N . ALA A 1 204 ? 11.160 3.449 -20.752 1.00 90.31 204 ALA A N 1
ATOM 1515 C CA . ALA A 1 204 ? 11.085 3.333 -22.207 1.00 90.31 204 ALA A CA 1
ATOM 1516 C C . ALA A 1 204 ? 9.662 3.470 -22.776 1.00 90.31 204 ALA A C 1
ATOM 1518 O O . ALA A 1 204 ? 9.497 4.239 -23.713 1.00 90.31 204 ALA A O 1
ATOM 1519 N N . PRO A 1 205 ? 8.609 2.848 -22.212 1.00 88.81 205 PRO A N 1
ATOM 1520 C CA . PRO A 1 205 ? 7.251 2.991 -22.747 1.00 88.81 205 PRO A CA 1
ATOM 1521 C C . PRO A 1 205 ? 6.654 4.401 -22.603 1.00 88.81 205 PRO A C 1
ATOM 1523 O O . PRO A 1 205 ? 5.680 4.721 -23.275 1.00 88.81 205 PRO A O 1
ATOM 1526 N N . PHE A 1 206 ? 7.226 5.250 -21.744 1.00 88.06 206 PHE A N 1
ATOM 1527 C CA . PHE A 1 206 ? 6.869 6.671 -21.652 1.00 88.06 206 PHE A CA 1
ATOM 1528 C C . PHE A 1 206 ? 7.626 7.530 -22.665 1.00 88.06 206 PHE A C 1
ATOM 1530 O O . PHE A 1 206 ? 7.170 8.615 -23.017 1.00 88.06 206 PHE A O 1
ATOM 1537 N N . LEU A 1 207 ? 8.799 7.055 -23.085 1.00 85.81 207 LEU A N 1
ATOM 1538 C CA . LEU A 1 207 ? 9.756 7.783 -23.907 1.00 85.81 207 LEU A CA 1
ATOM 1539 C C . LEU A 1 207 ? 9.874 7.226 -25.328 1.00 85.81 207 LEU A C 1
ATOM 1541 O O . LEU A 1 207 ? 10.649 7.735 -26.119 1.00 85.81 207 LEU A O 1
ATOM 1545 N N . ILE A 1 208 ? 9.162 6.166 -25.678 1.00 82.44 208 ILE A N 1
ATOM 1546 C CA . ILE A 1 208 ? 9.122 5.635 -27.036 1.00 82.44 208 ILE A CA 1
ATOM 1547 C C . ILE A 1 208 ? 7.690 5.793 -27.504 1.00 82.44 208 ILE A C 1
ATOM 1549 O O . ILE A 1 208 ? 6.764 5.279 -26.874 1.00 82.44 208 ILE A O 1
ATOM 1553 N N . ARG A 1 209 ? 7.497 6.564 -28.576 1.00 69.50 209 ARG A N 1
ATOM 1554 C CA . ARG A 1 209 ? 6.161 6.863 -29.079 1.00 69.50 209 ARG A CA 1
ATOM 1555 C C . ARG A 1 209 ? 5.608 5.583 -29.699 1.00 69.50 209 ARG A C 1
ATOM 1557 O O . ARG A 1 209 ? 6.022 5.171 -30.781 1.00 69.50 209 ARG A O 1
ATOM 1564 N N . ASN A 1 210 ? 4.701 4.926 -28.983 1.00 63.50 210 ASN A N 1
ATOM 1565 C CA . ASN A 1 210 ? 4.021 3.749 -29.503 1.00 63.50 210 ASN A CA 1
ATOM 1566 C C . ASN A 1 210 ? 3.032 4.177 -30.587 1.00 63.50 210 ASN A C 1
ATOM 1568 O O . ASN A 1 210 ? 2.119 4.960 -30.339 1.00 63.50 210 ASN A O 1
ATOM 1572 N N . THR A 1 211 ? 3.223 3.642 -31.789 1.00 54.75 211 THR A N 1
ATOM 1573 C CA . THR A 1 211 ? 2.309 3.795 -32.929 1.00 54.75 211 THR A CA 1
ATOM 1574 C C . THR A 1 211 ? 1.150 2.798 -32.885 1.00 54.75 211 THR A C 1
ATOM 1576 O O . THR A 1 211 ? 0.190 2.942 -33.634 1.00 54.75 211 THR A O 1
ATOM 1579 N N . THR A 1 212 ? 1.211 1.792 -32.007 1.00 57.62 212 THR A N 1
ATOM 1580 C CA . THR A 1 212 ? 0.164 0.782 -31.837 1.00 57.62 212 THR A CA 1
ATOM 1581 C C . THR A 1 212 ? -0.705 1.099 -30.621 1.00 57.62 212 THR A C 1
ATOM 1583 O O . THR A 1 212 ? -0.219 1.207 -29.498 1.00 57.62 212 THR A O 1
ATOM 1586 N N . HIS A 1 213 ? -2.021 1.193 -30.833 1.00 65.88 213 HIS A N 1
ATOM 1587 C CA . HIS A 1 213 ? -3.022 1.339 -29.764 1.00 65.88 213 HIS A CA 1
ATOM 1588 C C . HIS A 1 213 ? -3.263 0.039 -28.970 1.00 65.88 213 HIS A C 1
ATOM 1590 O O . HIS A 1 213 ? -4.131 0.004 -28.109 1.00 65.88 213 HIS A O 1
ATOM 1596 N N . GLN A 1 214 ? -2.495 -1.019 -29.250 1.00 76.31 214 GLN A N 1
ATOM 1597 C CA . GLN A 1 214 ? -2.684 -2.353 -28.687 1.00 76.31 214 GLN A CA 1
ATOM 1598 C C . GLN A 1 214 ? -2.037 -2.486 -27.305 1.00 76.31 214 GLN A C 1
ATOM 1600 O O . GLN A 1 214 ? -0.846 -2.210 -27.133 1.00 76.31 214 GLN A O 1
ATOM 1605 N N . ILE A 1 215 ? -2.787 -3.004 -26.330 1.00 82.81 215 ILE A N 1
ATOM 1606 C CA . ILE A 1 215 ? -2.280 -3.221 -24.961 1.00 82.81 215 ILE A CA 1
ATOM 1607 C C . ILE A 1 215 ? -1.282 -4.390 -24.843 1.00 82.81 215 ILE A C 1
ATOM 1609 O O . ILE A 1 215 ? -0.374 -4.365 -24.009 1.00 82.81 215 ILE A O 1
ATOM 1613 N N . TRP A 1 216 ? -1.431 -5.432 -25.667 1.00 84.75 216 TRP A N 1
ATOM 1614 C CA . TRP A 1 216 ? -0.690 -6.691 -25.516 1.00 84.75 216 TRP A CA 1
ATOM 1615 C C . TRP A 1 216 ? 0.840 -6.533 -25.555 1.00 84.75 216 TRP A C 1
ATOM 1617 O O . TRP A 1 216 ? 1.498 -7.075 -24.661 1.00 84.75 216 TRP A O 1
ATOM 1627 N N . PRO A 1 217 ? 1.440 -5.767 -26.492 1.00 86.38 217 PRO A N 1
ATOM 1628 C CA . PRO A 1 217 ? 2.886 -5.543 -26.509 1.00 86.38 217 PRO A CA 1
ATOM 1629 C C . PRO A 1 217 ? 3.396 -4.831 -25.252 1.00 86.38 217 PRO A C 1
ATOM 1631 O O . PRO A 1 217 ? 4.447 -5.191 -24.723 1.00 86.38 217 PRO A O 1
ATOM 1634 N N . LEU A 1 218 ? 2.634 -3.860 -24.734 1.00 87.19 218 LEU A N 1
ATOM 1635 C CA . LEU A 1 218 ? 2.966 -3.153 -23.496 1.00 87.19 218 LEU A CA 1
ATOM 1636 C C . LEU A 1 218 ? 2.963 -4.118 -22.305 1.00 87.19 218 LEU A C 1
ATOM 1638 O O . LEU A 1 218 ? 3.892 -4.138 -21.497 1.00 87.19 218 LEU A O 1
ATOM 1642 N N . MET A 1 219 ? 1.932 -4.957 -22.231 1.00 90.44 219 MET A N 1
ATOM 1643 C CA . MET A 1 219 ? 1.773 -5.964 -21.190 1.00 90.44 219 MET A CA 1
ATOM 1644 C C . MET A 1 219 ? 2.922 -6.980 -21.196 1.00 90.44 219 MET A C 1
ATOM 1646 O O . MET A 1 219 ? 3.497 -7.278 -20.144 1.00 90.44 219 MET A O 1
ATOM 1650 N N . LEU A 1 220 ? 3.288 -7.474 -22.383 1.00 91.81 220 LEU A N 1
ATOM 1651 C CA . LEU A 1 220 ? 4.414 -8.385 -22.575 1.00 91.81 220 LEU A CA 1
ATOM 1652 C C . LEU A 1 220 ? 5.741 -7.726 -22.182 1.00 91.81 220 LEU A C 1
ATOM 1654 O O . LEU A 1 220 ? 6.517 -8.329 -21.445 1.00 91.81 220 LEU A O 1
ATOM 1658 N N . TYR A 1 221 ? 5.973 -6.481 -22.607 1.00 91.75 221 TYR A N 1
ATOM 1659 C CA . TYR A 1 221 ? 7.186 -5.726 -22.292 1.00 91.75 221 TYR A CA 1
ATOM 1660 C C . TYR A 1 221 ? 7.398 -5.578 -20.778 1.00 91.75 221 TYR A C 1
ATOM 1662 O O . TYR A 1 221 ? 8.442 -5.962 -20.246 1.00 91.75 221 TYR A O 1
ATOM 1670 N N . PHE A 1 222 ? 6.390 -5.074 -20.062 1.00 94.50 222 PHE A N 1
ATOM 1671 C CA . PHE A 1 222 ? 6.461 -4.897 -18.610 1.00 94.50 222 PHE A CA 1
ATOM 1672 C C . PHE A 1 222 ? 6.624 -6.233 -17.865 1.00 94.50 222 PHE A C 1
ATOM 1674 O O . PHE A 1 222 ? 7.379 -6.324 -16.891 1.00 94.50 222 PHE A O 1
ATOM 1681 N N . SER A 1 223 ? 5.945 -7.288 -18.327 1.00 96.38 223 SER A N 1
ATOM 1682 C CA . SER A 1 223 ? 6.015 -8.619 -17.709 1.00 96.38 223 SER A CA 1
ATOM 1683 C C . SER A 1 223 ? 7.369 -9.287 -17.932 1.00 96.38 223 SER A C 1
ATOM 1685 O O . SER A 1 223 ? 7.937 -9.842 -16.990 1.00 96.38 223 SER A O 1
ATOM 1687 N N . ALA A 1 224 ? 7.935 -9.167 -19.135 1.00 96.56 224 ALA A N 1
ATOM 1688 C CA . ALA A 1 224 ? 9.272 -9.658 -19.448 1.00 96.56 224 ALA A CA 1
ATOM 1689 C C . ALA A 1 224 ? 10.327 -9.004 -18.543 1.00 96.56 224 ALA A C 1
ATOM 1691 O O . ALA A 1 224 ? 11.112 -9.709 -17.905 1.00 96.56 224 ALA A O 1
ATOM 1692 N N . TRP A 1 225 ? 10.293 -7.675 -18.391 1.00 96.81 225 TRP A N 1
ATOM 1693 C CA . TRP A 1 225 ? 11.194 -6.973 -17.471 1.00 96.81 225 TRP A CA 1
ATOM 1694 C C . TRP A 1 225 ? 10.982 -7.367 -16.010 1.00 96.81 225 TRP A C 1
ATOM 1696 O O . TRP A 1 225 ? 11.956 -7.549 -15.276 1.00 96.81 225 TRP A O 1
ATOM 1706 N N . SER A 1 226 ? 9.733 -7.569 -15.587 1.00 98.12 226 SER A N 1
ATOM 1707 C CA . SER A 1 226 ? 9.418 -8.037 -14.232 1.00 98.12 226 SER A CA 1
ATOM 1708 C C . SER A 1 226 ? 10.077 -9.387 -13.946 1.00 98.12 226 SER A C 1
ATOM 1710 O O . SER A 1 226 ? 10.739 -9.540 -12.917 1.00 98.12 226 SER A O 1
ATOM 1712 N N . VAL A 1 227 ? 9.994 -10.335 -14.885 1.00 98.12 227 VAL A N 1
ATOM 1713 C CA . VAL A 1 227 ? 10.651 -11.647 -14.780 1.00 98.12 227 VAL A CA 1
ATOM 1714 C C . VAL A 1 227 ? 12.176 -11.512 -14.777 1.00 98.12 227 VAL A C 1
ATOM 1716 O O . VAL A 1 227 ? 12.827 -12.070 -13.890 1.00 98.12 227 VAL A O 1
ATOM 1719 N N . VAL A 1 228 ? 12.756 -10.733 -15.698 1.00 97.69 228 VAL A N 1
ATOM 1720 C CA . VAL A 1 228 ? 14.213 -10.508 -15.774 1.00 97.69 228 VAL A CA 1
ATOM 1721 C C . VAL A 1 228 ? 14.752 -9.948 -14.457 1.00 97.69 228 VAL A C 1
ATOM 1723 O O . VAL A 1 228 ? 15.717 -10.485 -13.910 1.00 97.69 228 VAL A O 1
ATOM 1726 N N . PHE A 1 229 ? 14.115 -8.922 -13.886 1.00 97.62 229 PHE A N 1
ATOM 1727 C CA . PHE A 1 229 ? 14.572 -8.327 -12.627 1.00 97.62 229 PHE A CA 1
ATOM 1728 C C . PHE A 1 229 ? 14.302 -9.207 -11.405 1.00 97.62 229 PHE A C 1
ATOM 1730 O O . PHE A 1 229 ? 15.082 -9.166 -10.447 1.00 97.62 229 PHE A O 1
ATOM 1737 N N . CYS A 1 230 ? 13.262 -10.045 -11.434 1.00 97.62 230 CYS A N 1
ATOM 1738 C CA . CYS A 1 230 ? 13.057 -11.085 -10.426 1.00 97.62 230 CYS A CA 1
ATOM 1739 C C . CYS A 1 230 ? 14.208 -12.099 -10.446 1.00 97.62 230 CYS A C 1
ATOM 1741 O O . CYS A 1 230 ? 14.868 -12.303 -9.424 1.00 97.62 230 CYS A O 1
ATOM 1743 N N . ILE A 1 231 ? 14.518 -12.665 -11.615 1.00 96.75 231 ILE A N 1
ATOM 1744 C CA . ILE A 1 231 ? 15.627 -13.610 -11.806 1.00 96.75 231 ILE A CA 1
ATOM 1745 C C . ILE A 1 231 ? 16.961 -12.969 -11.399 1.00 96.75 231 ILE A C 1
ATOM 1747 O O . ILE A 1 231 ? 17.724 -13.539 -10.615 1.00 96.75 231 ILE A O 1
ATOM 1751 N N . PHE A 1 232 ? 17.217 -11.740 -11.843 1.00 95.94 232 PHE A N 1
ATOM 1752 C CA . PHE A 1 232 ? 18.421 -10.996 -11.487 1.00 95.94 232 PHE A CA 1
ATOM 1753 C C . PHE A 1 232 ? 18.526 -10.739 -9.974 1.00 95.94 232 PHE A C 1
ATOM 1755 O O . PHE A 1 232 ? 19.600 -10.864 -9.376 1.00 95.94 232 PHE A O 1
ATOM 1762 N N . SER A 1 233 ? 17.410 -10.432 -9.306 1.00 95.75 233 SER A N 1
ATOM 1763 C CA . SER A 1 233 ? 17.369 -10.291 -7.848 1.00 95.75 233 SER A CA 1
ATOM 1764 C C . SER A 1 233 ? 17.686 -11.605 -7.125 1.00 95.75 233 SER A C 1
ATOM 1766 O O . SER A 1 233 ? 18.414 -11.594 -6.126 1.00 95.75 233 SER A O 1
ATOM 1768 N N . LEU A 1 234 ? 17.205 -12.739 -7.647 1.00 95.19 234 LEU A N 1
ATOM 1769 C CA . LEU A 1 234 ? 17.516 -14.074 -7.130 1.00 95.19 234 LEU A CA 1
ATOM 1770 C C . LEU A 1 234 ? 19.002 -14.418 -7.281 1.00 95.19 234 LEU A C 1
ATOM 1772 O O . LEU A 1 234 ? 19.565 -14.998 -6.354 1.00 95.19 234 LEU A O 1
ATOM 1776 N N . PHE A 1 235 ? 19.653 -14.043 -8.384 1.00 93.12 235 PHE A N 1
ATOM 1777 C CA . PHE A 1 235 ? 21.091 -14.272 -8.566 1.00 93.12 235 PHE A CA 1
ATOM 1778 C C . PHE A 1 235 ? 21.956 -13.352 -7.704 1.00 93.12 235 PHE A C 1
ATOM 1780 O O . PHE A 1 235 ? 22.904 -13.808 -7.073 1.00 93.12 235 PHE A O 1
ATOM 1787 N N . THR A 1 236 ? 21.607 -12.068 -7.622 1.00 90.88 236 THR A N 1
ATOM 1788 C CA . THR A 1 236 ? 22.384 -11.079 -6.854 1.00 90.88 236 THR A CA 1
ATOM 1789 C C . THR A 1 236 ? 22.164 -11.156 -5.344 1.00 90.88 236 THR A C 1
ATOM 1791 O O . THR A 1 236 ? 22.938 -10.584 -4.578 1.00 90.88 236 THR A O 1
ATOM 1794 N N . GLY A 1 237 ? 21.101 -11.822 -4.881 1.00 91.94 237 GLY A N 1
ATOM 1795 C CA . GLY A 1 237 ? 20.783 -11.921 -3.455 1.00 91.94 237 GLY A CA 1
ATOM 1796 C C . GLY A 1 237 ? 20.375 -10.588 -2.824 1.00 91.94 237 GLY A C 1
ATOM 1797 O O . GLY A 1 237 ? 20.539 -10.395 -1.614 1.00 91.94 237 GLY A O 1
ATOM 1798 N N . ARG A 1 238 ? 19.825 -9.657 -3.619 1.00 91.75 238 ARG A N 1
ATOM 1799 C CA . ARG A 1 238 ? 19.416 -8.316 -3.167 1.00 91.75 238 ARG A CA 1
ATOM 1800 C C . ARG A 1 238 ? 17.952 -8.033 -3.523 1.00 91.75 238 ARG A C 1
ATOM 1802 O O . ARG A 1 238 ? 17.628 -7.785 -4.681 1.00 91.75 238 ARG A O 1
ATOM 1809 N N . ARG A 1 239 ? 17.076 -7.986 -2.505 1.00 92.62 239 ARG A N 1
ATOM 1810 C CA . ARG A 1 239 ? 15.612 -7.778 -2.650 1.00 92.62 239 ARG A CA 1
ATOM 1811 C C . ARG A 1 239 ? 15.217 -6.440 -3.292 1.00 92.62 239 ARG A C 1
ATOM 1813 O O . ARG A 1 239 ? 14.139 -6.322 -3.857 1.00 92.62 239 ARG A O 1
ATOM 1820 N N . ARG A 1 240 ? 16.082 -5.421 -3.197 1.00 92.19 240 ARG A N 1
ATOM 1821 C CA . ARG A 1 240 ? 15.814 -4.063 -3.708 1.00 92.19 240 ARG A CA 1
ATOM 1822 C C . ARG A 1 240 ? 15.547 -4.043 -5.218 1.00 92.19 240 ARG A C 1
ATOM 1824 O O . ARG A 1 240 ? 14.762 -3.216 -5.658 1.00 92.19 240 ARG A O 1
ATOM 1831 N N . HIS A 1 241 ? 16.157 -4.956 -5.979 1.00 94.50 241 HIS A N 1
ATOM 1832 C CA . HIS A 1 241 ? 15.993 -5.028 -7.432 1.00 94.50 241 HIS A CA 1
ATOM 1833 C C . HIS A 1 241 ? 14.557 -5.394 -7.834 1.00 94.50 241 HIS A C 1
ATOM 1835 O O . HIS A 1 241 ? 13.913 -4.615 -8.530 1.00 94.50 241 HIS A O 1
ATOM 1841 N N . TYR A 1 242 ? 14.011 -6.517 -7.339 1.00 96.25 242 TYR A N 1
ATOM 1842 C CA . TYR A 1 242 ? 12.621 -6.872 -7.654 1.00 96.25 242 TYR A CA 1
ATOM 1843 C C . TYR A 1 242 ? 11.629 -5.896 -7.011 1.00 96.25 242 TYR A C 1
ATOM 1845 O O . TYR A 1 242 ? 10.566 -5.672 -7.569 1.00 96.25 242 TYR A O 1
ATOM 1853 N N . LEU A 1 243 ? 11.958 -5.298 -5.856 1.00 95.94 243 LEU A N 1
ATOM 1854 C CA . LEU A 1 243 ? 11.086 -4.316 -5.208 1.00 95.94 243 LEU A CA 1
ATOM 1855 C C . LEU A 1 243 ? 10.912 -3.056 -6.053 1.00 95.94 243 LEU A C 1
ATOM 1857 O O . LEU A 1 243 ? 9.784 -2.622 -6.252 1.00 95.94 243 LEU A O 1
ATOM 1861 N N . LEU A 1 244 ? 12.000 -2.479 -6.569 1.00 96.38 244 LEU A N 1
ATOM 1862 C CA . LEU A 1 244 ? 11.891 -1.321 -7.457 1.00 96.38 244 LEU A CA 1
ATOM 1863 C C . LEU A 1 244 ? 11.132 -1.685 -8.740 1.00 96.38 244 LEU A C 1
ATOM 1865 O O . LEU A 1 244 ? 10.254 -0.934 -9.156 1.00 96.38 244 LEU A O 1
ATOM 1869 N N . ALA A 1 245 ? 11.428 -2.854 -9.317 1.00 97.56 245 ALA A N 1
ATOM 1870 C CA . ALA A 1 245 ? 10.707 -3.356 -10.481 1.00 97.56 245 ALA A CA 1
ATOM 1871 C C . ALA A 1 245 ? 9.202 -3.521 -10.202 1.00 97.56 245 ALA A C 1
ATOM 1873 O O . ALA A 1 245 ? 8.408 -3.117 -11.035 1.00 97.56 245 ALA A O 1
ATOM 1874 N N . LEU A 1 246 ? 8.805 -4.018 -9.025 1.00 97.56 246 LEU A N 1
ATOM 1875 C CA . LEU A 1 246 ? 7.405 -4.145 -8.601 1.00 97.56 246 LEU A CA 1
ATOM 1876 C C . LEU A 1 246 ? 6.675 -2.795 -8.604 1.00 97.56 246 LEU A C 1
ATOM 1878 O O . LEU A 1 246 ? 5.586 -2.691 -9.165 1.00 97.56 246 LEU A O 1
ATOM 1882 N N . TYR A 1 247 ? 7.275 -1.758 -8.010 1.00 97.25 247 TYR A N 1
ATOM 1883 C CA . TYR A 1 247 ? 6.674 -0.419 -7.988 1.00 97.25 247 TYR A CA 1
ATOM 1884 C C . TYR A 1 247 ? 6.512 0.155 -9.396 1.00 97.25 247 TYR A C 1
ATOM 1886 O O . TYR A 1 247 ? 5.425 0.613 -9.747 1.00 97.25 247 TYR A O 1
ATOM 1894 N N . LEU A 1 248 ? 7.576 0.113 -10.203 1.00 96.75 248 LEU A N 1
ATOM 1895 C CA . LEU A 1 248 ? 7.545 0.665 -11.556 1.00 96.75 248 LEU A CA 1
ATOM 1896 C C . LEU A 1 248 ? 6.642 -0.145 -12.488 1.00 96.75 248 LEU A C 1
ATOM 1898 O O . LEU A 1 248 ? 5.969 0.446 -13.325 1.00 96.75 248 LEU A O 1
ATOM 1902 N N . ALA A 1 249 ? 6.568 -1.466 -12.320 1.00 96.62 249 ALA A N 1
ATOM 1903 C CA . ALA A 1 249 ? 5.728 -2.313 -13.151 1.00 96.62 249 ALA A CA 1
ATOM 1904 C C . ALA A 1 249 ? 4.238 -2.063 -12.909 1.00 96.62 249 ALA A C 1
ATOM 1906 O O . ALA A 1 249 ? 3.468 -1.957 -13.864 1.00 96.62 249 ALA A O 1
ATOM 1907 N N . ILE A 1 250 ? 3.828 -1.946 -11.643 1.00 95.06 250 ILE A N 1
ATOM 1908 C CA . ILE A 1 250 ? 2.427 -1.700 -11.290 1.00 95.06 250 ILE A CA 1
ATOM 1909 C C . ILE A 1 250 ? 2.027 -0.267 -11.652 1.00 95.06 250 ILE A C 1
ATOM 1911 O O . ILE A 1 250 ? 1.055 -0.072 -12.379 1.00 95.06 250 ILE A O 1
ATOM 1915 N N . ALA A 1 251 ? 2.779 0.731 -11.176 1.00 93.88 251 ALA A N 1
ATOM 1916 C CA . ALA A 1 251 ? 2.431 2.133 -11.396 1.00 93.88 251 ALA A CA 1
ATOM 1917 C C . ALA A 1 251 ? 2.609 2.541 -12.864 1.00 93.88 251 ALA A C 1
ATOM 1919 O O . ALA A 1 251 ? 1.754 3.219 -13.429 1.00 93.88 251 ALA A O 1
ATOM 1920 N N . GLY A 1 252 ? 3.704 2.111 -13.495 1.00 92.25 252 GLY A N 1
ATOM 1921 C CA . GLY A 1 252 ? 4.037 2.500 -14.859 1.00 92.25 252 GLY A CA 1
ATOM 1922 C C . GLY A 1 252 ? 3.020 1.993 -15.877 1.00 92.25 252 GLY A C 1
ATOM 1923 O O . GLY A 1 252 ? 2.533 2.768 -16.698 1.00 92.25 252 GLY A O 1
ATOM 1924 N N . PHE A 1 253 ? 2.645 0.715 -15.779 1.00 92.00 253 PHE A N 1
ATOM 1925 C CA . PHE A 1 253 ? 1.629 0.136 -16.653 1.00 92.00 253 PHE A CA 1
ATOM 1926 C C . PHE A 1 253 ? 0.264 0.799 -16.450 1.00 92.00 253 PHE A C 1
ATOM 1928 O O . PHE A 1 253 ? -0.366 1.175 -17.433 1.00 92.00 253 PHE A O 1
ATOM 1935 N N . ASP A 1 254 ? -0.179 0.989 -15.201 1.00 91.19 254 ASP A N 1
ATOM 1936 C CA . ASP A 1 254 ? -1.490 1.582 -14.904 1.00 91.19 254 ASP A CA 1
ATOM 1937 C C . ASP A 1 254 ? -1.615 3.025 -15.431 1.00 91.19 254 ASP A C 1
ATOM 1939 O O . ASP A 1 254 ? -2.641 3.377 -16.015 1.00 91.19 254 ASP A O 1
ATOM 1943 N N . ILE A 1 255 ? -0.553 3.837 -15.326 1.00 91.06 255 ILE A N 1
ATOM 1944 C CA . ILE A 1 255 ? -0.530 5.205 -15.872 1.00 91.06 255 ILE A CA 1
ATOM 1945 C C . ILE A 1 255 ? -0.695 5.200 -17.395 1.00 91.06 255 ILE A C 1
ATOM 1947 O O . ILE A 1 255 ? -1.477 5.992 -17.924 1.00 91.06 255 ILE A O 1
ATOM 1951 N N . ILE A 1 256 ? 0.049 4.348 -18.107 1.00 88.62 256 ILE A N 1
ATOM 1952 C CA . ILE A 1 256 ? -0.011 4.290 -19.575 1.00 88.62 256 ILE A CA 1
ATOM 1953 C C . ILE A 1 256 ? -1.370 3.746 -20.007 1.00 88.62 256 ILE A C 1
ATOM 1955 O O . ILE A 1 256 ? -2.057 4.371 -20.811 1.00 88.62 256 ILE A O 1
ATOM 1959 N N . TRP A 1 257 ? -1.800 2.644 -19.395 1.00 86.12 257 TRP A N 1
ATOM 1960 C CA . TRP A 1 257 ? -3.082 2.004 -19.651 1.00 86.12 257 TRP A CA 1
ATOM 1961 C C . TRP A 1 257 ? -4.261 2.981 -19.572 1.00 86.12 257 TRP A C 1
ATOM 1963 O O . TRP A 1 257 ? -5.052 3.082 -20.511 1.00 86.12 257 TRP A O 1
ATOM 1973 N N . ARG A 1 258 ? -4.355 3.755 -18.482 1.00 86.00 258 ARG A N 1
ATOM 1974 C CA . ARG A 1 258 ? -5.452 4.719 -18.285 1.00 86.00 258 ARG A CA 1
ATOM 1975 C C . ARG A 1 258 ? -5.456 5.846 -19.315 1.00 86.00 258 ARG A C 1
ATOM 1977 O O . ARG A 1 258 ? -6.522 6.385 -19.596 1.00 86.00 258 ARG A O 1
ATOM 1984 N N . ARG A 1 259 ? -4.292 6.212 -19.864 1.00 84.12 259 ARG A N 1
ATOM 1985 C CA . ARG A 1 259 ? -4.162 7.259 -20.893 1.00 84.12 259 ARG A CA 1
ATOM 1986 C C . ARG A 1 259 ? -4.499 6.757 -22.291 1.00 84.12 259 ARG A C 1
ATOM 1988 O O . ARG A 1 259 ? -4.950 7.546 -23.112 1.00 84.12 259 ARG A O 1
ATOM 1995 N N . THR A 1 260 ? -4.284 5.473 -22.562 1.00 75.81 260 THR A N 1
ATOM 1996 C CA . THR A 1 260 ? -4.523 4.885 -23.888 1.00 75.81 260 THR A CA 1
ATOM 1997 C C . THR A 1 260 ? -6.004 4.568 -24.142 1.00 75.81 260 THR A C 1
ATOM 1999 O O . THR A 1 260 ? -6.365 4.349 -25.289 1.00 75.81 260 THR A O 1
ATOM 2002 N N . ALA A 1 261 ? -6.857 4.610 -23.106 1.00 55.78 261 ALA A N 1
ATOM 2003 C CA . ALA A 1 261 ? -8.331 4.714 -23.110 1.00 55.78 261 ALA A CA 1
ATOM 2004 C C . ALA A 1 261 ? -9.162 3.813 -24.062 1.00 55.78 261 ALA A C 1
ATOM 2006 O O . ALA A 1 261 ? -10.377 3.986 -24.123 1.00 55.78 261 ALA A O 1
ATOM 2007 N N . GLY A 1 262 ? -8.567 2.840 -24.759 1.00 60.88 262 GLY A N 1
ATOM 2008 C CA . GLY A 1 262 ? -9.206 2.200 -25.914 1.00 60.88 262 GLY A CA 1
ATOM 2009 C C . GLY A 1 262 ? -9.100 0.680 -26.030 1.00 60.88 262 GLY A C 1
ATOM 2010 O O . GLY A 1 262 ? -9.303 0.190 -27.129 1.00 60.88 262 GLY A O 1
ATOM 2011 N N . ASP A 1 263 ? -8.799 -0.080 -24.970 1.00 65.12 263 ASP A N 1
ATOM 2012 C CA . ASP A 1 263 ? -8.612 -1.540 -25.091 1.00 65.12 263 ASP A CA 1
ATOM 2013 C C . ASP A 1 263 ? -9.095 -2.312 -23.832 1.00 65.12 263 ASP A C 1
ATOM 2015 O O . ASP A 1 263 ? -9.464 -1.679 -22.838 1.00 65.12 263 ASP A O 1
ATOM 2019 N N . PRO A 1 264 ? -9.177 -3.663 -23.827 1.00 82.75 264 PRO A N 1
ATOM 2020 C CA . PRO A 1 264 ? -10.001 -4.438 -22.885 1.00 82.75 264 PRO A CA 1
ATOM 2021 C C . PRO A 1 264 ? -9.477 -4.459 -21.438 1.00 82.75 264 PRO A C 1
ATOM 2023 O O . PRO A 1 264 ? -8.385 -4.956 -21.160 1.00 82.75 264 PRO A O 1
ATOM 2026 N N . TRP A 1 265 ? -10.299 -4.015 -20.479 1.00 88.31 265 TRP A N 1
ATOM 2027 C CA . TRP A 1 265 ? -10.023 -4.060 -19.029 1.00 88.31 265 TRP A CA 1
ATOM 2028 C C . TRP A 1 265 ? -9.649 -5.456 -18.510 1.00 88.31 265 TRP A C 1
ATOM 2030 O O . TRP A 1 265 ? -8.936 -5.568 -17.511 1.00 88.31 265 TRP A O 1
ATOM 2040 N N . GLN A 1 266 ? -10.061 -6.515 -19.211 1.00 91.62 266 GLN A N 1
ATOM 2041 C CA . GLN A 1 266 ? -9.663 -7.894 -18.933 1.00 91.62 266 GLN A CA 1
ATOM 2042 C C . GLN A 1 266 ? -8.146 -8.088 -19.057 1.00 91.62 266 GLN A C 1
ATOM 2044 O O . GLN A 1 266 ? -7.557 -8.792 -18.240 1.00 91.62 266 GLN A O 1
ATOM 2049 N N . ALA A 1 267 ? -7.498 -7.439 -20.030 1.00 90.00 267 ALA A N 1
ATOM 2050 C CA . ALA A 1 267 ? -6.048 -7.507 -20.196 1.00 90.00 267 ALA A CA 1
ATOM 2051 C C . ALA A 1 267 ? -5.324 -6.806 -19.036 1.00 90.00 267 ALA A C 1
ATOM 2053 O O . ALA A 1 267 ? -4.363 -7.346 -18.494 1.00 90.00 267 ALA A O 1
ATOM 2054 N N . ALA A 1 268 ? -5.825 -5.654 -18.578 1.00 90.94 268 ALA A N 1
ATOM 2055 C CA . ALA A 1 268 ? -5.280 -4.982 -17.398 1.00 90.94 268 ALA A CA 1
ATOM 2056 C C . ALA A 1 268 ? -5.456 -5.815 -16.118 1.00 90.94 268 ALA A C 1
ATOM 2058 O O . ALA A 1 268 ? -4.531 -5.899 -15.307 1.00 90.94 268 ALA A O 1
ATOM 2059 N N . LEU A 1 269 ? -6.604 -6.481 -15.955 1.00 93.19 269 LEU A N 1
ATOM 2060 C CA . LEU A 1 269 ? -6.835 -7.396 -14.838 1.00 93.19 269 LEU A CA 1
ATOM 2061 C C . LEU A 1 269 ? -5.875 -8.593 -14.897 1.00 93.19 269 LEU A C 1
ATOM 2063 O O . LEU A 1 269 ? -5.230 -8.914 -13.896 1.00 93.19 269 LEU A O 1
ATOM 2067 N N . PHE A 1 270 ? -5.741 -9.219 -16.070 1.00 93.81 270 PHE A N 1
ATOM 2068 C CA . PHE A 1 270 ? -4.802 -10.315 -16.295 1.00 93.81 270 PHE A CA 1
ATOM 2069 C C . PHE A 1 270 ? -3.372 -9.884 -15.962 1.00 93.81 270 PHE A C 1
ATOM 2071 O O . PHE A 1 270 ? -2.708 -10.541 -15.163 1.00 93.81 270 PHE A O 1
ATOM 2078 N N . TYR A 1 271 ? -2.929 -8.732 -16.469 1.00 94.69 271 TYR A N 1
ATOM 2079 C CA . TYR A 1 271 ? -1.625 -8.164 -16.144 1.00 94.69 271 TYR A CA 1
ATOM 2080 C C . TYR A 1 271 ? -1.421 -8.005 -14.637 1.00 94.69 271 TYR A C 1
ATOM 2082 O O . TYR A 1 271 ? -0.443 -8.513 -14.095 1.00 94.69 271 TYR A O 1
ATOM 2090 N N . GLN A 1 272 ? -2.344 -7.336 -13.941 1.00 94.75 272 GLN A N 1
ATOM 2091 C CA . GLN A 1 272 ? -2.238 -7.109 -12.499 1.00 94.75 272 GLN A CA 1
ATOM 2092 C C . GLN A 1 272 ? -2.129 -8.443 -11.743 1.00 94.75 272 GLN A C 1
ATOM 2094 O O . GLN A 1 272 ? -1.226 -8.611 -10.918 1.00 94.75 272 GLN A O 1
ATOM 2099 N N . THR A 1 273 ? -2.982 -9.423 -12.061 1.00 95.31 273 THR A N 1
ATOM 2100 C CA . THR A 1 273 ? -2.918 -10.758 -11.437 1.00 95.31 273 THR A CA 1
ATOM 2101 C C . THR A 1 273 ? -1.603 -11.486 -11.728 1.00 95.31 273 THR A C 1
ATOM 2103 O O . THR A 1 273 ? -1.007 -12.058 -10.811 1.00 95.31 273 THR A O 1
ATOM 2106 N N . ALA A 1 274 ? -1.095 -11.401 -12.960 1.00 96.06 274 ALA A N 1
ATOM 2107 C CA . ALA A 1 274 ? 0.194 -11.966 -13.338 1.00 96.06 274 ALA A CA 1
ATOM 2108 C C . ALA A 1 274 ? 1.346 -11.303 -12.568 1.00 96.06 274 ALA A C 1
ATOM 2110 O O . ALA A 1 274 ? 2.230 -12.002 -12.077 1.00 96.06 274 ALA A O 1
ATOM 2111 N N . GLN A 1 275 ? 1.318 -9.981 -12.377 1.00 97.00 275 GLN A N 1
ATOM 2112 C CA . GLN A 1 275 ? 2.342 -9.270 -11.606 1.00 97.00 275 GLN A CA 1
ATOM 2113 C C . GLN A 1 275 ? 2.331 -9.650 -10.122 1.00 97.00 275 GLN A C 1
ATOM 2115 O O . GLN A 1 275 ? 3.398 -9.863 -9.538 1.00 97.00 275 GLN A O 1
ATOM 2120 N N . LEU A 1 276 ? 1.148 -9.816 -9.515 1.00 96.62 276 LEU A N 1
ATOM 2121 C CA . LEU A 1 276 ? 1.044 -10.341 -8.150 1.00 96.62 276 LEU A CA 1
ATOM 2122 C C . LEU A 1 276 ? 1.707 -11.722 -8.044 1.00 96.62 276 LEU A C 1
ATOM 2124 O O . LEU A 1 276 ? 2.476 -11.962 -7.110 1.00 96.62 276 LEU A O 1
ATOM 2128 N N . ALA A 1 277 ? 1.451 -12.607 -9.012 1.00 96.62 277 ALA A N 1
ATOM 2129 C CA . ALA A 1 277 ? 2.054 -13.933 -9.053 1.00 96.62 277 ALA A CA 1
ATOM 2130 C C . ALA A 1 277 ? 3.579 -13.867 -9.255 1.00 96.62 277 ALA A C 1
ATOM 2132 O O . ALA A 1 277 ? 4.314 -14.447 -8.460 1.00 96.62 277 ALA A O 1
ATOM 2133 N N . ILE A 1 278 ? 4.073 -13.121 -10.250 1.00 97.75 278 ILE A N 1
ATOM 2134 C CA . ILE A 1 278 ? 5.508 -12.991 -10.564 1.00 97.75 278 ILE A CA 1
ATOM 2135 C C . ILE A 1 278 ? 6.290 -12.499 -9.341 1.00 97.75 278 ILE A C 1
ATOM 2137 O O . ILE A 1 278 ? 7.254 -13.144 -8.911 1.00 97.75 278 ILE A O 1
ATOM 2141 N N . PHE A 1 279 ? 5.869 -11.387 -8.735 1.00 97.75 279 PHE A N 1
ATOM 2142 C CA . PHE A 1 279 ? 6.590 -10.808 -7.602 1.00 97.75 279 PHE A CA 1
ATOM 2143 C C . PHE A 1 279 ? 6.363 -11.576 -6.294 1.00 97.75 279 PHE A C 1
ATOM 2145 O O . PHE A 1 279 ? 7.294 -11.679 -5.488 1.00 97.75 279 PHE A O 1
ATOM 2152 N N . GLY A 1 280 ? 5.179 -12.163 -6.087 1.00 96.38 280 GLY A N 1
ATOM 2153 C CA . GLY A 1 280 ? 4.891 -13.038 -4.947 1.00 96.38 280 GLY A CA 1
ATOM 2154 C C . GLY A 1 280 ? 5.752 -14.303 -4.961 1.00 96.38 280 GLY A C 1
ATOM 2155 O O . GLY A 1 280 ? 6.443 -14.600 -3.979 1.00 96.38 280 GLY A O 1
ATOM 2156 N N . ILE A 1 281 ? 5.806 -14.986 -6.109 1.00 96.94 281 ILE A N 1
ATOM 2157 C CA . ILE A 1 281 ? 6.669 -16.150 -6.339 1.00 96.94 281 ILE A CA 1
ATOM 2158 C C . ILE A 1 281 ? 8.138 -15.748 -6.191 1.00 96.94 281 ILE A C 1
ATOM 2160 O O . ILE A 1 281 ? 8.881 -16.429 -5.486 1.00 96.94 281 ILE A O 1
ATOM 2164 N N . CYS A 1 282 ? 8.569 -14.619 -6.763 1.00 97.06 282 CYS A N 1
ATOM 2165 C CA . CYS A 1 282 ? 9.940 -14.134 -6.590 1.00 97.06 282 CYS A CA 1
ATOM 2166 C C . CYS A 1 282 ? 10.287 -13.896 -5.112 1.00 97.06 282 CYS A C 1
ATOM 2168 O O . CYS A 1 282 ? 11.345 -14.327 -4.652 1.00 97.06 282 CYS A O 1
ATOM 2170 N N . ALA A 1 283 ? 9.407 -13.263 -4.330 1.00 95.75 283 ALA A N 1
ATOM 2171 C CA . ALA A 1 283 ? 9.641 -13.024 -2.905 1.00 95.75 283 ALA A CA 1
ATOM 2172 C C . ALA A 1 283 ? 9.740 -14.334 -2.093 1.00 95.75 283 ALA A C 1
ATOM 2174 O O . ALA A 1 283 ? 10.577 -14.437 -1.177 1.00 95.75 283 ALA A O 1
ATOM 2175 N N . ALA A 1 284 ? 8.930 -15.338 -2.444 1.00 94.81 284 ALA A N 1
ATOM 2176 C CA . ALA A 1 284 ? 8.966 -16.678 -1.862 1.00 94.81 284 ALA A CA 1
ATOM 2177 C C . ALA A 1 284 ? 10.257 -17.427 -2.240 1.00 94.81 284 ALA A C 1
ATOM 2179 O O . ALA A 1 284 ? 11.015 -17.836 -1.354 1.00 94.81 284 ALA A O 1
ATOM 2180 N N . LEU A 1 285 ? 10.572 -17.515 -3.537 1.00 95.81 285 LEU A N 1
ATOM 2181 C CA . LEU A 1 285 ? 11.786 -18.146 -4.066 1.00 95.81 285 LEU A CA 1
ATOM 2182 C C . LEU A 1 285 ? 13.057 -17.487 -3.535 1.00 95.81 285 LEU A C 1
ATOM 2184 O O . LEU A 1 285 ? 14.011 -18.183 -3.197 1.00 95.81 285 LEU A O 1
ATOM 2188 N N . PHE A 1 286 ? 13.076 -16.161 -3.390 1.00 95.69 286 PHE A N 1
ATOM 2189 C CA . PHE A 1 286 ? 14.212 -15.443 -2.815 1.00 95.69 286 PHE A CA 1
ATOM 2190 C C . PHE A 1 286 ? 14.480 -15.901 -1.381 1.00 95.69 286 PHE A C 1
ATOM 2192 O O . PHE A 1 286 ? 15.627 -16.111 -0.984 1.00 95.69 286 PHE A O 1
ATOM 2199 N N . THR A 1 287 ? 13.411 -16.064 -0.601 1.00 93.88 287 THR A N 1
ATOM 2200 C CA . THR A 1 287 ? 13.487 -16.507 0.794 1.00 93.88 287 THR A CA 1
ATOM 2201 C C . THR A 1 287 ? 13.982 -17.952 0.888 1.00 93.88 287 THR A C 1
ATOM 2203 O O . THR A 1 287 ? 14.839 -18.241 1.723 1.00 93.88 287 THR A O 1
ATOM 2206 N N . LEU A 1 288 ? 13.504 -18.827 -0.002 1.00 93.06 288 LEU A N 1
ATOM 2207 C CA . LEU A 1 288 ? 13.915 -20.230 -0.091 1.00 93.06 288 LEU A CA 1
ATOM 2208 C C . LEU A 1 288 ? 15.374 -20.386 -0.539 1.00 93.06 288 LEU A C 1
ATOM 2210 O O . LEU A 1 288 ? 16.168 -21.017 0.158 1.00 93.06 288 LEU A O 1
ATOM 2214 N N . ARG A 1 289 ? 15.748 -19.761 -1.661 1.00 94.06 289 ARG A N 1
ATOM 2215 C CA . ARG A 1 289 ? 17.077 -19.880 -2.283 1.00 94.06 289 ARG A CA 1
ATOM 2216 C C . ARG A 1 289 ? 18.187 -19.363 -1.376 1.00 94.06 289 ARG A C 1
ATOM 2218 O O . ARG A 1 289 ? 19.210 -20.019 -1.221 1.00 94.06 289 ARG A O 1
ATOM 2225 N N . HIS A 1 290 ? 17.986 -18.195 -0.766 1.00 91.69 290 HIS A N 1
ATOM 2226 C CA . HIS A 1 290 ? 19.008 -17.565 0.077 1.00 91.69 290 HIS A CA 1
ATOM 2227 C C . HIS A 1 290 ? 18.924 -17.978 1.547 1.00 91.69 290 HIS A C 1
ATOM 2229 O O . HIS A 1 290 ? 19.756 -17.537 2.336 1.00 91.69 290 HIS A O 1
ATOM 2235 N N . LYS A 1 291 ? 17.910 -18.765 1.945 1.00 88.25 291 LYS A N 1
ATOM 2236 C CA . LYS A 1 291 ? 17.605 -19.113 3.349 1.00 88.25 291 LYS A CA 1
ATOM 2237 C C . LYS A 1 291 ? 17.545 -17.886 4.279 1.00 88.25 291 LYS A C 1
ATOM 2239 O O . LYS A 1 291 ? 17.787 -17.980 5.482 1.00 88.25 291 LYS A O 1
ATOM 2244 N N . ARG A 1 292 ? 17.225 -16.712 3.718 1.00 86.69 292 ARG A N 1
ATOM 2245 C CA . ARG A 1 292 ? 17.158 -15.419 4.416 1.00 86.69 292 ARG A CA 1
ATOM 2246 C C . ARG A 1 292 ? 15.693 -15.043 4.635 1.00 86.69 292 ARG A C 1
ATOM 2248 O O . ARG A 1 292 ? 15.047 -14.607 3.671 1.00 86.69 292 ARG A O 1
ATOM 2255 N N . PRO A 1 293 ? 15.160 -15.176 5.866 1.00 86.69 293 PRO A N 1
ATOM 2256 C CA . PRO A 1 293 ? 13.758 -14.894 6.141 1.00 86.69 293 PRO A CA 1
ATOM 2257 C C . PRO A 1 293 ? 13.420 -13.438 5.816 1.00 86.69 293 PRO A C 1
ATOM 2259 O O . PRO A 1 293 ? 14.250 -12.534 5.960 1.00 86.69 293 PRO A O 1
ATOM 2262 N N . LEU A 1 294 ? 12.187 -13.198 5.369 1.00 89.44 294 LEU A N 1
ATOM 2263 C CA . LEU A 1 294 ? 11.708 -11.840 5.141 1.00 89.44 294 LEU A CA 1
ATOM 2264 C C . LEU A 1 294 ? 11.615 -11.111 6.491 1.00 89.44 294 LEU A C 1
ATOM 2266 O O . LEU A 1 294 ? 10.819 -11.476 7.357 1.00 89.44 294 LEU A O 1
ATOM 2270 N N . THR A 1 295 ? 12.453 -10.091 6.681 1.00 90.44 295 THR A N 1
ATOM 2271 C CA . THR A 1 295 ? 12.474 -9.268 7.899 1.00 90.44 295 THR A CA 1
ATOM 2272 C C . THR A 1 295 ? 11.322 -8.265 7.905 1.00 90.44 295 THR A C 1
ATOM 2274 O O . THR A 1 295 ? 10.840 -7.875 6.842 1.00 90.44 295 THR A O 1
ATOM 2277 N N . ARG A 1 296 ? 10.910 -7.778 9.087 1.00 89.69 296 ARG A N 1
ATOM 2278 C CA . ARG A 1 296 ? 9.849 -6.755 9.209 1.00 89.69 296 ARG A CA 1
ATOM 2279 C C . ARG A 1 296 ? 10.163 -5.478 8.417 1.00 89.69 296 ARG A C 1
ATOM 2281 O O . ARG A 1 296 ? 9.291 -4.968 7.730 1.00 89.69 296 ARG A O 1
ATOM 2288 N N . ARG A 1 297 ? 11.421 -5.013 8.436 1.00 90.25 297 ARG A N 1
ATOM 2289 C CA . ARG A 1 297 ? 11.865 -3.841 7.653 1.00 90.25 297 ARG A CA 1
ATOM 2290 C C . ARG A 1 297 ? 11.723 -4.061 6.147 1.00 90.25 297 ARG A C 1
ATOM 2292 O O . ARG A 1 297 ? 11.266 -3.177 5.439 1.00 90.25 297 ARG A O 1
ATOM 2299 N N . SER A 1 298 ? 12.094 -5.246 5.657 1.00 90.69 298 SER A N 1
ATOM 2300 C CA . SER A 1 298 ? 11.941 -5.565 4.232 1.00 90.69 298 SER A CA 1
ATOM 2301 C C . SER A 1 298 ? 10.470 -5.734 3.858 1.00 90.69 298 SER A C 1
ATOM 2303 O O . SER A 1 298 ? 10.060 -5.274 2.802 1.00 90.69 298 SER A O 1
ATOM 2305 N N . ALA A 1 299 ? 9.669 -6.353 4.726 1.00 93.00 299 ALA A N 1
ATOM 2306 C CA . ALA A 1 299 ? 8.229 -6.498 4.544 1.00 93.00 299 ALA A CA 1
ATOM 2307 C C . ALA A 1 299 ? 7.498 -5.151 4.489 1.00 93.00 299 ALA A C 1
ATOM 2309 O O . ALA A 1 299 ? 6.643 -4.971 3.629 1.00 93.00 299 ALA A O 1
ATOM 2310 N N . ALA A 1 300 ? 7.893 -4.184 5.321 1.00 93.06 300 ALA A N 1
ATOM 2311 C CA . ALA A 1 300 ? 7.344 -2.830 5.290 1.00 93.06 300 ALA A CA 1
ATOM 2312 C C . ALA A 1 300 ? 7.495 -2.160 3.913 1.00 93.06 300 ALA A C 1
ATOM 2314 O O . ALA A 1 300 ? 6.621 -1.405 3.515 1.00 93.06 300 ALA A O 1
ATOM 2315 N N . LEU A 1 301 ? 8.541 -2.490 3.145 1.00 95.12 301 LEU A N 1
ATOM 2316 C CA . LEU A 1 301 ? 8.721 -1.989 1.775 1.00 95.12 301 LEU A CA 1
ATOM 2317 C C . LEU A 1 301 ? 7.813 -2.672 0.737 1.00 95.12 301 LEU A C 1
ATOM 2319 O O . LEU A 1 301 ? 7.679 -2.147 -0.363 1.00 95.12 301 LEU A O 1
ATOM 2323 N N . HIS A 1 302 ? 7.206 -3.821 1.052 1.00 95.94 302 HIS A N 1
ATOM 2324 C CA . HIS A 1 302 ? 6.240 -4.496 0.170 1.00 95.94 302 HIS A CA 1
ATOM 2325 C C . HIS A 1 302 ? 4.808 -4.005 0.414 1.00 95.94 302 HIS A C 1
ATOM 2327 O O . HIS A 1 302 ? 3.993 -4.050 -0.501 1.00 95.94 302 HIS A O 1
ATOM 2333 N N . LEU A 1 303 ? 4.495 -3.545 1.632 1.00 95.31 303 LEU A N 1
ATOM 2334 C CA . LEU A 1 303 ? 3.138 -3.139 2.011 1.00 95.31 303 LEU A CA 1
ATOM 2335 C C . LEU A 1 303 ? 2.571 -2.013 1.126 1.00 95.31 303 LEU A C 1
ATOM 2337 O 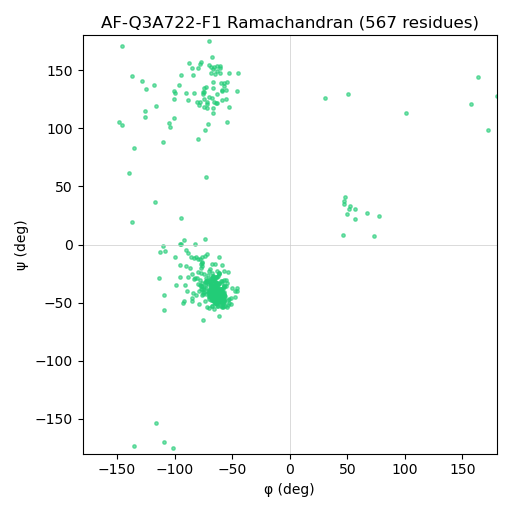O . LEU A 1 303 ? 1.450 -2.188 0.656 1.00 95.31 303 LEU A O 1
ATOM 2341 N N . PRO A 1 304 ? 3.297 -0.915 0.818 1.00 96.75 304 PRO A N 1
ATOM 2342 C CA . PRO A 1 304 ? 2.765 0.117 -0.069 1.00 96.75 304 PRO A CA 1
ATOM 2343 C C . PRO A 1 304 ? 2.536 -0.397 -1.492 1.00 96.75 304 PRO A C 1
ATOM 2345 O O . PRO A 1 304 ? 1.511 -0.086 -2.082 1.00 96.75 304 PRO A O 1
ATOM 2348 N N . ALA A 1 305 ? 3.426 -1.238 -2.029 1.00 95.81 305 ALA A N 1
ATOM 2349 C CA . ALA A 1 305 ? 3.218 -1.859 -3.338 1.00 95.81 305 ALA A CA 1
ATOM 2350 C C . ALA A 1 305 ? 1.969 -2.755 -3.366 1.00 95.81 305 ALA A C 1
ATOM 2352 O O . ALA A 1 305 ? 1.195 -2.696 -4.316 1.00 95.81 305 ALA A O 1
ATOM 2353 N N . LEU A 1 306 ? 1.741 -3.549 -2.314 1.00 96.12 306 LEU A N 1
ATOM 2354 C CA . LEU A 1 306 ? 0.537 -4.376 -2.180 1.00 96.12 306 LEU A CA 1
ATOM 2355 C C . LEU A 1 306 ? -0.733 -3.541 -1.976 1.00 96.12 306 LEU A C 1
ATOM 2357 O O . LEU A 1 306 ? -1.791 -3.931 -2.461 1.00 96.12 306 LEU A O 1
ATOM 2361 N N . LEU A 1 307 ? -0.638 -2.396 -1.296 1.00 96.38 307 LEU A N 1
ATOM 2362 C CA . LEU A 1 307 ? -1.741 -1.444 -1.163 1.00 96.38 307 LEU A CA 1
ATOM 2363 C C . LEU A 1 307 ? -2.081 -0.800 -2.514 1.00 96.38 307 LEU A C 1
ATOM 2365 O O . LEU A 1 307 ? -3.251 -0.761 -2.881 1.00 96.38 307 LEU A O 1
ATOM 2369 N N . ILE A 1 308 ? -1.074 -0.353 -3.272 1.00 96.12 308 ILE A N 1
ATOM 2370 C CA . ILE A 1 308 ? -1.258 0.172 -4.633 1.00 96.12 308 ILE A CA 1
ATOM 2371 C C . ILE A 1 308 ? -1.902 -0.905 -5.508 1.00 96.12 308 ILE A C 1
ATOM 2373 O O . ILE A 1 308 ? -2.922 -0.644 -6.136 1.00 96.12 308 ILE A O 1
ATOM 2377 N N . PHE A 1 309 ? -1.369 -2.130 -5.492 1.00 96.12 309 PHE A N 1
ATOM 2378 C CA . PHE A 1 309 ? -1.962 -3.267 -6.194 1.00 96.12 309 PHE A CA 1
ATOM 2379 C C . PHE A 1 309 ? -3.439 -3.465 -5.822 1.00 96.12 309 PHE A C 1
ATOM 2381 O O . PHE A 1 309 ? -4.283 -3.544 -6.711 1.00 96.12 309 PHE A O 1
ATOM 2388 N N . TYR A 1 310 ? -3.756 -3.497 -4.522 1.00 96.81 310 TYR A N 1
ATOM 2389 C CA . TYR A 1 310 ? -5.122 -3.677 -4.031 1.00 96.81 310 TYR A CA 1
ATOM 2390 C C . TYR A 1 310 ? -6.060 -2.582 -4.543 1.00 96.81 310 TYR A C 1
ATOM 2392 O O . TYR A 1 310 ? -7.117 -2.890 -5.081 1.00 96.81 310 TYR A O 1
ATOM 2400 N N . ILE A 1 311 ? -5.665 -1.311 -4.425 1.00 96.31 311 ILE A N 1
ATOM 2401 C CA . ILE A 1 311 ? -6.477 -0.170 -4.868 1.00 96.31 311 ILE A CA 1
ATOM 2402 C C . ILE A 1 311 ? -6.695 -0.220 -6.385 1.00 96.31 311 ILE A C 1
ATOM 2404 O O . ILE A 1 311 ? -7.825 -0.082 -6.853 1.00 96.31 311 ILE A O 1
ATOM 2408 N N . LEU A 1 312 ? -5.637 -0.436 -7.168 1.00 94.56 312 LEU A N 1
ATOM 2409 C CA . LEU A 1 312 ? -5.733 -0.451 -8.629 1.00 94.56 312 LEU A CA 1
ATOM 2410 C C . LEU A 1 312 ? -6.574 -1.626 -9.137 1.00 94.56 312 LEU A C 1
ATOM 2412 O O . LEU A 1 312 ? -7.406 -1.439 -10.024 1.00 94.56 312 LEU A O 1
ATOM 2416 N N . GLN A 1 313 ? -6.406 -2.813 -8.553 1.00 95.50 313 GLN A N 1
ATOM 2417 C CA . GLN A 1 313 ? -7.187 -3.987 -8.929 1.00 95.50 313 GLN A CA 1
ATOM 2418 C C . GLN A 1 313 ? -8.643 -3.861 -8.481 1.00 95.50 313 GLN A C 1
ATOM 2420 O O . GLN A 1 313 ? -9.550 -4.128 -9.267 1.00 95.50 313 GLN A O 1
ATOM 2425 N N . TYR A 1 314 ? -8.885 -3.414 -7.246 1.00 95.94 314 TYR A N 1
ATOM 2426 C CA . TYR A 1 314 ? -10.242 -3.250 -6.737 1.00 95.94 314 TYR A CA 1
ATOM 2427 C C . TYR A 1 314 ? -11.012 -2.188 -7.521 1.00 95.94 314 TYR A C 1
ATOM 2429 O O . TYR A 1 314 ? -12.149 -2.429 -7.899 1.00 95.94 314 TYR A O 1
ATOM 2437 N N . THR A 1 315 ? -10.402 -1.040 -7.831 1.00 94.19 315 THR A N 1
ATOM 2438 C CA . THR A 1 315 ? -11.065 0.010 -8.629 1.00 94.19 315 THR A CA 1
ATOM 2439 C C . THR A 1 315 ? -11.396 -0.458 -10.046 1.00 94.19 315 THR A C 1
ATOM 2441 O O . THR A 1 315 ? -12.474 -0.148 -10.551 1.00 94.19 315 THR A O 1
ATOM 2444 N N . LEU A 1 316 ? -10.509 -1.237 -10.676 1.00 93.19 316 LEU A N 1
ATOM 2445 C CA . LEU A 1 316 ? -10.765 -1.849 -11.981 1.00 93.19 316 LEU A CA 1
ATOM 2446 C C . LEU A 1 316 ? -11.942 -2.834 -11.909 1.00 93.19 316 LEU A C 1
ATOM 2448 O O . LEU A 1 316 ? -12.867 -2.760 -12.716 1.00 93.19 316 LEU A O 1
ATOM 2452 N N . LEU A 1 317 ? -11.928 -3.727 -10.919 1.00 94.88 317 LEU A N 1
ATOM 2453 C CA . LEU A 1 317 ? -12.977 -4.724 -10.726 1.00 94.88 317 LEU A CA 1
ATOM 2454 C C . LEU A 1 317 ? -14.308 -4.094 -10.336 1.00 94.88 317 LEU A C 1
ATOM 2456 O O . LEU A 1 317 ? -15.327 -4.471 -10.887 1.00 94.88 317 LEU A O 1
ATOM 2460 N N . HIS A 1 318 ? -14.326 -3.116 -9.438 1.00 94.75 318 HIS A N 1
ATOM 2461 C CA . HIS A 1 318 ? -15.557 -2.458 -9.011 1.00 94.75 318 HIS A CA 1
ATOM 2462 C C . HIS A 1 318 ? -16.233 -1.720 -10.175 1.00 94.75 318 HIS A C 1
ATOM 2464 O O . HIS A 1 318 ? -17.456 -1.697 -10.269 1.00 94.75 318 HIS A O 1
ATOM 2470 N N . ARG A 1 319 ? -15.442 -1.181 -11.114 1.00 93.06 319 ARG A N 1
ATOM 2471 C CA . ARG A 1 319 ? -15.960 -0.507 -12.311 1.00 93.06 319 ARG A CA 1
ATOM 2472 C C . ARG A 1 319 ? -16.592 -1.461 -13.331 1.00 93.06 319 ARG A C 1
ATOM 2474 O O . ARG A 1 319 ? -17.528 -1.054 -14.012 1.00 93.06 319 ARG A O 1
ATOM 2481 N N . HIS A 1 320 ? -16.077 -2.684 -13.475 1.00 92.88 320 HIS A N 1
ATOM 2482 C CA . HIS A 1 320 ? -16.486 -3.604 -14.551 1.00 92.88 320 HIS A CA 1
ATOM 2483 C C . HIS A 1 320 ? -17.229 -4.864 -14.072 1.00 92.88 320 HIS A C 1
ATOM 2485 O O . HIS A 1 320 ? -18.057 -5.400 -14.800 1.00 92.88 320 HIS A O 1
ATOM 2491 N N . LEU A 1 321 ? -16.948 -5.331 -12.857 1.00 93.88 321 LEU A N 1
ATOM 2492 C CA . LEU A 1 321 ? -17.493 -6.525 -12.206 1.00 93.88 321 LEU A CA 1
ATOM 2493 C C . LEU A 1 321 ? -17.788 -6.253 -10.709 1.00 93.88 321 LEU A C 1
ATOM 2495 O O . LEU A 1 321 ? -17.211 -6.918 -9.840 1.00 93.88 321 LEU A O 1
ATOM 2499 N N . PRO A 1 322 ? -18.681 -5.304 -10.365 1.00 93.50 322 PRO A N 1
ATOM 2500 C CA . PRO A 1 322 ? -18.902 -4.880 -8.977 1.00 93.50 322 PRO A CA 1
ATOM 2501 C C . PRO A 1 322 ? -19.296 -6.031 -8.041 1.00 93.50 322 PRO A C 1
ATOM 2503 O O . PRO A 1 322 ? -18.847 -6.074 -6.902 1.00 93.50 322 PRO A O 1
ATOM 2506 N N . GLN A 1 323 ? -20.064 -7.009 -8.532 1.00 92.94 323 GLN A N 1
ATOM 2507 C CA . GLN A 1 323 ? -20.490 -8.168 -7.738 1.00 92.94 323 GLN A CA 1
ATOM 2508 C C . GLN A 1 323 ? -19.337 -9.129 -7.401 1.00 92.94 323 GLN A C 1
ATOM 2510 O O . GLN A 1 323 ? -19.347 -9.755 -6.344 1.00 92.94 323 GLN A O 1
ATOM 2515 N N . LEU A 1 324 ? -18.334 -9.252 -8.280 1.00 94.81 324 LEU A N 1
ATOM 2516 C CA . LEU A 1 324 ? -17.192 -10.156 -8.090 1.00 94.81 324 LEU A CA 1
ATOM 2517 C C . LEU A 1 324 ? -15.980 -9.460 -7.462 1.00 94.81 324 LEU A C 1
ATOM 2519 O O . LEU A 1 324 ? -15.094 -10.142 -6.945 1.00 94.81 324 LEU A O 1
ATOM 2523 N N . ALA A 1 325 ? -15.926 -8.124 -7.483 1.00 95.12 325 ALA A N 1
ATOM 2524 C CA . ALA A 1 325 ? -14.787 -7.357 -6.983 1.00 95.12 325 ALA A CA 1
ATOM 2525 C C . ALA A 1 325 ? -14.389 -7.723 -5.540 1.00 95.12 325 ALA A C 1
ATOM 2527 O O . ALA A 1 325 ? -13.203 -7.993 -5.313 1.00 95.12 325 ALA A O 1
ATOM 2528 N N . PRO A 1 326 ? -15.327 -7.837 -4.576 1.00 95.75 326 PRO A N 1
ATOM 2529 C CA . PRO A 1 326 ? -14.970 -8.205 -3.211 1.00 95.75 326 PRO A CA 1
ATOM 2530 C C . PRO A 1 326 ? -14.452 -9.644 -3.096 1.00 95.75 326 PRO A C 1
ATOM 2532 O O . PRO A 1 326 ? -13.485 -9.899 -2.380 1.00 95.75 326 PRO A O 1
ATOM 2535 N N . TRP A 1 327 ? -15.039 -10.583 -3.844 1.00 95.88 327 TRP A N 1
ATOM 2536 C CA . TRP A 1 327 ? -14.621 -11.988 -3.848 1.00 95.88 327 TRP A CA 1
ATOM 2537 C C . TRP A 1 327 ? -13.211 -12.167 -4.406 1.00 95.88 327 TRP A C 1
ATOM 2539 O O . TRP A 1 327 ? -12.400 -12.883 -3.821 1.00 95.88 327 TRP A O 1
ATOM 2549 N N . ILE A 1 328 ? -12.884 -11.469 -5.495 1.00 95.50 328 ILE A N 1
ATOM 2550 C CA . ILE A 1 328 ? -11.543 -11.508 -6.091 1.00 95.50 328 ILE A CA 1
ATOM 2551 C C . ILE A 1 328 ? -10.515 -10.857 -5.151 1.00 95.50 328 ILE A C 1
ATOM 2553 O O . ILE A 1 328 ? -9.410 -11.379 -4.988 1.00 95.50 328 ILE A O 1
ATOM 2557 N N . ALA A 1 329 ? -10.883 -9.767 -4.473 1.00 95.31 329 ALA A N 1
ATOM 2558 C CA . ALA A 1 329 ? -10.033 -9.117 -3.475 1.00 95.31 329 ALA A CA 1
ATOM 2559 C C . ALA A 1 329 ? -9.793 -9.981 -2.222 1.00 95.31 329 ALA A C 1
ATOM 2561 O O . ALA A 1 329 ? -8.742 -9.878 -1.594 1.00 95.31 329 ALA A O 1
ATOM 2562 N N . LEU A 1 330 ? -10.736 -10.849 -1.847 1.00 95.31 330 LEU A N 1
ATOM 2563 C CA . LEU A 1 330 ? -10.521 -11.855 -0.801 1.00 95.31 330 LEU A CA 1
ATOM 2564 C C . LEU A 1 330 ? -9.676 -13.030 -1.313 1.00 95.31 330 LEU A C 1
ATOM 2566 O O . LEU A 1 330 ? -8.796 -13.514 -0.601 1.00 95.31 330 LEU A O 1
ATOM 2570 N N . ALA A 1 331 ? -9.873 -13.454 -2.563 1.00 95.81 331 ALA A N 1
ATOM 2571 C CA . ALA A 1 331 ? -9.066 -14.503 -3.184 1.00 95.81 331 ALA A CA 1
ATOM 2572 C C . ALA A 1 331 ? -7.579 -14.112 -3.291 1.00 95.81 331 ALA A C 1
ATOM 2574 O O . ALA A 1 331 ? -6.703 -14.957 -3.092 1.00 95.81 331 ALA A O 1
ATOM 2575 N N . SER A 1 332 ? -7.256 -12.834 -3.515 1.00 95.75 332 SER A N 1
ATOM 2576 C CA . SER A 1 332 ? -5.860 -12.373 -3.526 1.00 95.75 332 SER A CA 1
ATOM 2577 C C . SER A 1 332 ? -5.169 -12.520 -2.159 1.00 95.75 332 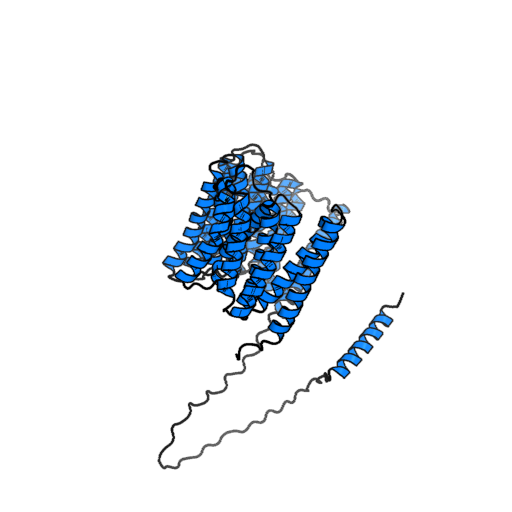SER A C 1
ATOM 2579 O O . SER A 1 332 ? -3.958 -12.752 -2.109 1.00 95.75 332 SER A O 1
ATOM 2581 N N . VAL A 1 333 ? -5.913 -12.477 -1.043 1.00 96.00 333 VAL A N 1
ATOM 2582 C CA . VAL A 1 333 ? -5.374 -12.770 0.301 1.00 96.00 333 VAL A CA 1
ATOM 2583 C C . VAL A 1 333 ? -4.899 -14.215 0.385 1.00 96.00 333 VAL A C 1
ATOM 2585 O O . VAL A 1 333 ? -3.852 -14.474 0.977 1.00 96.00 333 VAL A O 1
ATOM 2588 N N . ILE A 1 334 ? -5.616 -15.149 -0.247 1.00 95.56 334 ILE A N 1
ATOM 2589 C CA . ILE A 1 334 ? -5.220 -16.562 -0.315 1.00 95.56 334 ILE A CA 1
ATOM 2590 C C . ILE A 1 334 ? -3.898 -16.690 -1.076 1.00 95.56 334 ILE A C 1
ATOM 2592 O O . ILE A 1 334 ? -2.988 -17.366 -0.602 1.00 95.56 334 ILE A O 1
ATOM 2596 N N . VAL A 1 335 ? -3.734 -15.976 -2.194 1.00 95.50 335 VAL A N 1
ATOM 2597 C CA . VAL A 1 335 ? -2.479 -15.964 -2.970 1.00 95.50 335 VAL A CA 1
ATOM 2598 C C . VAL A 1 335 ? -1.304 -15.441 -2.132 1.00 95.50 335 VAL A C 1
ATOM 2600 O O . VAL A 1 335 ? -0.243 -16.072 -2.080 1.00 95.50 335 VAL A O 1
ATOM 2603 N N . VAL A 1 336 ? -1.490 -14.328 -1.414 1.00 96.00 336 VAL A N 1
ATOM 2604 C CA . VAL A 1 336 ? -0.479 -13.789 -0.482 1.00 96.00 336 VAL A CA 1
ATOM 2605 C C . VAL A 1 336 ? -0.204 -14.773 0.664 1.00 96.00 336 VAL A C 1
ATOM 2607 O O . VAL A 1 336 ? 0.951 -14.966 1.058 1.00 96.00 336 VAL A O 1
ATOM 2610 N N . GLY A 1 337 ? -1.244 -15.445 1.162 1.00 95.31 337 GLY A N 1
ATOM 2611 C CA . GLY A 1 337 ? -1.166 -16.497 2.172 1.00 95.31 337 GLY A CA 1
ATOM 2612 C C . GLY A 1 337 ? -0.329 -17.688 1.718 1.00 95.31 337 GLY A C 1
ATOM 2613 O O . GLY A 1 337 ? 0.552 -18.116 2.461 1.00 95.31 337 GLY A O 1
ATOM 2614 N N . ILE A 1 338 ? -0.517 -18.164 0.486 1.00 95.62 338 ILE A N 1
ATOM 2615 C CA . ILE A 1 338 ? 0.288 -19.234 -0.124 1.00 95.62 338 ILE A CA 1
ATOM 2616 C C . ILE A 1 338 ? 1.756 -18.798 -0.234 1.00 95.62 338 ILE A C 1
ATOM 2618 O O . ILE A 1 338 ? 2.650 -19.543 0.176 1.00 95.62 338 ILE A O 1
ATOM 2622 N N . CYS A 1 339 ? 2.016 -17.568 -0.693 1.00 94.25 339 CYS A N 1
ATOM 2623 C CA . CYS A 1 339 ? 3.375 -17.016 -0.793 1.00 94.25 339 CYS A CA 1
ATOM 2624 C C . CYS A 1 339 ? 4.090 -16.913 0.569 1.00 94.25 339 CYS A C 1
ATOM 2626 O O . CYS A 1 339 ? 5.320 -16.940 0.622 1.00 94.25 339 CYS A O 1
ATOM 2628 N N . TYR A 1 340 ? 3.345 -16.809 1.675 1.00 93.94 340 TYR A N 1
ATOM 2629 C CA . TYR A 1 340 ? 3.879 -16.880 3.039 1.00 93.94 340 TYR A CA 1
ATOM 2630 C C . TYR A 1 340 ? 4.017 -18.323 3.548 1.00 93.94 340 TYR A C 1
ATOM 2632 O O . TYR A 1 340 ? 5.050 -18.681 4.125 1.00 93.94 340 TYR A O 1
ATOM 2640 N N . LEU A 1 341 ? 2.985 -19.145 3.348 1.00 93.88 341 LEU A N 1
ATOM 2641 C CA . LEU A 1 341 ? 2.876 -20.482 3.921 1.00 93.88 341 LEU A CA 1
ATOM 2642 C C . LEU A 1 341 ? 3.893 -21.441 3.302 1.00 93.88 341 LEU A C 1
ATOM 2644 O O . LEU A 1 341 ? 4.551 -22.171 4.039 1.00 93.88 341 LEU A O 1
ATOM 2648 N N . VAL A 1 342 ? 4.089 -21.396 1.981 1.00 94.75 342 VAL A N 1
ATOM 2649 C CA . VAL A 1 342 ? 5.027 -22.288 1.282 1.00 94.75 342 VAL A CA 1
ATOM 2650 C C . VAL A 1 342 ? 6.462 -22.124 1.816 1.00 94.75 342 VAL A C 1
ATOM 2652 O O . VAL A 1 342 ? 7.027 -23.111 2.292 1.00 94.75 342 VAL A O 1
ATOM 2655 N N . PRO A 1 343 ? 7.062 -20.914 1.865 1.00 92.50 343 PRO A N 1
ATOM 2656 C CA . PRO A 1 343 ? 8.385 -20.746 2.461 1.00 92.50 343 PRO A CA 1
ATOM 2657 C C . PRO A 1 343 ? 8.441 -21.081 3.952 1.00 92.50 343 PRO A C 1
ATOM 2659 O O . PRO A 1 343 ? 9.462 -21.586 4.416 1.00 92.50 343 PRO A O 1
ATOM 2662 N N . ARG A 1 344 ? 7.367 -20.821 4.709 1.00 93.06 344 ARG A N 1
ATOM 2663 C CA . ARG A 1 344 ? 7.292 -21.157 6.138 1.00 93.06 344 ARG A CA 1
ATOM 2664 C C . ARG A 1 344 ? 7.357 -22.668 6.365 1.00 93.06 344 ARG A C 1
ATOM 2666 O O . ARG A 1 344 ? 8.126 -23.109 7.218 1.00 93.06 344 ARG A O 1
ATOM 2673 N N . LEU A 1 345 ? 6.564 -23.442 5.622 1.00 92.88 345 LEU A N 1
ATOM 2674 C CA . LEU A 1 345 ? 6.511 -24.902 5.730 1.00 92.88 345 LEU A CA 1
ATOM 2675 C C . LEU A 1 345 ? 7.835 -25.535 5.292 1.00 92.88 345 LEU A C 1
ATOM 2677 O O . LEU A 1 345 ? 8.378 -26.376 6.006 1.00 92.88 345 LEU A O 1
ATOM 2681 N N . LEU A 1 346 ? 8.396 -25.076 4.169 1.00 92.81 346 LEU A N 1
ATOM 2682 C CA . LEU A 1 346 ? 9.650 -25.607 3.629 1.00 92.81 346 LEU A CA 1
ATOM 2683 C C . LEU A 1 346 ? 10.868 -25.276 4.504 1.00 92.81 346 LEU A C 1
ATOM 2685 O O . LEU A 1 346 ? 11.746 -26.117 4.677 1.00 92.81 346 LEU A O 1
ATOM 2689 N N . LEU A 1 347 ? 10.933 -24.072 5.084 1.00 91.00 347 LEU A N 1
ATOM 2690 C CA . LEU A 1 347 ? 12.044 -23.677 5.961 1.00 91.00 347 LEU A CA 1
ATOM 2691 C C . LEU A 1 347 ? 11.845 -24.093 7.422 1.00 91.00 347 LEU A C 1
ATOM 2693 O O . LEU A 1 347 ? 12.785 -23.949 8.205 1.00 91.00 347 LEU A O 1
ATOM 2697 N N . LYS A 1 348 ? 10.645 -24.558 7.801 1.00 91.00 348 LYS A N 1
ATOM 2698 C CA . LYS A 1 348 ? 10.248 -24.876 9.187 1.00 91.00 348 LYS A CA 1
ATOM 2699 C C . LYS A 1 348 ? 10.617 -23.762 10.180 1.00 91.00 348 LYS A C 1
ATOM 2701 O O . LYS A 1 348 ? 11.052 -24.017 11.300 1.00 91.00 348 LYS A O 1
ATOM 2706 N N . ARG A 1 349 ? 10.489 -22.504 9.749 1.00 87.88 349 ARG A N 1
ATOM 2707 C CA . ARG A 1 349 ? 10.854 -21.308 10.523 1.00 87.88 349 ARG A CA 1
ATOM 2708 C C . ARG A 1 349 ? 9.784 -20.241 10.387 1.00 87.88 349 ARG A C 1
ATOM 2710 O O . ARG A 1 349 ? 9.203 -20.057 9.319 1.00 87.88 349 ARG A O 1
ATOM 2717 N N . GLU A 1 350 ? 9.567 -19.499 11.465 1.00 84.81 350 GLU A N 1
ATOM 2718 C CA . GLU A 1 350 ? 8.696 -18.330 11.438 1.00 84.81 350 GLU A CA 1
ATOM 2719 C C . GLU A 1 350 ? 9.293 -17.225 10.558 1.00 84.81 350 GLU A C 1
ATOM 2721 O O . GLU A 1 350 ? 10.479 -16.895 10.637 1.00 84.81 350 GLU A O 1
ATOM 2726 N N . LEU A 1 351 ? 8.447 -16.639 9.711 1.00 88.81 351 LEU A N 1
ATOM 2727 C CA . LEU A 1 351 ? 8.812 -15.556 8.801 1.00 88.81 351 LEU A CA 1
ATOM 2728 C C . LEU A 1 351 ? 8.137 -14.270 9.288 1.00 88.81 351 LEU A C 1
ATOM 2730 O O . LEU A 1 351 ? 7.022 -13.969 8.858 1.00 88.81 351 LEU A O 1
ATOM 2734 N N . PRO A 1 352 ? 8.775 -13.492 10.182 1.00 90.00 352 PRO A N 1
ATOM 2735 C CA . PRO A 1 352 ? 8.112 -12.377 10.855 1.00 90.00 352 PRO A CA 1
ATOM 2736 C C . PRO A 1 352 ? 7.646 -11.286 9.884 1.00 90.00 352 PRO A C 1
ATOM 2738 O O . PRO A 1 352 ? 6.606 -10.675 10.108 1.00 90.00 352 PRO A O 1
ATOM 2741 N N . GLY A 1 353 ? 8.384 -11.041 8.797 1.00 90.94 353 GLY A N 1
ATOM 2742 C CA . GLY A 1 353 ? 7.967 -10.108 7.752 1.00 90.94 353 GLY A CA 1
ATOM 2743 C C . GLY A 1 353 ? 6.856 -10.660 6.857 1.00 90.94 353 GLY A C 1
ATOM 2744 O O . GLY A 1 353 ? 5.963 -9.912 6.481 1.00 90.94 353 GLY A O 1
ATOM 2745 N N . GLY A 1 354 ? 6.865 -11.961 6.553 1.00 91.50 354 GLY A N 1
ATOM 2746 C CA . GLY A 1 354 ? 5.789 -12.584 5.775 1.00 91.50 354 GLY A CA 1
ATOM 2747 C C . GLY A 1 354 ? 4.469 -12.609 6.548 1.00 91.50 354 GLY A C 1
ATOM 2748 O O . GLY A 1 354 ? 3.429 -12.256 6.001 1.00 91.50 354 GLY A O 1
ATOM 2749 N N . ARG A 1 355 ? 4.540 -12.898 7.855 1.00 91.38 355 ARG A N 1
ATOM 2750 C CA . ARG A 1 355 ? 3.409 -12.785 8.782 1.00 91.38 355 ARG A CA 1
ATOM 2751 C C . ARG A 1 355 ? 2.851 -11.360 8.795 1.00 91.38 355 ARG A C 1
ATOM 2753 O O . ARG A 1 355 ? 1.649 -11.189 8.656 1.00 91.38 355 ARG A O 1
ATOM 2760 N N . LEU A 1 356 ? 3.716 -10.346 8.904 1.00 92.31 356 LEU A N 1
ATOM 2761 C CA . LEU A 1 356 ? 3.303 -8.938 8.866 1.00 92.31 356 LEU A CA 1
ATOM 2762 C C . LEU A 1 356 ? 2.546 -8.594 7.574 1.00 92.31 356 LEU A C 1
ATOM 2764 O O . LEU A 1 356 ? 1.484 -7.987 7.651 1.00 92.31 356 LEU A O 1
ATOM 2768 N N . ILE A 1 357 ? 3.060 -9.004 6.408 1.00 94.50 357 ILE A N 1
ATOM 2769 C CA . ILE A 1 357 ? 2.383 -8.778 5.121 1.00 94.50 357 ILE A CA 1
ATOM 2770 C C . ILE A 1 357 ? 1.005 -9.430 5.109 1.00 94.50 357 ILE A C 1
ATOM 2772 O O . ILE A 1 357 ? 0.031 -8.759 4.781 1.00 94.50 357 ILE A O 1
ATOM 2776 N N . LEU A 1 358 ? 0.921 -10.707 5.489 1.00 94.12 358 LEU A N 1
ATOM 2777 C CA . LEU A 1 358 ? -0.335 -11.448 5.484 1.00 94.12 358 LEU A CA 1
ATOM 2778 C C . LEU A 1 358 ? -1.378 -10.800 6.399 1.00 94.12 358 LEU A C 1
ATOM 2780 O O . LEU A 1 358 ? -2.511 -10.609 5.976 1.00 94.12 358 LEU A O 1
ATOM 2784 N N . PHE A 1 359 ? -1.001 -10.416 7.621 1.00 92.00 359 PHE A N 1
ATOM 2785 C CA . PHE A 1 359 ? -1.937 -9.774 8.542 1.00 92.00 359 PHE A CA 1
ATOM 2786 C C . PHE A 1 359 ? -2.331 -8.371 8.084 1.00 92.00 359 PHE A C 1
ATOM 2788 O O . PHE A 1 359 ? -3.512 -8.058 8.131 1.00 92.00 359 PHE A O 1
ATOM 2795 N N . CYS A 1 360 ? -1.407 -7.533 7.608 1.00 93.50 360 CYS A N 1
ATOM 2796 C CA . CYS A 1 360 ? -1.764 -6.197 7.118 1.00 93.50 360 CYS A CA 1
ATOM 2797 C C . CYS A 1 360 ? -2.649 -6.263 5.863 1.00 93.50 360 CYS A C 1
ATOM 2799 O O . CYS A 1 360 ? -3.697 -5.625 5.826 1.00 93.50 360 CYS A O 1
ATOM 2801 N N . TYR A 1 361 ? -2.255 -7.051 4.858 1.00 94.94 361 TYR A N 1
ATOM 2802 C CA . TYR A 1 361 ? -3.006 -7.190 3.608 1.00 94.94 361 TYR A CA 1
ATOM 2803 C C . TYR A 1 361 ? -4.344 -7.905 3.823 1.00 94.94 361 TYR A C 1
ATOM 2805 O O . TYR A 1 361 ? -5.376 -7.452 3.337 1.00 94.94 361 TYR A O 1
ATOM 2813 N N . GLY A 1 362 ? -4.340 -8.986 4.607 1.00 93.94 362 GLY A N 1
ATOM 2814 C CA . GLY A 1 362 ? -5.546 -9.725 4.964 1.00 93.94 362 GLY A CA 1
ATOM 2815 C C . GLY A 1 362 ? -6.524 -8.875 5.767 1.00 93.94 362 GLY A C 1
ATOM 2816 O O . GLY A 1 362 ? -7.705 -8.872 5.453 1.00 93.94 362 GLY A O 1
ATOM 2817 N N . SER A 1 363 ? -6.048 -8.093 6.741 1.00 92.50 363 SER A N 1
ATOM 2818 C CA . SER A 1 363 ? -6.922 -7.205 7.520 1.00 92.50 363 SER A CA 1
ATOM 2819 C C . SER A 1 363 ? -7.515 -6.086 6.663 1.00 92.50 363 SER A C 1
ATOM 2821 O O . SER A 1 363 ? -8.700 -5.794 6.792 1.00 92.50 363 SER A O 1
ATOM 2823 N N . LEU A 1 364 ? -6.729 -5.502 5.748 1.00 94.44 364 LEU A N 1
ATOM 2824 C CA . LEU A 1 364 ? -7.226 -4.525 4.774 1.00 94.44 364 LEU A CA 1
ATOM 2825 C C . LEU A 1 364 ? -8.346 -5.125 3.913 1.00 94.44 364 LEU A C 1
ATOM 2827 O O . LEU A 1 364 ? -9.430 -4.552 3.834 1.00 94.44 364 LEU A O 1
ATOM 2831 N N . ALA A 1 365 ? -8.098 -6.282 3.297 1.00 94.50 365 ALA A N 1
ATOM 2832 C CA . ALA A 1 365 ? -9.063 -6.936 2.421 1.00 94.50 365 ALA A CA 1
ATOM 2833 C C . ALA A 1 365 ? -10.316 -7.408 3.177 1.00 94.50 365 ALA A C 1
ATOM 2835 O O . ALA A 1 365 ? -11.425 -7.249 2.675 1.00 94.50 365 ALA A O 1
ATOM 2836 N N . LEU A 1 366 ? -10.162 -7.933 4.395 1.00 92.06 366 LEU A N 1
ATOM 2837 C CA . LEU A 1 366 ? -11.284 -8.356 5.233 1.00 92.06 366 LEU A CA 1
ATOM 2838 C C . LEU A 1 366 ? -12.155 -7.175 5.663 1.00 92.06 366 LEU A C 1
ATOM 2840 O O . LEU A 1 366 ? -13.373 -7.284 5.590 1.00 92.06 366 LEU A O 1
ATOM 2844 N N . VAL A 1 367 ? -11.570 -6.046 6.072 1.00 91.75 367 VAL A N 1
ATOM 2845 C CA . VAL A 1 367 ? -12.364 -4.865 6.452 1.00 91.75 367 VAL A CA 1
ATOM 2846 C C . VAL A 1 367 ? -13.021 -4.235 5.230 1.00 91.75 367 VAL A C 1
ATOM 2848 O O . VAL A 1 367 ? -14.210 -3.942 5.256 1.00 91.75 367 VAL A O 1
ATOM 2851 N N . HIS A 1 368 ? -12.277 -4.034 4.148 1.00 92.81 368 HIS A N 1
ATOM 2852 C CA . HIS A 1 368 ? -12.809 -3.356 2.974 1.00 92.81 368 HIS A CA 1
ATOM 2853 C C . HIS A 1 368 ? -13.747 -4.257 2.155 1.00 92.81 368 HIS A C 1
ATOM 2855 O O . HIS A 1 368 ? -14.946 -4.008 2.098 1.00 92.81 368 HIS A O 1
ATOM 2861 N N . ALA A 1 369 ? -13.238 -5.344 1.573 1.00 93.25 369 ALA A N 1
ATOM 2862 C CA . ALA A 1 369 ? -14.042 -6.231 0.733 1.00 93.25 369 ALA A CA 1
ATOM 2863 C C . ALA A 1 369 ? -14.984 -7.128 1.555 1.00 93.25 369 ALA A C 1
ATOM 2865 O O . ALA A 1 369 ? -16.145 -7.304 1.195 1.00 93.25 369 ALA A O 1
ATOM 2866 N N . GLY A 1 370 ? -14.504 -7.688 2.669 1.00 90.50 370 GLY A N 1
ATOM 2867 C CA . GLY A 1 370 ? -15.313 -8.572 3.512 1.00 90.50 370 GLY A CA 1
ATOM 2868 C C . GLY A 1 370 ? -16.427 -7.831 4.254 1.00 90.50 370 GLY A C 1
ATOM 2869 O O . GLY A 1 370 ? -17.595 -8.187 4.139 1.00 90.50 370 GLY A O 1
ATOM 2870 N N . TYR A 1 371 ? -16.077 -6.792 5.007 1.00 90.44 371 TYR A N 1
ATOM 2871 C CA . TYR A 1 371 ? -17.010 -6.111 5.900 1.00 90.44 371 TYR A CA 1
ATOM 2872 C C . TYR A 1 371 ? -17.736 -4.924 5.251 1.00 90.44 371 TYR A C 1
ATOM 2874 O O . TYR A 1 371 ? -18.955 -4.825 5.365 1.00 90.44 371 TYR A O 1
ATOM 2882 N N . LEU A 1 372 ? -17.037 -4.011 4.570 1.00 89.56 372 LEU A N 1
ATOM 2883 C CA . LEU A 1 372 ? -17.683 -2.811 4.018 1.00 89.56 372 LEU A CA 1
ATOM 2884 C C . LEU A 1 372 ? -18.479 -3.076 2.737 1.00 89.56 372 LEU A C 1
ATOM 2886 O O . LEU A 1 372 ? -19.406 -2.320 2.454 1.00 89.56 372 LEU A O 1
ATOM 2890 N N . GLU A 1 373 ? -18.147 -4.120 1.984 1.00 90.94 373 GLU A N 1
ATOM 2891 C CA . GLU A 1 373 ? -18.747 -4.377 0.669 1.00 90.94 373 GLU A CA 1
ATOM 2892 C C . GLU A 1 373 ? -19.682 -5.589 0.694 1.00 90.94 373 GLU A C 1
ATOM 2894 O O . GLU A 1 373 ? -20.870 -5.438 0.414 1.00 90.94 373 GLU A O 1
ATOM 2899 N N . LEU A 1 374 ? -19.201 -6.772 1.106 1.00 91.75 374 LEU A N 1
ATOM 2900 C CA . LEU A 1 374 ? -20.027 -7.989 1.113 1.00 91.75 374 LEU A CA 1
ATOM 2901 C C . LEU A 1 374 ? -21.094 -8.015 2.210 1.00 91.75 374 LEU A C 1
ATOM 2903 O O . LEU A 1 374 ? -22.145 -8.622 2.006 1.00 91.75 374 LEU A O 1
ATOM 2907 N N . MET A 1 375 ? -20.850 -7.405 3.376 1.00 89.69 375 MET A N 1
ATOM 2908 C CA . MET A 1 375 ? -21.844 -7.451 4.449 1.00 89.69 375 MET A CA 1
ATOM 2909 C C . MET A 1 375 ? -23.015 -6.505 4.162 1.00 89.69 375 MET A C 1
ATOM 2911 O O . MET A 1 375 ? -22.797 -5.307 3.922 1.00 89.69 375 MET A O 1
ATOM 2915 N N . PRO A 1 376 ? -24.263 -7.000 4.262 1.00 89.62 376 PRO A N 1
ATOM 2916 C CA . PRO A 1 376 ? -25.451 -6.164 4.186 1.00 89.62 376 PRO A CA 1
ATOM 2917 C C . PRO A 1 376 ? -25.403 -5.015 5.200 1.00 89.62 376 PRO A C 1
ATOM 2919 O O . PRO A 1 376 ? -24.973 -5.193 6.342 1.00 89.62 376 PRO A O 1
ATOM 2922 N N . GLN A 1 377 ? -25.843 -3.823 4.792 1.00 86.75 377 GLN A N 1
ATOM 2923 C CA . GLN A 1 377 ? -25.719 -2.604 5.603 1.00 86.75 377 GLN A CA 1
ATOM 2924 C C . GLN A 1 377 ? -26.423 -2.705 6.965 1.00 86.75 377 GLN A C 1
ATOM 2926 O O . GLN A 1 377 ? -25.912 -2.176 7.949 1.00 86.75 377 GLN A O 1
ATOM 2931 N N . ASN A 1 378 ? -27.535 -3.442 7.041 1.00 88.25 378 ASN A N 1
ATOM 2932 C CA . ASN A 1 378 ? -28.265 -3.721 8.279 1.00 88.25 378 ASN A CA 1
ATOM 2933 C C . ASN A 1 378 ? -27.472 -4.555 9.295 1.00 88.25 378 ASN A C 1
ATOM 2935 O O . ASN A 1 378 ? -27.657 -4.368 10.493 1.00 88.25 378 ASN A O 1
ATOM 2939 N N . TRP A 1 379 ? -26.591 -5.450 8.843 1.00 89.25 379 TRP A N 1
ATOM 2940 C CA . TRP A 1 379 ? -25.826 -6.349 9.717 1.00 89.25 379 TRP A CA 1
ATOM 2941 C C . TRP A 1 379 ? -24.485 -5.770 10.175 1.00 89.25 379 TRP A C 1
ATOM 2943 O O . TRP A 1 379 ? -23.929 -6.237 11.168 1.00 89.25 379 TRP A O 1
ATOM 2953 N N . ARG A 1 380 ? -23.965 -4.743 9.491 1.00 90.88 380 ARG A N 1
ATOM 2954 C CA . ARG A 1 380 ? -22.661 -4.132 9.807 1.00 90.88 380 ARG A CA 1
ATOM 2955 C C . ARG A 1 380 ? -22.545 -3.684 11.276 1.00 90.88 380 ARG A C 1
ATOM 2957 O O . ARG A 1 380 ? -21.624 -4.159 11.939 1.00 90.88 380 ARG A O 1
ATOM 2964 N N . PRO A 1 381 ? -23.479 -2.889 11.843 1.00 90.94 381 PRO A N 1
ATOM 2965 C CA . PRO A 1 381 ? -23.356 -2.423 13.228 1.00 90.94 381 PRO A CA 1
ATOM 2966 C C . PRO A 1 381 ? -23.339 -3.576 14.238 1.00 90.94 381 PRO A C 1
ATOM 2968 O O . PRO A 1 381 ? -22.551 -3.568 15.180 1.00 90.94 381 PRO A O 1
ATOM 2971 N N . TRP A 1 382 ? -24.149 -4.609 13.992 1.00 91.44 382 TRP A N 1
ATOM 2972 C CA . TRP A 1 382 ? -24.222 -5.807 14.828 1.00 91.44 382 TRP A CA 1
ATOM 2973 C C . TRP A 1 382 ? -22.931 -6.627 14.788 1.00 91.44 382 TRP A C 1
ATOM 2975 O O . TRP A 1 382 ? -22.434 -7.054 15.827 1.00 91.44 382 TRP A O 1
ATOM 2985 N N . LEU A 1 383 ? -22.343 -6.814 13.605 1.00 90.56 383 LEU A N 1
ATOM 2986 C CA . LEU A 1 383 ? -21.059 -7.504 13.468 1.00 90.56 383 LEU A CA 1
ATOM 2987 C C . LEU A 1 383 ? -19.916 -6.718 14.113 1.00 90.56 383 LEU A C 1
ATOM 2989 O O . LEU A 1 383 ? -19.053 -7.320 14.749 1.00 90.56 383 LEU A O 1
ATOM 2993 N N . ALA A 1 384 ? -19.918 -5.390 13.984 1.00 90.38 384 ALA A N 1
ATOM 2994 C CA . ALA A 1 384 ? -18.937 -4.541 14.646 1.00 90.38 384 ALA A CA 1
ATOM 2995 C C . ALA A 1 384 ? -19.025 -4.650 16.174 1.00 90.38 384 ALA A C 1
ATOM 2997 O O . ALA A 1 384 ? -17.995 -4.841 16.815 1.00 90.38 384 ALA A O 1
ATOM 2998 N N . LEU A 1 385 ? -20.238 -4.606 16.733 1.00 91.69 385 LEU A N 1
ATOM 2999 C CA . LEU A 1 385 ? -20.507 -4.803 18.161 1.00 91.69 385 LEU A CA 1
ATOM 3000 C C . LEU A 1 385 ? -20.038 -6.183 18.660 1.00 91.69 385 LEU A C 1
ATOM 3002 O O . LEU A 1 385 ? -19.497 -6.311 19.750 1.00 91.69 385 LEU A O 1
ATOM 3006 N N . LEU A 1 386 ? -20.214 -7.240 17.866 1.00 91.50 386 LEU A N 1
ATOM 3007 C CA . LEU A 1 386 ? -19.775 -8.588 18.250 1.00 91.50 386 LEU A CA 1
ATOM 3008 C C . LEU A 1 386 ? -18.264 -8.809 18.082 1.00 91.50 386 LEU A C 1
ATOM 3010 O O . LEU A 1 386 ? -17.722 -9.790 18.602 1.00 91.50 386 LEU A O 1
ATOM 3014 N N . ALA A 1 387 ? -17.564 -7.910 17.390 1.00 88.81 387 ALA A N 1
ATOM 3015 C CA . ALA A 1 387 ? -16.164 -8.103 17.053 1.00 88.81 387 ALA A CA 1
ATOM 3016 C C . ALA A 1 387 ? -15.224 -7.992 18.262 1.00 88.81 387 ALA A C 1
ATOM 3018 O O . ALA A 1 387 ? -14.303 -8.805 18.361 1.00 88.81 387 ALA A O 1
ATOM 3019 N N . LEU A 1 388 ? -15.432 -7.051 19.197 1.00 87.50 388 LEU A N 1
ATOM 3020 C CA . LEU A 1 388 ? -14.563 -6.948 20.382 1.00 87.50 388 LEU A CA 1
ATOM 3021 C C . LEU A 1 388 ? -14.764 -8.106 21.375 1.00 87.50 388 LEU A C 1
ATOM 302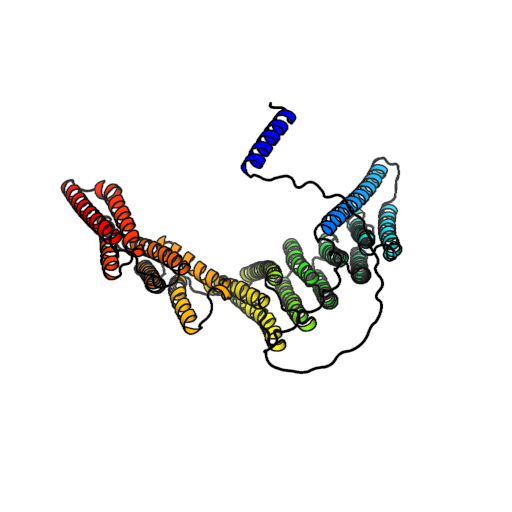3 O O . LEU A 1 388 ? -13.752 -8.636 21.840 1.00 87.50 388 LEU A O 1
ATOM 3027 N N . PRO A 1 389 ? -15.994 -8.575 21.679 1.00 88.25 389 PRO A N 1
ATOM 3028 C CA . PRO A 1 389 ? -16.200 -9.757 22.510 1.00 88.25 389 PRO A CA 1
ATOM 3029 C C . PRO A 1 389 ? -15.594 -11.012 21.882 1.00 88.25 389 PRO A C 1
ATOM 3031 O O . PRO A 1 389 ? -14.891 -11.760 22.562 1.00 88.25 389 PRO A O 1
ATOM 3034 N N . ALA A 1 390 ? -15.795 -11.221 20.575 1.00 86.88 390 ALA A N 1
ATOM 3035 C CA . ALA A 1 390 ? -15.194 -12.345 19.857 1.00 86.88 390 ALA A CA 1
ATOM 3036 C C . ALA A 1 390 ? -13.660 -12.294 19.915 1.00 86.88 390 ALA A C 1
ATOM 3038 O O . ALA A 1 390 ? -13.002 -13.309 20.154 1.00 86.88 390 ALA A O 1
ATOM 3039 N N . LEU A 1 391 ? -13.088 -11.098 19.766 1.00 83.44 391 LEU A N 1
ATOM 3040 C CA . LEU A 1 391 ? -11.657 -10.864 19.901 1.00 83.44 391 LEU A CA 1
ATOM 3041 C C . LEU A 1 391 ? -11.160 -11.161 21.324 1.00 83.44 391 LEU A C 1
ATOM 3043 O O . LEU A 1 391 ? -10.146 -11.839 21.483 1.00 83.44 391 LEU A O 1
ATOM 3047 N N . ALA A 1 392 ? -11.877 -10.712 22.356 1.00 81.06 392 ALA A N 1
ATOM 3048 C CA . ALA A 1 392 ? -11.539 -10.984 23.752 1.00 81.06 392 ALA A CA 1
ATOM 3049 C C . ALA A 1 392 ? -11.536 -12.493 24.051 1.00 81.06 392 ALA A C 1
ATOM 3051 O O . ALA A 1 392 ? -10.564 -13.008 24.610 1.00 81.06 392 ALA A O 1
ATOM 3052 N N . VAL A 1 393 ? -12.564 -13.224 23.602 1.00 84.12 393 VAL A N 1
ATOM 3053 C CA . VAL A 1 393 ? -12.629 -14.692 23.716 1.00 84.12 393 VAL A CA 1
ATOM 3054 C C . VAL A 1 393 ? -11.463 -15.349 22.975 1.00 84.12 393 VAL A C 1
ATOM 3056 O O . VAL A 1 393 ? -10.806 -16.243 23.516 1.00 84.12 393 VAL A O 1
ATOM 3059 N N . TRP A 1 394 ? -11.150 -14.887 21.762 1.00 81.06 394 TRP A N 1
ATOM 3060 C CA . TRP A 1 394 ? -10.029 -15.402 20.977 1.00 81.06 394 TRP A CA 1
ATOM 3061 C C . TRP A 1 394 ? -8.673 -15.201 21.673 1.00 81.06 394 TRP A C 1
ATOM 3063 O O . TRP A 1 394 ? -7.839 -16.112 21.660 1.00 81.06 394 TRP A O 1
ATOM 3073 N N . PHE A 1 395 ? -8.454 -14.063 22.338 1.00 76.38 395 PHE A N 1
ATOM 3074 C CA . PHE A 1 395 ? -7.233 -13.817 23.115 1.00 76.38 395 PHE A CA 1
ATOM 3075 C C . PHE A 1 395 ? -7.114 -14.723 24.336 1.00 76.38 395 PHE A C 1
ATOM 3077 O O . PHE A 1 395 ? -6.057 -15.328 24.541 1.00 76.38 395 PHE A O 1
ATOM 3084 N N . VAL A 1 396 ? -8.193 -14.842 25.116 1.00 78.00 396 VAL A N 1
ATOM 3085 C CA . VAL A 1 396 ? -8.229 -15.683 26.323 1.00 78.00 396 VAL A CA 1
ATOM 3086 C C . VAL A 1 396 ? -7.968 -17.149 25.968 1.00 78.00 396 VAL A C 1
ATOM 3088 O O . VAL A 1 396 ? -7.183 -17.820 26.637 1.00 78.00 396 VAL A O 1
ATOM 3091 N N . THR A 1 397 ? -8.564 -17.635 24.879 1.00 81.62 397 THR A N 1
ATOM 3092 C CA . THR A 1 397 ? -8.431 -19.033 24.439 1.00 81.62 397 THR A CA 1
ATOM 3093 C C . THR A 1 397 ? -7.091 -19.333 23.762 1.00 81.62 397 THR A C 1
ATOM 3095 O O . THR A 1 397 ? -6.536 -20.413 23.957 1.00 81.62 397 THR A O 1
ATOM 3098 N N . SER A 1 398 ? -6.522 -18.390 23.004 1.00 69.69 398 SER A N 1
ATOM 3099 C CA . SER A 1 398 ? -5.315 -18.645 22.198 1.00 69.69 398 SER A CA 1
ATOM 3100 C C . SER A 1 398 ? -3.985 -18.421 22.933 1.00 69.69 398 SER A C 1
ATOM 3102 O O . SER A 1 398 ? -2.936 -18.703 22.351 1.00 69.69 398 SER A O 1
ATOM 3104 N N . LYS A 1 399 ? -3.985 -17.884 24.167 1.00 69.06 399 LYS A N 1
ATOM 3105 C CA . LYS A 1 399 ? -2.771 -17.493 24.929 1.00 69.06 399 LYS A CA 1
ATOM 3106 C C . LYS A 1 399 ? -1.756 -16.679 24.097 1.00 69.06 399 LYS A C 1
ATOM 3108 O O . LYS A 1 399 ? -0.543 -16.837 24.239 1.00 69.06 399 LYS A O 1
ATOM 3113 N N . ARG A 1 400 ? -2.235 -15.834 23.174 1.00 64.75 400 ARG A N 1
ATOM 3114 C CA . ARG A 1 400 ? -1.392 -15.037 22.261 1.00 64.75 400 ARG A CA 1
ATOM 3115 C C . ARG A 1 400 ? -1.137 -13.636 22.812 1.00 64.75 400 ARG A C 1
ATOM 3117 O O . ARG A 1 400 ? -2.021 -13.019 23.388 1.00 64.75 400 ARG A O 1
ATOM 3124 N N . ASN A 1 401 ? 0.052 -13.095 22.539 1.00 62.53 401 ASN A N 1
ATOM 3125 C CA . ASN A 1 401 ? 0.385 -11.706 22.862 1.00 62.53 401 ASN A CA 1
ATOM 3126 C C . ASN A 1 401 ? -0.306 -10.719 21.905 1.00 62.53 401 ASN A C 1
ATOM 3128 O O . ASN A 1 401 ? -0.058 -10.775 20.694 1.00 62.53 401 ASN A O 1
ATOM 3132 N N . LEU A 1 402 ? -1.056 -9.760 22.469 1.00 58.94 402 LEU A N 1
ATOM 3133 C CA . LEU A 1 402 ? -1.739 -8.644 21.784 1.00 58.94 402 LEU A CA 1
ATOM 3134 C C . LEU A 1 402 ? -0.850 -7.919 20.755 1.00 58.94 402 LEU A C 1
ATOM 3136 O O . LEU A 1 402 ? -1.290 -7.584 19.662 1.00 58.94 402 LEU A O 1
ATOM 3140 N N . PHE A 1 403 ? 0.442 -7.751 21.038 1.00 59.09 403 PHE A N 1
ATOM 3141 C CA . PHE A 1 403 ? 1.358 -6.997 20.170 1.00 59.09 403 PHE A CA 1
ATOM 3142 C C . PHE A 1 403 ? 1.807 -7.726 18.896 1.00 59.09 403 PHE A C 1
ATOM 3144 O O . PHE A 1 403 ? 2.423 -7.113 18.020 1.00 59.09 403 PHE A O 1
ATOM 3151 N N . THR A 1 404 ? 1.540 -9.028 18.770 1.00 63.56 404 THR A N 1
ATOM 3152 C CA . THR A 1 404 ? 2.028 -9.798 17.613 1.00 63.56 404 THR A CA 1
ATOM 3153 C C . THR A 1 404 ? 1.155 -9.589 16.376 1.00 63.56 404 THR A C 1
ATOM 3155 O O . THR A 1 404 ? 1.688 -9.531 15.269 1.00 63.56 404 THR A O 1
ATOM 3158 N N . ASP A 1 405 ? -0.155 -9.413 16.573 1.00 72.25 405 ASP A N 1
ATOM 3159 C CA . ASP A 1 405 ? -1.174 -9.334 15.516 1.00 72.25 405 ASP A CA 1
ATOM 3160 C C . ASP A 1 405 ? -1.861 -7.952 15.496 1.00 72.25 405 ASP A C 1
ATOM 3162 O O . ASP A 1 405 ? -3.055 -7.825 15.231 1.00 72.25 405 ASP A O 1
ATOM 3166 N N . TRP A 1 406 ? -1.088 -6.892 15.765 1.00 81.44 406 TRP A N 1
ATOM 3167 C CA . TRP A 1 406 ? -1.592 -5.518 15.901 1.00 81.44 406 TRP A CA 1
ATOM 3168 C C . TRP A 1 406 ? -2.385 -5.020 14.683 1.00 81.44 406 TRP A C 1
ATOM 3170 O O . TRP A 1 406 ? -3.286 -4.211 14.849 1.00 81.44 406 TRP A O 1
ATOM 3180 N N . ALA A 1 407 ? -2.077 -5.492 13.470 1.00 83.56 407 ALA A N 1
ATOM 3181 C CA . ALA A 1 407 ? -2.775 -5.068 12.256 1.00 83.56 407 ALA A CA 1
ATOM 3182 C C . ALA A 1 407 ? -4.233 -5.553 12.230 1.00 83.56 407 ALA A C 1
ATOM 3184 O O . ALA A 1 407 ? -5.121 -4.802 11.837 1.00 83.56 407 ALA A O 1
ATOM 3185 N N . LEU A 1 408 ? -4.476 -6.777 12.713 1.00 81.50 408 LEU A N 1
ATOM 3186 C CA . LEU A 1 408 ? -5.823 -7.323 12.864 1.00 81.50 408 LEU A CA 1
ATOM 3187 C C . LEU A 1 408 ? -6.578 -6.588 13.976 1.00 81.50 408 LEU A C 1
ATOM 3189 O O . LEU A 1 408 ? -7.741 -6.240 13.801 1.00 81.50 408 LEU A O 1
ATOM 3193 N N . LEU A 1 409 ? -5.895 -6.287 15.087 1.00 84.25 409 LEU A N 1
ATOM 3194 C CA . LEU A 1 409 ? -6.471 -5.491 16.175 1.00 84.25 409 LEU A CA 1
ATOM 3195 C C . LEU A 1 409 ? -6.857 -4.088 15.720 1.00 84.25 409 LEU A C 1
ATOM 3197 O O . LEU A 1 409 ? -7.946 -3.623 16.029 1.00 84.25 409 LEU A O 1
ATOM 3201 N N . ALA A 1 410 ? -5.975 -3.424 14.975 1.00 86.50 410 ALA A N 1
ATOM 3202 C CA . ALA A 1 410 ? -6.222 -2.093 14.443 1.00 86.50 410 ALA A CA 1
ATOM 3203 C C . ALA A 1 410 ? -7.397 -2.103 13.460 1.00 86.50 410 ALA A C 1
ATOM 3205 O O . ALA A 1 410 ? -8.227 -1.203 13.499 1.00 86.50 410 ALA A O 1
ATOM 3206 N N . ALA A 1 411 ? -7.504 -3.135 12.621 1.00 87.25 411 ALA A N 1
ATOM 3207 C CA . ALA A 1 411 ? -8.614 -3.309 11.694 1.00 87.25 411 ALA A CA 1
ATOM 3208 C C . ALA A 1 411 ? -9.956 -3.527 12.408 1.00 87.25 411 ALA A C 1
ATOM 3210 O O . ALA A 1 411 ? -10.930 -2.845 12.093 1.00 87.25 411 ALA A O 1
ATOM 3211 N N . ILE A 1 412 ? -10.000 -4.419 13.401 1.00 88.75 412 ILE A N 1
ATOM 3212 C CA . ILE A 1 412 ? -11.207 -4.671 14.202 1.00 88.75 412 ILE A CA 1
ATOM 3213 C C . ILE A 1 412 ? -11.574 -3.437 15.033 1.00 88.75 412 ILE A C 1
ATOM 3215 O O . ILE A 1 412 ? -12.737 -3.045 15.066 1.00 88.75 412 ILE A O 1
ATOM 3219 N N . GLY A 1 413 ? -10.587 -2.779 15.643 1.00 88.56 413 GLY A N 1
ATOM 3220 C CA . GLY A 1 413 ? -10.785 -1.542 16.393 1.00 88.56 413 GLY A CA 1
ATOM 3221 C C . GLY A 1 413 ? -11.298 -0.398 15.518 1.00 88.56 413 GLY A C 1
ATOM 3222 O O . GLY A 1 413 ? -12.215 0.305 15.925 1.00 88.56 413 GLY A O 1
ATOM 3223 N N . LEU A 1 414 ? -10.772 -0.237 14.298 1.00 87.56 414 LEU A N 1
ATOM 3224 C CA . LEU A 1 414 ? -11.254 0.759 13.336 1.00 87.56 414 LEU A CA 1
ATOM 3225 C C . LEU A 1 414 ? -12.684 0.449 12.878 1.00 87.56 414 LEU A C 1
ATOM 3227 O O . LEU A 1 414 ? -13.519 1.349 12.825 1.00 87.56 414 LEU A O 1
ATOM 3231 N N . MET A 1 415 ? -12.973 -0.820 12.581 1.00 91.12 415 MET A N 1
ATOM 3232 C CA . MET A 1 415 ? -14.313 -1.287 12.224 1.00 91.12 415 MET A CA 1
ATOM 3233 C C . MET A 1 415 ? -15.322 -0.964 13.330 1.00 91.12 415 MET A C 1
ATOM 3235 O O . MET A 1 415 ? -16.375 -0.385 13.051 1.00 91.12 415 MET A O 1
ATOM 3239 N N . TRP A 1 416 ? -14.979 -1.294 14.576 1.00 92.69 416 TRP A N 1
ATOM 3240 C CA . TRP A 1 416 ? -15.787 -0.977 15.747 1.00 92.69 416 TRP A CA 1
ATOM 3241 C C . TRP A 1 416 ? -15.958 0.535 15.912 1.00 92.69 416 TRP A C 1
ATOM 3243 O O . TRP A 1 416 ? -17.087 1.004 15.999 1.00 92.69 416 TRP A O 1
ATOM 3253 N N . LEU A 1 417 ? -14.873 1.313 15.840 1.00 90.75 417 LEU A N 1
ATOM 3254 C CA . LEU A 1 417 ? -14.891 2.764 16.047 1.00 90.75 417 LEU A CA 1
ATOM 3255 C C . LEU A 1 417 ? -15.776 3.499 15.030 1.00 90.75 417 LEU A C 1
ATOM 3257 O O . LEU A 1 417 ? -16.537 4.384 15.413 1.00 90.75 417 LEU A O 1
ATOM 3261 N N . VAL A 1 418 ? -15.713 3.119 13.750 1.00 89.81 418 VAL A N 1
ATOM 3262 C CA . VAL A 1 418 ? -16.557 3.706 12.692 1.00 89.81 418 VAL A CA 1
ATOM 3263 C C . VAL A 1 418 ? -18.039 3.399 12.921 1.00 89.81 418 VAL A C 1
ATOM 3265 O O . VAL A 1 418 ? -18.896 4.225 12.612 1.00 89.81 418 VAL A O 1
ATOM 3268 N N . ASN A 1 419 ? -18.371 2.216 13.444 1.00 90.75 419 ASN A N 1
ATOM 3269 C CA . ASN A 1 419 ? -19.766 1.864 13.719 1.00 90.75 419 ASN A CA 1
ATOM 3270 C C . ASN A 1 419 ? -20.252 2.509 15.010 1.00 90.75 419 ASN A C 1
ATOM 3272 O O . ASN A 1 419 ? -21.334 3.078 15.017 1.00 90.75 419 ASN A O 1
ATOM 3276 N N . PHE A 1 420 ? -19.416 2.540 16.043 1.00 91.62 420 PHE A N 1
ATOM 3277 C CA . PHE A 1 420 ? -19.659 3.277 17.275 1.00 91.62 420 PHE A CA 1
ATOM 3278 C C . PHE A 1 420 ? -19.973 4.755 17.003 1.00 91.62 420 PHE A C 1
ATOM 3280 O O . PHE A 1 420 ? -20.979 5.268 17.492 1.00 91.62 420 PHE A O 1
ATOM 3287 N N . SER A 1 421 ? -19.173 5.427 16.163 1.00 90.38 421 SER A N 1
ATOM 3288 C CA . SER A 1 421 ? -19.411 6.832 15.816 1.00 90.38 421 SER A CA 1
ATOM 3289 C C . SER A 1 421 ? -20.726 7.031 15.061 1.00 90.38 421 SER A C 1
ATOM 3291 O O . SER A 1 421 ? -21.455 7.967 15.368 1.00 90.38 421 SER A O 1
ATOM 3293 N N . ARG A 1 422 ? -21.062 6.140 14.116 1.00 90.19 422 ARG A N 1
ATOM 3294 C CA . ARG A 1 422 ? -22.336 6.194 13.374 1.00 90.19 422 ARG A CA 1
ATOM 3295 C C . ARG A 1 422 ? -23.539 5.940 14.275 1.00 90.19 422 ARG A C 1
ATOM 3297 O O . ARG A 1 422 ? -24.544 6.629 14.149 1.00 90.19 422 ARG A O 1
ATOM 3304 N N . THR A 1 423 ? -23.427 4.985 15.196 1.00 90.06 423 THR A N 1
ATOM 3305 C CA . THR A 1 423 ? -24.469 4.680 16.180 1.00 90.06 423 THR A CA 1
ATOM 3306 C C . THR A 1 423 ? -24.732 5.880 17.088 1.00 90.06 423 THR A C 1
ATOM 3308 O O . THR A 1 423 ? -25.881 6.248 17.311 1.00 90.06 423 THR A O 1
ATOM 3311 N N . ILE A 1 424 ? -23.682 6.541 17.581 1.00 89.62 424 ILE A N 1
ATOM 3312 C CA . ILE A 1 424 ? -23.836 7.709 18.460 1.00 89.62 424 ILE A CA 1
ATOM 3313 C C . ILE A 1 424 ? -24.325 8.945 17.697 1.00 89.62 424 ILE A C 1
ATOM 3315 O O . ILE A 1 424 ? -25.155 9.686 18.221 1.00 89.62 424 ILE A O 1
ATOM 3319 N N . GLY A 1 425 ? -23.855 9.144 16.464 1.00 86.81 425 GLY A N 1
ATOM 3320 C CA . GLY A 1 425 ? -24.297 10.229 15.584 1.00 86.81 425 GLY A CA 1
ATOM 3321 C C . GLY A 1 425 ? -25.714 10.056 15.029 1.00 86.81 425 GLY A C 1
ATOM 3322 O O . GLY A 1 425 ? -26.239 10.987 14.435 1.00 86.81 425 GLY A O 1
ATOM 3323 N N . ASN A 1 426 ? -26.345 8.893 15.240 1.00 84.88 426 ASN A N 1
ATOM 3324 C CA . ASN A 1 426 ? -27.607 8.510 14.600 1.00 84.88 426 ASN A CA 1
ATOM 3325 C C . ASN A 1 426 ? -27.535 8.552 13.053 1.00 84.88 426 ASN A C 1
ATOM 3327 O O . ASN A 1 426 ? -28.533 8.779 12.376 1.00 84.88 426 ASN A O 1
ATOM 3331 N N . ASP A 1 427 ? -26.347 8.285 12.497 1.00 85.12 427 ASP A N 1
ATOM 3332 C CA . ASP A 1 427 ? -26.039 8.272 11.055 1.00 85.12 427 ASP A CA 1
ATOM 3333 C C . ASP A 1 427 ? -26.159 6.858 10.451 1.00 85.12 427 ASP A C 1
ATOM 3335 O O . ASP A 1 427 ? -25.508 6.502 9.460 1.00 85.12 427 ASP A O 1
ATOM 3339 N N . LEU A 1 428 ? -26.936 5.990 11.098 1.00 83.94 428 LEU A N 1
ATOM 3340 C CA . LEU A 1 428 ? -27.177 4.633 10.629 1.00 83.94 428 LEU A CA 1
ATOM 3341 C C . LEU A 1 428 ? -28.318 4.615 9.599 1.00 83.94 428 LEU A C 1
ATOM 3343 O O . LEU A 1 428 ? -29.275 5.379 9.720 1.00 83.94 428 LEU A O 1
ATOM 3347 N N . PRO A 1 429 ? -28.267 3.728 8.589 1.00 80.88 429 PRO A N 1
ATOM 3348 C CA . PRO A 1 429 ? -29.361 3.593 7.637 1.00 80.88 429 PRO A CA 1
ATOM 3349 C C . PRO A 1 429 ? -30.694 3.270 8.332 1.00 80.88 429 PRO A C 1
ATOM 3351 O O . PRO A 1 429 ? -30.744 2.414 9.214 1.00 80.88 429 PRO A O 1
ATOM 3354 N N . ALA A 1 430 ? -31.793 3.887 7.883 1.00 74.31 430 ALA A N 1
ATOM 3355 C CA . ALA A 1 430 ? -33.116 3.781 8.522 1.00 74.31 430 ALA A CA 1
ATOM 3356 C C . ALA A 1 430 ? -33.677 2.345 8.634 1.00 74.31 430 ALA A C 1
ATOM 3358 O O . ALA A 1 430 ? -34.586 2.087 9.414 1.00 74.31 430 ALA A O 1
ATOM 3359 N N . HIS A 1 431 ? -33.138 1.404 7.860 1.00 77.38 431 HIS A N 1
ATOM 3360 C CA . HIS A 1 431 ? -33.555 0.002 7.817 1.00 77.38 431 HIS A CA 1
ATOM 3361 C C . HIS A 1 431 ? -32.770 -0.911 8.781 1.00 77.38 431 HIS A C 1
ATOM 3363 O O . HIS A 1 431 ? -32.960 -2.128 8.766 1.00 77.38 431 HIS A O 1
ATOM 3369 N N . VAL A 1 432 ? -31.866 -0.368 9.606 1.00 81.31 432 VAL A N 1
ATOM 3370 C CA . VAL A 1 432 ? -31.183 -1.145 10.651 1.00 81.31 432 VAL A CA 1
ATOM 3371 C C . VAL A 1 432 ? -32.183 -1.457 11.769 1.00 81.31 432 VAL A C 1
ATOM 3373 O O . VAL A 1 432 ? -32.703 -0.565 12.434 1.00 81.31 432 VAL A O 1
ATOM 3376 N N . SER A 1 433 ? -32.459 -2.738 12.007 1.00 78.88 433 SER A N 1
ATOM 3377 C CA . SER A 1 433 ? -33.292 -3.159 13.138 1.00 78.88 433 SER A CA 1
ATOM 3378 C C . SER A 1 433 ? -32.587 -2.852 14.462 1.00 78.88 433 SER A C 1
ATOM 3380 O O . SER A 1 433 ? -31.382 -3.062 14.578 1.00 78.88 433 SER A O 1
ATOM 3382 N N . GLY A 1 434 ? -33.332 -2.383 15.468 1.00 79.19 434 GLY A N 1
ATOM 3383 C CA . GLY A 1 434 ? -32.807 -2.168 16.823 1.00 79.19 434 GLY A CA 1
ATOM 3384 C C . GLY A 1 434 ? -31.949 -0.910 17.013 1.00 79.19 434 GLY A C 1
ATOM 3385 O O . GLY A 1 434 ? -31.155 -0.875 17.951 1.00 79.19 434 GLY A O 1
ATOM 3386 N N . LEU A 1 435 ? -32.130 0.125 16.177 1.00 79.31 435 LEU A N 1
ATOM 3387 C CA . LEU A 1 435 ? -31.441 1.428 16.278 1.00 79.31 435 LEU A CA 1
ATOM 3388 C C . LEU A 1 435 ? -31.416 1.998 17.706 1.00 79.31 435 LEU A C 1
ATOM 3390 O O . LEU A 1 435 ? -30.387 2.488 18.150 1.00 79.31 435 LEU A O 1
ATOM 3394 N N . GLN A 1 436 ? -32.516 1.863 18.450 1.00 83.00 436 GLN A N 1
ATOM 3395 C CA . GLN A 1 436 ? -32.633 2.367 19.824 1.00 83.00 436 GLN A CA 1
ATOM 3396 C C . GLN A 1 436 ? -31.791 1.579 20.843 1.00 83.00 436 GLN A C 1
ATOM 3398 O O . GLN A 1 436 ? -31.405 2.120 21.871 1.00 83.00 436 GLN A O 1
ATOM 3403 N N . ILE A 1 437 ? -31.496 0.302 20.584 1.00 89.00 437 ILE A N 1
ATOM 3404 C CA . ILE A 1 437 ? -30.829 -0.597 21.542 1.00 89.00 437 ILE A CA 1
ATOM 3405 C C . ILE A 1 437 ? -29.310 -0.636 21.304 1.00 89.00 437 ILE A C 1
ATOM 3407 O O . ILE A 1 437 ? -28.536 -0.828 22.241 1.00 89.00 437 ILE A O 1
ATOM 3411 N N . LEU A 1 438 ? -28.861 -0.404 20.069 1.00 90.50 438 LEU A N 1
ATOM 3412 C CA . LEU A 1 438 ? -27.446 -0.388 19.675 1.00 90.50 438 LEU A CA 1
ATOM 3413 C C . LEU A 1 438 ? -26.546 0.514 20.556 1.00 90.50 438 LEU A C 1
ATOM 3415 O O . LEU A 1 438 ? -25.501 0.032 21.003 1.00 90.50 438 LEU A O 1
ATOM 3419 N N . PRO A 1 439 ? -26.925 1.767 20.884 1.00 91.44 439 PRO A N 1
ATOM 3420 C CA . PRO A 1 439 ? -26.151 2.606 21.801 1.00 91.44 439 PRO A CA 1
ATOM 3421 C C . PRO A 1 439 ? -26.010 2.004 23.210 1.00 91.44 439 PRO A C 1
ATOM 3423 O O . PRO A 1 439 ? -24.930 2.059 23.800 1.00 91.44 439 PRO A O 1
ATOM 3426 N N . LEU A 1 440 ? -27.078 1.385 23.736 1.00 92.56 440 LEU A N 1
ATOM 3427 C CA . LEU A 1 440 ? -27.060 0.712 25.042 1.00 92.56 440 LEU A CA 1
ATOM 3428 C C . LEU A 1 440 ? -26.134 -0.505 25.028 1.00 92.56 440 LEU A C 1
ATOM 3430 O O . LEU A 1 440 ? -25.396 -0.726 25.987 1.00 92.56 440 LEU A O 1
ATOM 3434 N N . LEU A 1 441 ? -26.145 -1.281 23.943 1.00 93.94 441 LEU A N 1
ATOM 3435 C CA . LEU A 1 441 ? -25.277 -2.448 23.806 1.00 93.94 441 LEU A CA 1
ATOM 3436 C C . LEU A 1 441 ? -23.803 -2.055 23.704 1.00 93.94 441 LEU A C 1
ATOM 3438 O O . LEU A 1 441 ? -22.978 -2.686 24.358 1.00 93.94 441 LEU A O 1
ATOM 3442 N N . HIS A 1 442 ? -23.470 -0.989 22.969 1.00 93.62 442 HIS A N 1
ATOM 3443 C CA . HIS A 1 442 ? -22.106 -0.452 22.963 1.00 93.62 442 HIS A CA 1
ATOM 3444 C C . HIS A 1 442 ? -21.680 0.046 24.348 1.00 93.62 442 HIS A C 1
ATOM 3446 O O . HIS A 1 442 ? -20.553 -0.210 24.770 1.00 93.62 442 HIS A O 1
ATOM 3452 N N . ALA A 1 443 ? -22.568 0.718 25.088 1.00 93.56 443 ALA A N 1
ATOM 3453 C CA . ALA A 1 443 ? -22.277 1.116 26.463 1.00 93.56 443 ALA A CA 1
ATOM 3454 C C . ALA A 1 443 ? -21.994 -0.107 27.352 1.00 93.56 443 ALA A C 1
ATOM 3456 O O . ALA A 1 443 ? -20.982 -0.143 28.054 1.00 93.56 443 ALA A O 1
ATOM 3457 N N . ALA A 1 444 ? -22.845 -1.135 27.281 1.00 94.12 444 ALA A N 1
ATOM 3458 C CA . ALA A 1 444 ? -22.680 -2.374 28.037 1.00 94.12 444 ALA A CA 1
ATOM 3459 C C . ALA A 1 444 ? -21.373 -3.106 27.683 1.00 94.12 444 ALA A C 1
ATOM 3461 O O . ALA A 1 444 ? -20.648 -3.537 28.579 1.00 94.12 444 ALA A O 1
ATOM 3462 N N . GLU A 1 445 ? -21.043 -3.199 26.394 1.00 94.12 445 GLU A N 1
ATOM 3463 C CA . GLU A 1 445 ? -19.795 -3.779 25.885 1.00 94.12 445 GLU A CA 1
ATOM 3464 C C . GLU A 1 445 ? -18.561 -3.055 26.454 1.00 94.12 445 GLU A C 1
ATOM 3466 O O . GLU A 1 445 ? -17.624 -3.696 26.937 1.00 94.12 445 GLU A O 1
ATOM 3471 N N . LEU A 1 446 ? -18.579 -1.720 26.471 1.00 93.38 446 LEU A N 1
ATOM 3472 C CA . LEU A 1 446 ? -17.489 -0.890 26.991 1.00 93.38 446 LEU A CA 1
ATOM 3473 C C . LEU A 1 446 ? -17.324 -1.019 28.511 1.00 93.38 446 LEU A C 1
ATOM 3475 O O . LEU A 1 446 ? -16.197 -1.168 28.998 1.00 93.38 446 LEU A O 1
ATOM 3479 N N . TYR A 1 447 ? -18.426 -1.037 29.266 1.00 92.69 447 TYR A N 1
ATOM 3480 C CA . TYR A 1 447 ? -18.386 -1.292 30.710 1.00 92.69 447 TYR A CA 1
ATOM 3481 C C . TYR A 1 447 ? -17.911 -2.712 31.038 1.00 92.69 447 TYR A C 1
ATOM 3483 O O . TYR A 1 447 ? -17.144 -2.896 31.988 1.00 92.69 447 TYR A O 1
ATOM 3491 N N . ALA A 1 448 ? -18.304 -3.713 30.246 1.00 91.06 448 ALA A N 1
ATOM 3492 C CA . ALA A 1 448 ? -17.811 -5.079 30.392 1.00 91.06 448 ALA A CA 1
ATOM 3493 C C . ALA A 1 448 ? -16.300 -5.157 30.118 1.00 91.06 448 ALA A C 1
ATOM 3495 O O . ALA A 1 448 ? -15.555 -5.729 30.918 1.00 91.06 448 ALA A O 1
ATOM 3496 N N . GLY A 1 449 ? -15.825 -4.512 29.046 1.00 87.88 449 GLY A N 1
ATOM 3497 C CA . GLY A 1 449 ? -14.398 -4.396 28.736 1.00 87.88 449 GLY A CA 1
ATOM 3498 C C . GLY A 1 449 ? -13.604 -3.749 29.875 1.00 87.88 449 GLY A C 1
ATOM 3499 O O . GLY A 1 449 ? -12.550 -4.255 30.269 1.00 87.88 449 GLY A O 1
ATOM 3500 N N . TYR A 1 450 ? -14.141 -2.687 30.478 1.00 90.06 450 TYR A N 1
ATOM 3501 C CA . TYR A 1 450 ? -13.548 -2.082 31.668 1.00 90.06 450 TYR A CA 1
ATOM 3502 C C . TYR A 1 450 ? -13.480 -3.041 32.862 1.00 90.06 450 TYR A C 1
ATOM 3504 O O . TYR A 1 450 ? -12.428 -3.177 33.495 1.00 90.06 450 TYR A O 1
ATOM 3512 N N . ALA A 1 451 ? -14.585 -3.725 33.167 1.00 88.38 451 ALA A N 1
ATOM 3513 C CA . ALA A 1 451 ? -14.666 -4.639 34.302 1.00 88.38 451 ALA A CA 1
ATOM 3514 C C . ALA A 1 451 ? -13.631 -5.776 34.220 1.00 88.38 451 ALA A C 1
ATOM 3516 O O . ALA A 1 451 ? -13.141 -6.225 35.264 1.00 88.38 451 ALA A O 1
ATOM 3517 N N . LEU A 1 452 ? -13.275 -6.198 33.000 1.00 84.25 452 LEU A N 1
ATOM 3518 C CA . LEU A 1 452 ? -12.231 -7.188 32.721 1.00 84.25 452 LEU A CA 1
ATOM 3519 C C . LEU A 1 452 ? -10.810 -6.620 32.894 1.00 84.25 452 LEU A C 1
ATOM 3521 O O . LEU A 1 452 ? -9.944 -7.292 33.455 1.00 84.25 452 LEU A O 1
ATOM 3525 N N . LEU A 1 453 ? -10.565 -5.382 32.451 1.00 82.38 453 LEU A N 1
ATOM 3526 C CA . LEU A 1 453 ? -9.225 -4.774 32.423 1.00 82.38 453 LEU A CA 1
ATOM 3527 C C . LEU A 1 453 ? -8.819 -4.080 33.732 1.00 82.38 453 LEU A C 1
ATOM 3529 O O . LEU A 1 453 ? -7.627 -3.915 33.995 1.00 82.38 453 LEU A O 1
ATOM 3533 N N . ARG A 1 454 ? -9.776 -3.710 34.592 1.00 79.94 454 ARG A N 1
ATOM 3534 C CA . ARG A 1 454 ? -9.517 -2.931 35.823 1.00 79.94 454 ARG A CA 1
ATOM 3535 C C . ARG A 1 454 ? -8.519 -3.566 36.803 1.00 79.94 454 ARG A C 1
ATOM 3537 O O . ARG A 1 454 ? -7.932 -2.856 37.612 1.00 79.94 454 ARG A O 1
ATOM 3544 N N . LYS A 1 455 ? -8.328 -4.892 36.754 1.00 76.12 455 LYS A N 1
ATOM 3545 C CA . LYS A 1 455 ? -7.418 -5.635 37.650 1.00 76.12 455 LYS A CA 1
ATOM 3546 C C . LYS A 1 455 ? -6.018 -5.872 37.063 1.00 76.12 455 LYS A C 1
ATOM 3548 O O . LYS A 1 455 ? -5.207 -6.515 37.724 1.00 76.12 455 LYS A O 1
ATOM 3553 N N . GLN A 1 456 ? -5.734 -5.404 35.847 1.00 72.69 456 GLN A N 1
ATOM 3554 C CA . GLN A 1 456 ? -4.501 -5.750 35.131 1.00 72.69 456 GLN A CA 1
ATOM 3555 C C . GLN A 1 456 ? -3.419 -4.635 35.180 1.00 72.69 456 GLN A C 1
ATOM 3557 O O . GLN A 1 456 ? -3.536 -3.654 35.928 1.00 72.69 456 GLN A O 1
ATOM 3562 N N . HIS A 1 457 ? -2.294 -4.810 34.472 1.00 70.44 457 HIS A N 1
ATOM 3563 C CA . HIS A 1 457 ? -1.073 -4.002 34.634 1.00 70.44 457 HIS A CA 1
ATOM 3564 C C . HIS A 1 457 ? -1.225 -2.543 34.134 1.00 70.44 457 HIS A C 1
ATOM 3566 O O . HIS A 1 457 ? -2.248 -2.127 33.596 1.00 70.44 457 HIS A O 1
ATOM 3572 N N . ARG A 1 458 ? -0.189 -1.706 34.337 1.00 71.00 458 ARG A N 1
ATOM 3573 C CA . ARG A 1 458 ? -0.214 -0.237 34.122 1.00 71.00 458 ARG A CA 1
ATOM 3574 C C . ARG A 1 458 ? -0.773 0.207 32.758 1.00 71.00 458 ARG A C 1
ATOM 3576 O O . ARG A 1 458 ? -1.463 1.218 32.713 1.00 71.00 458 ARG A O 1
ATOM 3583 N N . MET A 1 459 ? -0.492 -0.518 31.673 1.00 62.16 459 MET A N 1
ATOM 3584 C CA . MET A 1 459 ? -0.963 -0.157 30.326 1.00 62.16 459 MET A 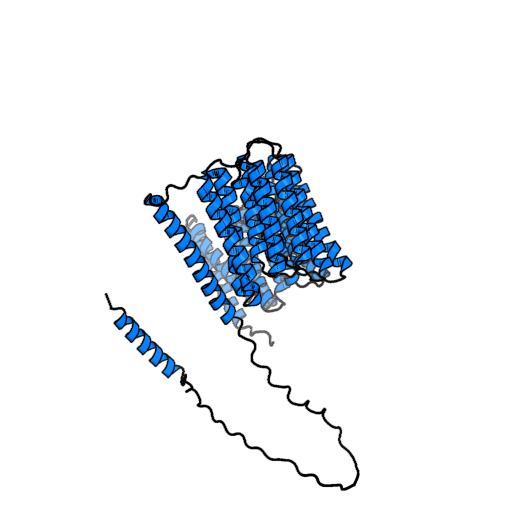CA 1
ATOM 3585 C C . MET A 1 459 ? -2.447 -0.497 30.108 1.00 62.16 459 MET A C 1
ATOM 3587 O O . MET A 1 459 ? -3.184 0.298 29.531 1.00 62.16 459 MET A O 1
ATOM 3591 N N . GLU A 1 460 ? -2.911 -1.627 30.642 1.00 72.31 460 GLU A N 1
ATOM 3592 C CA . GLU A 1 460 ? -4.321 -2.042 30.598 1.00 72.31 460 GLU A CA 1
ATOM 3593 C C . GLU A 1 460 ? -5.203 -1.135 31.461 1.00 72.31 460 GLU A C 1
ATOM 3595 O O . GLU A 1 460 ? -6.349 -0.877 31.103 1.00 72.31 460 GLU A O 1
ATOM 3600 N N . ARG A 1 461 ? -4.652 -0.546 32.533 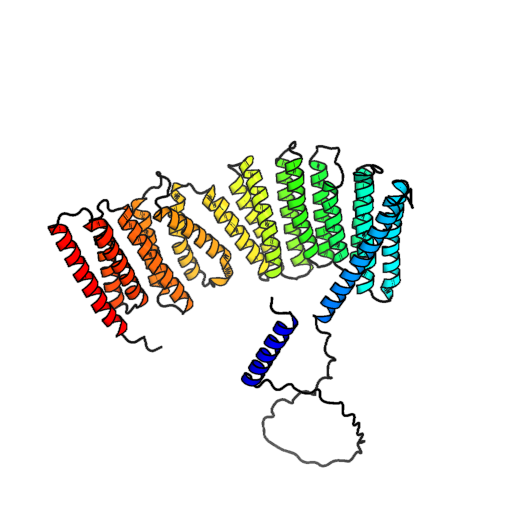1.00 73.81 461 ARG A N 1
ATOM 3601 C CA . ARG A 1 461 ? -5.343 0.491 33.319 1.00 73.81 461 ARG A CA 1
ATOM 3602 C C . ARG A 1 461 ? -5.662 1.754 32.517 1.00 73.81 461 ARG A C 1
ATOM 3604 O O . ARG A 1 461 ? -6.738 2.316 32.698 1.00 73.81 461 ARG A O 1
ATOM 3611 N N . VAL A 1 462 ? -4.765 2.196 31.630 1.00 80.38 462 VAL A N 1
ATOM 3612 C CA . VAL A 1 462 ? -5.026 3.361 30.759 1.00 80.38 462 VAL A CA 1
ATOM 3613 C C . VAL A 1 462 ? -6.143 3.037 29.769 1.00 80.38 462 VAL A C 1
ATOM 3615 O O . VAL A 1 462 ? -7.084 3.816 29.632 1.00 80.38 462 VAL A O 1
ATOM 3618 N N . LEU A 1 463 ? -6.075 1.863 29.134 1.00 81.94 463 LEU A N 1
ATOM 3619 C CA . LEU A 1 463 ? -7.121 1.386 28.228 1.00 81.94 463 LEU A CA 1
ATOM 3620 C C . LEU A 1 463 ? -8.472 1.245 28.950 1.00 81.94 463 LEU A C 1
ATOM 3622 O O . LEU A 1 463 ? -9.491 1.680 28.424 1.00 81.94 463 LEU A O 1
ATOM 3626 N N . GLY A 1 464 ? -8.472 0.718 30.177 1.00 83.44 464 GLY A N 1
ATOM 3627 C CA . GLY A 1 464 ? -9.654 0.637 31.033 1.00 83.44 464 GLY A CA 1
ATOM 3628 C C . GLY A 1 464 ? -10.285 2.005 31.295 1.00 83.44 464 GLY A C 1
ATOM 3629 O O . GLY A 1 464 ? -11.495 2.150 31.149 1.00 83.44 464 GLY A O 1
ATOM 3630 N N . GLY A 1 465 ? -9.477 3.027 31.590 1.00 86.56 465 GLY A N 1
ATOM 3631 C CA . GLY A 1 465 ? -9.967 4.402 31.720 1.00 86.56 465 GLY A CA 1
ATOM 3632 C C . GLY A 1 465 ? -10.671 4.901 30.454 1.00 86.56 465 GLY A C 1
ATOM 3633 O O . GLY A 1 465 ? -11.787 5.407 30.537 1.00 86.56 465 GLY A O 1
ATOM 3634 N N . VAL A 1 466 ? -10.063 4.701 29.279 1.00 89.19 466 VAL A N 1
ATOM 3635 C CA . VAL A 1 466 ? -10.667 5.080 27.986 1.00 89.19 466 VAL A CA 1
ATOM 3636 C C . VAL A 1 466 ? -12.009 4.374 27.766 1.00 89.19 466 VAL A C 1
ATOM 3638 O O . VAL A 1 466 ? -12.980 5.024 27.382 1.00 89.19 466 VAL A O 1
ATOM 3641 N N . LEU A 1 467 ? -12.089 3.070 28.050 1.00 91.25 467 LEU A N 1
ATOM 3642 C CA . LEU A 1 467 ? -13.320 2.289 27.890 1.00 91.25 467 LEU A CA 1
ATOM 3643 C C . LEU A 1 467 ? -14.456 2.805 28.777 1.00 91.25 467 LEU A C 1
ATOM 3645 O O . LEU A 1 467 ? -15.582 2.915 28.305 1.00 91.25 467 LEU A O 1
ATOM 3649 N N . VAL A 1 468 ? -14.172 3.180 30.028 1.00 92.38 468 VAL A N 1
ATOM 3650 C CA . VAL A 1 468 ? -15.186 3.745 30.936 1.00 92.38 468 VAL A CA 1
ATOM 3651 C C . VAL A 1 468 ? -15.729 5.062 30.414 1.00 92.38 468 VAL A C 1
ATOM 3653 O O . VAL A 1 468 ? -16.939 5.266 30.419 1.00 92.38 468 VAL A O 1
ATOM 3656 N N . TYR A 1 469 ? -14.863 5.960 29.947 1.00 91.81 469 TYR A N 1
ATOM 3657 C CA . TYR A 1 469 ? -15.309 7.242 29.401 1.00 91.81 469 TYR A CA 1
ATOM 3658 C C . TYR A 1 469 ? -16.113 7.082 28.112 1.00 91.81 469 TYR A C 1
ATOM 3660 O O . TYR A 1 469 ? -17.150 7.725 27.961 1.00 91.81 469 TYR A O 1
ATOM 3668 N N . LEU A 1 470 ? -15.690 6.188 27.216 1.00 91.69 470 LEU A N 1
ATOM 3669 C CA . LEU A 1 470 ? -16.478 5.854 26.030 1.00 91.69 470 LEU A CA 1
ATOM 3670 C C . LEU A 1 470 ? -17.815 5.199 26.410 1.00 91.69 470 LEU A C 1
ATOM 3672 O O . LEU A 1 470 ? -18.825 5.492 25.778 1.00 91.69 470 LEU A O 1
ATOM 3676 N N . GLY A 1 471 ? -17.842 4.357 27.450 1.00 93.00 471 GLY A N 1
ATOM 3677 C CA . GLY A 1 471 ? -19.056 3.713 27.958 1.00 93.00 471 GLY A CA 1
ATOM 3678 C C . GLY A 1 471 ? -20.061 4.726 28.503 1.00 93.00 471 GLY A C 1
ATOM 3679 O O . GLY A 1 471 ? -21.235 4.679 28.142 1.00 93.00 471 GLY A O 1
ATOM 3680 N N . HIS A 1 472 ? -19.583 5.705 29.277 1.00 93.75 472 HIS A N 1
ATOM 3681 C CA . HIS A 1 472 ? -20.381 6.851 29.717 1.00 93.75 472 HIS A CA 1
ATOM 3682 C C . HIS A 1 472 ? -20.959 7.630 28.543 1.00 93.75 472 HIS A C 1
ATOM 3684 O O . HIS A 1 472 ? -22.161 7.878 28.500 1.00 93.75 472 HIS A O 1
ATOM 3690 N N . PHE A 1 473 ? -20.114 7.982 27.576 1.00 91.94 473 PHE A N 1
ATOM 3691 C CA . PHE A 1 473 ? -20.536 8.730 26.400 1.00 91.94 473 PHE A CA 1
ATOM 3692 C C . PHE A 1 473 ? -21.600 7.972 25.591 1.00 91.94 473 PHE A C 1
ATOM 3694 O O . PHE A 1 473 ? -22.619 8.550 25.216 1.00 91.94 473 PHE A O 1
ATOM 3701 N N . ALA A 1 474 ? -21.419 6.663 25.404 1.00 93.00 474 ALA A N 1
ATOM 3702 C CA . ALA A 1 474 ? -22.388 5.797 24.740 1.00 93.00 474 ALA A CA 1
ATOM 3703 C C . ALA A 1 474 ? -23.716 5.705 25.505 1.00 93.00 474 ALA A C 1
ATOM 3705 O O . ALA A 1 474 ? -24.777 5.829 24.899 1.00 93.00 474 ALA A O 1
ATOM 3706 N N . ALA A 1 475 ? -23.678 5.548 26.833 1.00 93.25 475 ALA A N 1
ATOM 3707 C CA . ALA A 1 475 ? -24.876 5.502 27.672 1.00 93.25 475 ALA A CA 1
ATOM 3708 C C . ALA A 1 475 ? -25.627 6.843 27.678 1.00 93.25 475 ALA A C 1
ATOM 3710 O O . ALA A 1 475 ? -26.858 6.877 27.630 1.00 93.25 475 ALA A O 1
ATOM 3711 N N . MET A 1 476 ? -24.893 7.957 27.687 1.00 91.88 476 MET A N 1
ATOM 3712 C CA . MET A 1 476 ? -25.476 9.292 27.589 1.00 91.88 476 MET A CA 1
ATOM 3713 C C . MET A 1 476 ? -26.150 9.517 26.233 1.00 91.88 476 MET A C 1
ATOM 3715 O O . MET A 1 476 ? -27.281 10.007 26.195 1.00 91.88 476 MET A O 1
ATOM 3719 N N . ALA A 1 477 ? -25.485 9.127 25.140 1.00 90.56 477 ALA A N 1
ATOM 3720 C CA . ALA A 1 477 ? -26.045 9.168 23.792 1.00 90.56 477 ALA A CA 1
ATOM 3721 C C . ALA A 1 477 ? -27.281 8.266 23.668 1.00 90.56 477 ALA A C 1
ATOM 3723 O O . ALA A 1 477 ? -28.286 8.686 23.104 1.00 90.56 477 ALA A O 1
ATOM 3724 N N . ALA A 1 478 ? -27.251 7.073 24.268 1.00 91.75 478 ALA A N 1
ATOM 3725 C CA . ALA A 1 478 ? -28.395 6.171 24.324 1.00 91.75 478 ALA A CA 1
ATOM 3726 C C . ALA A 1 478 ? -29.604 6.828 24.999 1.00 91.75 478 ALA A C 1
ATOM 3728 O O . ALA A 1 478 ? -30.692 6.856 24.431 1.00 91.75 478 ALA A O 1
ATOM 3729 N N . ALA A 1 479 ? -29.409 7.415 26.184 1.00 91.38 479 ALA A N 1
ATOM 3730 C CA . ALA A 1 479 ? -30.472 8.124 26.887 1.00 91.38 479 ALA A CA 1
ATOM 3731 C C . ALA A 1 479 ? -31.040 9.268 26.036 1.00 91.38 479 ALA A C 1
ATOM 3733 O O . ALA A 1 479 ? -32.255 9.416 25.961 1.00 91.38 479 ALA A O 1
ATOM 3734 N N . TRP A 1 480 ? -30.178 10.028 25.353 1.00 89.31 480 TRP A N 1
ATOM 3735 C CA . TRP A 1 480 ? -30.596 11.109 24.459 1.00 89.31 480 TRP A CA 1
ATOM 3736 C C . TRP A 1 480 ? -31.420 10.620 23.260 1.00 89.31 480 TRP A C 1
ATOM 3738 O O . TRP A 1 480 ? -32.391 11.266 22.883 1.00 89.31 480 TRP A O 1
ATOM 3748 N N . GLN A 1 481 ? -31.040 9.496 22.651 1.00 89.19 481 GLN A N 1
ATOM 3749 C CA . GLN A 1 481 ? -31.717 8.958 21.466 1.00 89.19 481 GLN A CA 1
ATOM 3750 C C . GLN A 1 481 ? -33.035 8.240 21.799 1.00 89.19 481 GLN A C 1
ATOM 3752 O O . GLN A 1 481 ? -33.946 8.218 20.974 1.00 89.19 481 GLN A O 1
ATOM 3757 N N . ILE A 1 482 ? -33.141 7.634 22.985 1.00 88.31 482 ILE A N 1
ATOM 3758 C CA . ILE A 1 482 ? -34.306 6.832 23.392 1.00 88.31 482 ILE A CA 1
ATOM 3759 C C . ILE A 1 482 ? -35.372 7.699 24.069 1.00 88.31 482 ILE A C 1
ATOM 3761 O O . ILE A 1 482 ? -36.569 7.495 23.859 1.00 88.31 482 ILE A O 1
ATOM 3765 N N . LEU A 1 483 ? -34.959 8.650 24.912 1.00 89.12 483 LEU A N 1
ATOM 3766 C CA . LEU A 1 483 ? -35.883 9.447 25.711 1.00 89.12 483 LEU A CA 1
ATOM 3767 C C . LEU A 1 483 ? -36.328 10.685 24.934 1.00 89.12 483 LEU A C 1
ATOM 3769 O O . LEU A 1 483 ? -35.521 11.514 24.531 1.00 89.12 483 LEU A O 1
ATOM 3773 N N . GLN A 1 484 ? -37.642 10.839 24.784 1.00 82.69 484 GLN A N 1
ATOM 3774 C CA . GLN A 1 484 ? -38.237 11.970 24.064 1.00 82.69 484 GLN A CA 1
ATOM 3775 C C . GLN A 1 484 ? -38.251 13.268 24.889 1.00 82.69 484 GLN A C 1
ATOM 3777 O O . GLN A 1 484 ? -38.368 14.356 24.331 1.00 82.69 484 GLN A O 1
ATOM 3782 N N . SER A 1 485 ? -38.148 13.178 26.220 1.00 84.81 485 SER A N 1
ATOM 3783 C CA . SER A 1 485 ? -38.218 14.333 27.117 1.00 84.81 485 SER A CA 1
ATOM 3784 C C . SER A 1 485 ? -36.827 14.798 27.552 1.00 84.81 485 SER A C 1
ATOM 3786 O O . SER A 1 485 ? -36.022 14.014 28.056 1.00 84.81 485 SER A O 1
ATOM 3788 N N . SER A 1 486 ? -36.554 16.104 27.429 1.00 81.50 486 SER A N 1
ATOM 3789 C CA . SER A 1 486 ? -35.254 16.672 27.828 1.00 81.50 486 SER A CA 1
ATOM 3790 C C . SER A 1 486 ? -34.945 16.418 29.309 1.00 81.50 486 SER A C 1
ATOM 3792 O O . SER A 1 486 ? -33.833 16.012 29.648 1.00 81.50 486 SER A O 1
ATOM 3794 N N . LEU A 1 487 ? -35.972 16.528 30.160 1.00 79.81 487 LEU A N 1
ATOM 3795 C CA . LEU A 1 487 ? -35.896 16.239 31.591 1.00 79.81 487 LEU A CA 1
ATOM 3796 C C . LEU A 1 487 ? -35.617 14.752 31.865 1.00 79.81 487 LEU A C 1
ATOM 3798 O O . LEU A 1 487 ? -34.805 14.434 32.731 1.00 79.81 487 LEU A O 1
ATOM 3802 N N . GLY A 1 488 ? -36.227 13.839 31.100 1.00 83.81 488 GLY A N 1
ATOM 3803 C CA . GLY A 1 488 ? -35.964 12.403 31.211 1.00 83.81 488 GLY A CA 1
ATOM 3804 C C . GLY A 1 488 ? -34.506 12.061 30.913 1.00 83.81 488 GLY A C 1
ATOM 3805 O O . GLY A 1 488 ? -33.894 11.291 31.650 1.00 83.81 488 GLY A O 1
ATOM 3806 N N . VAL A 1 489 ? -33.916 12.685 29.888 1.00 87.19 489 VAL A N 1
ATOM 3807 C CA . VAL A 1 489 ? -32.493 12.502 29.556 1.00 87.19 489 VAL A CA 1
ATOM 3808 C C . VAL A 1 489 ? -31.589 12.966 30.701 1.00 87.19 489 VAL A C 1
ATOM 3810 O O . VAL A 1 489 ? -30.657 12.253 31.070 1.00 87.19 489 VAL A O 1
ATOM 3813 N N . SER A 1 490 ? -31.866 14.133 31.286 1.00 84.75 490 SER A N 1
ATOM 3814 C CA . SER A 1 490 ? -31.084 14.665 32.407 1.00 84.75 490 SER A CA 1
ATOM 3815 C C . SER A 1 490 ? -31.196 13.779 33.656 1.00 84.75 490 SER A C 1
ATOM 3817 O O . SER A 1 490 ? -30.188 13.479 34.295 1.00 84.75 490 SER A O 1
ATOM 3819 N N . LEU A 1 491 ? -32.394 13.267 33.966 1.00 84.00 491 LEU A N 1
ATOM 3820 C CA . LEU A 1 491 ? -32.582 12.291 35.046 1.00 84.00 491 LEU A CA 1
ATOM 3821 C C . LEU A 1 491 ? -31.823 10.985 34.787 1.00 84.00 491 LEU A C 1
ATOM 3823 O O . LEU A 1 491 ? -31.199 10.455 35.704 1.00 84.00 491 LEU A O 1
ATOM 3827 N N . ALA A 1 492 ? -31.839 10.477 33.553 1.00 89.06 492 ALA A N 1
ATOM 3828 C CA . ALA A 1 492 ? -31.119 9.260 33.190 1.00 89.06 492 ALA A CA 1
ATOM 3829 C C . ALA A 1 492 ? -29.598 9.419 33.348 1.00 89.06 492 ALA A C 1
ATOM 3831 O O . ALA A 1 492 ? -28.941 8.520 33.873 1.00 89.06 492 ALA A O 1
ATOM 3832 N N . TRP A 1 493 ? -29.034 10.568 32.956 1.00 90.50 493 TRP A N 1
ATOM 3833 C CA . TRP A 1 493 ? -27.611 10.866 33.159 1.00 90.50 493 TRP A CA 1
ATOM 3834 C C . TRP A 1 493 ? -27.251 10.971 34.648 1.00 90.50 493 TRP A C 1
ATOM 3836 O O . TRP A 1 493 ? -26.243 10.403 35.072 1.00 90.50 493 TRP A O 1
ATOM 3846 N N . GLY A 1 494 ? -28.088 11.634 35.453 1.00 85.88 494 GLY A N 1
ATOM 3847 C CA . GLY A 1 494 ? -27.907 11.715 36.906 1.00 85.88 494 GLY A CA 1
ATOM 3848 C C . GLY A 1 494 ? -28.009 10.354 37.603 1.00 85.88 494 GLY A C 1
ATOM 3849 O O . GLY A 1 494 ? -27.187 10.034 38.462 1.00 85.88 494 GLY A O 1
ATOM 3850 N N . LEU A 1 495 ? -28.966 9.513 37.197 1.00 88.81 495 LEU A N 1
ATOM 3851 C CA . LEU A 1 495 ? -29.112 8.151 37.714 1.00 88.81 495 LEU A CA 1
ATOM 3852 C C . LEU A 1 495 ? -27.901 7.285 37.352 1.00 88.81 495 LEU A C 1
ATOM 3854 O O . LEU A 1 495 ? -27.372 6.585 38.214 1.00 88.81 495 LEU A O 1
ATOM 3858 N N . LEU A 1 496 ? -27.425 7.365 36.106 1.00 90.69 496 LEU A N 1
ATOM 3859 C CA . LEU A 1 496 ? -26.209 6.678 35.672 1.00 90.69 496 LEU A CA 1
ATOM 3860 C C . LEU A 1 496 ? -25.005 7.093 36.532 1.00 90.69 496 LEU A C 1
ATOM 3862 O O . LEU A 1 496 ? -24.245 6.234 36.977 1.00 90.69 496 LEU A O 1
ATOM 3866 N N . ALA A 1 497 ? -24.870 8.390 36.828 1.00 87.81 497 ALA A N 1
ATOM 3867 C CA . ALA A 1 497 ? -23.802 8.908 37.680 1.00 87.81 497 ALA A CA 1
ATOM 3868 C C . ALA A 1 497 ? -23.867 8.325 39.099 1.00 87.81 497 ALA A C 1
ATOM 3870 O O . ALA A 1 497 ? -22.851 7.854 39.616 1.00 87.81 497 ALA A O 1
ATOM 3871 N N . LEU A 1 498 ? -25.064 8.277 39.695 1.00 87.56 498 LEU A N 1
ATOM 3872 C CA . LEU A 1 498 ? -25.296 7.663 41.006 1.00 87.56 498 LEU A CA 1
ATOM 3873 C C . LEU A 1 498 ? -24.966 6.167 41.014 1.00 87.56 498 LEU A C 1
ATOM 3875 O O . LEU A 1 498 ? -24.334 5.694 41.957 1.00 87.56 498 LEU A O 1
ATOM 3879 N N . VAL A 1 499 ? -25.345 5.424 39.970 1.00 89.69 499 VAL A N 1
ATOM 3880 C CA . VAL A 1 499 ? -25.045 3.987 39.854 1.00 89.69 499 VAL A CA 1
ATOM 3881 C C . VAL A 1 499 ? -23.539 3.749 39.749 1.00 89.69 499 VAL A C 1
ATOM 3883 O O . VAL A 1 499 ? -22.999 2.925 40.489 1.00 89.69 499 VAL A O 1
ATOM 3886 N N . CYS A 1 500 ? -22.833 4.482 38.883 1.00 88.75 500 CYS A N 1
ATOM 3887 C CA . CYS A 1 500 ? -21.379 4.362 38.745 1.00 88.75 500 CYS A CA 1
ATOM 3888 C C . CYS A 1 500 ? -20.654 4.697 40.054 1.00 88.75 500 CYS A C 1
ATOM 3890 O O . CYS A 1 500 ? -19.735 3.981 40.456 1.00 88.75 500 CYS A O 1
ATOM 3892 N N . LEU A 1 501 ? -21.104 5.742 40.745 1.00 85.31 501 LEU A N 1
ATOM 3893 C CA . LEU A 1 501 ? -20.563 6.162 42.030 1.00 85.31 501 LEU A CA 1
ATOM 3894 C C . LEU A 1 501 ? -20.844 5.129 43.142 1.00 85.31 501 LEU A C 1
ATOM 3896 O O . LEU A 1 501 ? -19.944 4.771 43.905 1.00 85.31 501 LEU A O 1
ATOM 3900 N N . GLY A 1 502 ? -22.064 4.590 43.193 1.00 86.12 502 GLY A N 1
ATOM 3901 C CA . GLY A 1 502 ? -22.465 3.542 44.132 1.00 86.12 502 GLY A CA 1
ATOM 3902 C C . GLY A 1 502 ? -21.712 2.228 43.920 1.00 86.12 502 GLY A C 1
ATOM 3903 O O . GLY A 1 502 ? -21.363 1.568 44.894 1.00 86.12 502 GLY A O 1
ATOM 3904 N N . LEU A 1 503 ? -21.389 1.876 42.671 1.00 87.38 503 LEU A N 1
ATOM 3905 C CA . LEU A 1 503 ? -20.540 0.727 42.336 1.00 87.38 503 LEU A CA 1
ATOM 3906 C C . LEU A 1 503 ? -19.056 0.981 42.643 1.00 87.38 503 LEU A C 1
ATOM 3908 O O . LEU A 1 503 ? -18.343 0.047 43.016 1.00 87.38 503 LEU A O 1
ATOM 3912 N N . ALA A 1 504 ? -18.575 2.221 42.527 1.00 86.38 504 ALA A N 1
ATOM 3913 C CA . ALA A 1 504 ? -17.178 2.563 42.797 1.00 86.38 504 ALA A CA 1
ATOM 3914 C C . ALA A 1 504 ? -16.770 2.304 44.260 1.00 86.38 504 ALA A C 1
ATOM 3916 O O . ALA A 1 504 ? -15.638 1.882 44.508 1.00 86.38 504 ALA A O 1
ATOM 3917 N N . LEU A 1 505 ? -17.692 2.492 45.212 1.00 82.75 505 LEU A N 1
ATOM 3918 C CA . LEU A 1 505 ? -17.468 2.268 46.645 1.00 82.75 505 LEU A CA 1
ATOM 3919 C C . LEU A 1 505 ? -17.110 0.810 47.010 1.00 82.75 505 LEU A C 1
ATOM 3921 O O . LEU A 1 505 ? -16.003 0.590 47.511 1.00 82.75 505 LEU A O 1
ATOM 3925 N N . PRO A 1 506 ? -17.973 -0.206 46.770 1.00 85.25 506 PRO A N 1
ATOM 3926 C CA . PRO A 1 506 ? -17.666 -1.593 47.115 1.00 85.25 506 PRO A CA 1
ATOM 3927 C C . PRO A 1 506 ? -16.496 -2.139 46.292 1.00 85.25 506 PRO A C 1
ATOM 3929 O O . PRO A 1 506 ? -15.751 -2.994 46.765 1.00 85.25 506 PRO A O 1
ATOM 3932 N N . LEU A 1 507 ? -16.300 -1.628 45.072 1.00 83.44 507 LEU A N 1
ATOM 3933 C CA . LEU A 1 507 ? -15.206 -2.036 44.192 1.00 83.44 507 LEU A CA 1
ATOM 3934 C C . LEU A 1 507 ? -13.868 -1.353 44.524 1.00 83.44 507 LEU A C 1
ATOM 3936 O O . LEU A 1 507 ? -12.844 -1.770 43.981 1.00 83.44 507 LEU A O 1
ATOM 3940 N N . ARG A 1 508 ? -13.868 -0.332 45.398 1.00 82.75 508 ARG A N 1
ATOM 3941 C CA . ARG A 1 508 ? -12.718 0.545 45.700 1.00 82.75 508 ARG A CA 1
ATOM 3942 C C . ARG A 1 508 ? -12.034 1.070 44.434 1.00 82.75 508 ARG A C 1
ATOM 3944 O O . ARG A 1 508 ? -10.807 1.119 44.335 1.00 82.75 508 ARG A O 1
ATOM 3951 N N . ASP A 1 509 ? -12.846 1.438 43.450 1.00 83.25 509 ASP A N 1
ATOM 3952 C CA . ASP A 1 509 ? -12.388 1.756 42.105 1.00 83.25 509 ASP A CA 1
ATOM 3953 C C . ASP A 1 509 ? -12.376 3.269 41.859 1.00 83.25 509 ASP A C 1
ATOM 3955 O O . ASP A 1 509 ? -13.403 3.896 41.590 1.00 83.25 509 ASP A O 1
ATOM 3959 N N . ARG A 1 510 ? -11.178 3.860 41.945 1.00 82.56 510 ARG A N 1
ATOM 3960 C CA . ARG A 1 510 ? -10.989 5.308 41.776 1.00 82.56 510 ARG A CA 1
ATOM 3961 C C . ARG A 1 510 ? -11.319 5.787 40.364 1.00 82.56 510 ARG A C 1
ATOM 3963 O O . ARG A 1 510 ? -11.840 6.886 40.222 1.00 82.56 510 ARG A O 1
ATOM 3970 N N . ILE A 1 511 ? -11.036 4.992 39.328 1.00 85.62 511 ILE A N 1
ATOM 3971 C CA . ILE A 1 511 ? -11.285 5.405 37.937 1.00 85.62 511 ILE A CA 1
ATOM 3972 C C . ILE A 1 511 ? -12.794 5.522 37.711 1.00 85.62 511 ILE A C 1
ATOM 3974 O O . ILE A 1 511 ? -13.260 6.541 37.198 1.00 85.62 511 ILE A O 1
ATOM 3978 N N . LEU A 1 512 ? -13.557 4.527 38.173 1.00 86.19 512 LEU A N 1
ATOM 3979 C CA . LEU A 1 512 ? -15.015 4.541 38.086 1.00 86.19 512 LEU A CA 1
ATOM 3980 C C . LEU A 1 512 ? -15.619 5.707 38.889 1.00 86.19 512 LEU A C 1
ATOM 3982 O O . LEU A 1 512 ? -16.442 6.454 38.359 1.00 86.19 512 LEU A O 1
ATOM 3986 N N . GLY A 1 513 ? -15.146 5.934 40.119 1.00 84.25 513 GLY A N 1
ATOM 3987 C CA . GLY A 1 513 ? -15.593 7.064 40.940 1.00 84.25 513 GLY A CA 1
ATOM 3988 C C . GLY A 1 513 ? -15.298 8.420 40.290 1.00 84.25 513 GLY A C 1
ATOM 3989 O O . GLY A 1 513 ? -16.205 9.235 40.151 1.00 84.25 513 GLY A O 1
ATOM 3990 N N . HIS A 1 514 ? -14.078 8.648 39.794 1.00 85.44 514 HIS A N 1
ATOM 3991 C CA . HIS A 1 514 ? -13.725 9.906 39.118 1.00 85.44 514 HIS A CA 1
ATOM 3992 C C . HIS A 1 514 ? -14.566 10.134 37.858 1.00 85.44 514 HIS A C 1
ATOM 3994 O O . HIS A 1 514 ? -15.027 11.246 37.607 1.00 85.44 514 HIS A O 1
ATOM 4000 N N . SER A 1 515 ? -14.815 9.078 37.083 1.00 87.25 515 SER A N 1
ATOM 4001 C CA . SER A 1 515 ? -15.613 9.190 35.863 1.00 87.25 515 SER A CA 1
ATOM 4002 C C . SER A 1 515 ? -17.084 9.554 36.122 1.00 87.25 515 SER A C 1
ATOM 4004 O O . SER A 1 515 ? -17.668 10.291 35.330 1.00 87.25 515 SER A O 1
ATOM 4006 N N . SER A 1 516 ? -17.668 9.143 37.258 1.00 84.25 516 SER A N 1
ATOM 4007 C CA . SER A 1 516 ? -19.040 9.539 37.626 1.00 84.25 516 SER A CA 1
ATOM 4008 C C . SER A 1 516 ? -19.195 11.037 37.920 1.00 84.25 516 SER A C 1
ATOM 4010 O O . SER A 1 516 ? -20.264 11.595 37.682 1.00 84.25 516 SER A O 1
ATOM 4012 N N . LEU A 1 517 ? -18.137 11.727 38.364 1.00 80.69 517 LEU A N 1
ATOM 4013 C CA . LEU A 1 517 ? -18.189 13.178 38.571 1.00 80.69 517 LEU A CA 1
ATOM 4014 C C . LEU A 1 517 ? -18.370 13.933 37.257 1.00 80.69 517 LEU A C 1
ATOM 4016 O O . LEU A 1 517 ? -19.082 14.934 37.211 1.00 80.69 517 LEU A O 1
ATOM 4020 N N . LEU A 1 518 ? -17.759 13.436 36.179 1.00 81.00 518 LEU A N 1
ATOM 4021 C CA . LEU A 1 518 ? -17.932 14.020 34.854 1.00 81.00 518 LEU A CA 1
ATOM 4022 C C . LEU A 1 518 ? -19.378 13.875 34.373 1.00 81.00 518 LEU A C 1
ATOM 4024 O O . LEU A 1 518 ? -19.934 14.841 33.855 1.00 81.00 518 LEU A O 1
ATOM 4028 N N . LEU A 1 519 ? -20.023 12.731 34.621 1.00 83.88 519 LEU A N 1
ATOM 4029 C CA . LEU A 1 519 ? -21.453 12.572 34.345 1.00 83.88 519 LEU A CA 1
ATOM 4030 C C . LEU A 1 519 ? -22.311 13.579 35.121 1.00 83.88 519 LEU A C 1
ATOM 4032 O O . LEU A 1 519 ? -23.184 14.216 34.530 1.00 83.88 519 LEU A O 1
ATOM 4036 N N . PHE A 1 520 ? -22.053 13.750 36.423 1.00 81.56 520 PHE A N 1
ATOM 4037 C CA . PHE A 1 520 ? -22.762 14.738 37.239 1.00 81.56 520 PHE A CA 1
ATOM 4038 C C . PHE A 1 520 ? -22.584 16.155 36.700 1.00 81.56 520 PHE A C 1
ATOM 4040 O O . PHE A 1 520 ? -23.563 16.892 36.591 1.00 81.56 520 PHE A O 1
ATOM 4047 N N . ALA A 1 521 ? -21.360 16.522 36.317 1.00 78.00 521 ALA A N 1
ATOM 4048 C CA . ALA A 1 521 ? -21.068 17.827 35.741 1.00 78.00 521 ALA A CA 1
ATOM 4049 C C . ALA A 1 521 ? -21.837 18.055 34.430 1.00 78.00 521 ALA A C 1
ATOM 4051 O O . ALA A 1 521 ? -22.494 19.085 34.284 1.00 78.00 521 ALA A O 1
ATOM 4052 N N . PHE A 1 522 ? -21.829 17.087 33.504 1.00 81.62 522 PHE A N 1
ATOM 4053 C CA . PHE A 1 522 ? -22.583 17.186 32.248 1.00 81.62 522 PHE A CA 1
ATOM 4054 C C . PHE A 1 522 ? -24.099 17.244 32.469 1.00 81.62 522 PHE A C 1
ATOM 4056 O O . PHE A 1 522 ? -24.781 18.044 31.826 1.00 81.62 522 PHE A O 1
ATOM 4063 N N . SER A 1 523 ? -24.628 16.437 33.391 1.00 82.31 523 SER A N 1
ATOM 4064 C CA . SER A 1 523 ? -26.046 16.457 33.759 1.00 82.31 523 SER A CA 1
ATOM 4065 C C . SER A 1 523 ? -26.455 17.808 34.348 1.00 82.31 523 SER A C 1
ATOM 4067 O O . SER A 1 523 ? -27.447 18.389 33.914 1.00 82.31 523 SER A O 1
ATOM 4069 N N . ALA A 1 524 ? -25.681 18.340 35.298 1.00 76.31 524 ALA A N 1
ATOM 4070 C CA . ALA A 1 524 ? -25.950 19.638 35.911 1.00 76.31 524 ALA A CA 1
ATOM 4071 C C . ALA A 1 524 ? -25.880 20.775 34.883 1.00 76.31 524 ALA A C 1
ATOM 4073 O O . ALA A 1 524 ? -26.767 21.627 34.845 1.00 76.31 524 ALA A O 1
ATOM 4074 N N . LEU A 1 525 ? -24.869 20.753 34.008 1.00 79.88 525 LEU A N 1
ATOM 4075 C CA . LEU A 1 525 ? -24.704 21.741 32.945 1.00 79.88 525 LEU A CA 1
ATOM 4076 C C . LEU A 1 525 ? -25.906 21.739 31.993 1.00 79.88 525 LEU A C 1
ATOM 4078 O O . LEU A 1 525 ? -26.470 22.792 31.703 1.00 79.88 525 LEU A O 1
ATOM 4082 N N . LYS A 1 526 ? -26.348 20.559 31.549 1.00 79.50 526 LYS A N 1
ATOM 4083 C CA . LYS A 1 526 ? -27.515 20.442 30.669 1.00 79.50 526 LYS A CA 1
ATOM 4084 C C . LYS A 1 526 ? -28.786 20.983 31.330 1.00 79.50 526 LYS A C 1
ATOM 4086 O O . LYS A 1 526 ? -29.520 21.736 30.689 1.00 79.50 526 LYS A O 1
ATOM 4091 N N . VAL A 1 527 ? -29.029 20.637 32.596 1.00 78.00 527 VAL A N 1
ATOM 4092 C CA . VAL A 1 527 ? -30.203 21.131 33.331 1.00 78.00 527 VAL A CA 1
ATOM 4093 C C . VAL A 1 527 ? -30.177 22.658 33.424 1.00 78.00 527 VAL A C 1
ATOM 4095 O O . VAL A 1 527 ? -31.186 23.302 33.141 1.00 78.00 527 VAL A O 1
ATOM 4098 N N . LEU A 1 528 ? -29.016 23.238 33.749 1.00 74.69 528 LEU A N 1
ATOM 4099 C CA . LEU A 1 528 ? -28.839 24.685 33.893 1.00 74.69 528 LEU A CA 1
ATOM 4100 C C . LEU A 1 528 ? -29.090 25.458 32.595 1.00 74.69 528 LEU A C 1
ATOM 4102 O O . LEU A 1 528 ? -29.768 26.484 32.620 1.00 74.69 528 LEU A O 1
ATOM 4106 N N . PHE A 1 529 ? -28.551 24.976 31.476 1.00 74.69 529 PHE A N 1
ATOM 4107 C CA . PHE A 1 529 ? -28.578 25.715 30.213 1.00 74.69 529 PHE A CA 1
ATOM 4108 C C . PHE A 1 529 ? -29.796 25.410 29.336 1.00 74.69 529 PHE A C 1
ATOM 4110 O O . PHE A 1 529 ? -30.288 26.313 28.664 1.00 74.69 529 PHE A O 1
ATOM 4117 N N . ASN A 1 530 ? -30.289 24.169 29.329 1.00 73.25 530 ASN A N 1
ATOM 4118 C CA . ASN A 1 530 ? -31.316 23.735 28.379 1.00 73.25 530 ASN A CA 1
ATOM 4119 C C . ASN A 1 530 ? -32.682 23.505 29.041 1.00 73.25 530 ASN A C 1
ATOM 4121 O O . ASN A 1 530 ? -33.702 23.949 28.521 1.00 73.25 530 ASN A O 1
ATOM 4125 N N . ASP A 1 531 ? -32.718 22.853 30.208 1.00 67.00 531 ASP A N 1
ATOM 4126 C CA . ASP A 1 531 ? -33.993 22.470 30.837 1.00 67.00 531 ASP A CA 1
ATOM 4127 C C . ASP A 1 531 ? -34.635 23.629 31.622 1.00 67.00 531 ASP A C 1
ATOM 4129 O O . ASP A 1 531 ? -35.860 23.723 31.714 1.00 67.00 531 ASP A O 1
ATOM 4133 N N . LEU A 1 532 ? -33.829 24.552 32.160 1.00 69.81 532 LEU A N 1
ATOM 4134 C CA . LEU A 1 532 ? -34.317 25.714 32.913 1.00 69.81 532 LEU A CA 1
ATOM 4135 C C . LEU A 1 532 ? -34.810 26.865 32.026 1.00 69.81 532 LEU A C 1
ATOM 4137 O O . LEU A 1 532 ? -35.648 27.645 32.477 1.00 69.81 532 LEU A O 1
ATOM 4141 N N . ALA A 1 533 ? -34.349 26.970 30.776 1.00 66.94 533 ALA A N 1
ATOM 4142 C CA . ALA A 1 533 ? -34.672 28.095 29.893 1.00 66.94 533 ALA A CA 1
ATOM 4143 C C . ALA A 1 533 ? -36.178 28.186 29.559 1.00 66.94 533 ALA A C 1
ATOM 4145 O O . ALA A 1 533 ? -36.727 29.285 29.492 1.00 66.94 533 ALA A O 1
ATOM 4146 N N . GLY A 1 534 ? -36.864 27.042 29.431 1.00 64.81 534 GLY A N 1
ATOM 4147 C CA . GLY A 1 534 ? -38.290 26.960 29.072 1.00 64.81 534 GLY A CA 1
ATOM 4148 C C . GLY A 1 534 ? -39.248 26.540 30.195 1.00 64.81 534 GLY A C 1
ATOM 4149 O O . GLY A 1 534 ? -40.457 26.543 29.991 1.00 64.81 534 GLY A O 1
ATOM 4150 N N . ALA A 1 535 ? -38.750 26.165 31.378 1.00 69.12 535 ALA A N 1
ATOM 4151 C CA . ALA A 1 535 ? -39.585 25.601 32.446 1.00 69.12 535 ALA A CA 1
ATOM 4152 C C . ALA A 1 535 ? -40.368 26.668 33.238 1.00 69.12 535 ALA A C 1
ATOM 4154 O O . ALA A 1 535 ? -39.899 27.793 33.398 1.00 69.12 535 ALA A O 1
ATOM 4155 N N . ALA A 1 536 ? -41.528 26.310 33.798 1.00 73.44 536 ALA A N 1
ATOM 4156 C CA . ALA A 1 536 ? -42.271 27.174 34.720 1.00 73.44 536 ALA A CA 1
ATOM 4157 C C . ALA A 1 536 ? -41.500 27.381 36.048 1.00 73.44 536 ALA A C 1
ATOM 4159 O O . ALA A 1 536 ? -40.777 26.473 36.473 1.00 73.44 536 ALA A O 1
ATOM 4160 N N . PRO A 1 537 ? -41.667 28.520 36.753 1.00 74.31 537 PRO A N 1
ATOM 4161 C CA . PRO A 1 537 ? -40.915 28.840 37.974 1.00 74.31 537 PRO A CA 1
ATOM 4162 C C . PRO A 1 537 ? -40.828 27.727 39.044 1.00 74.31 537 PRO A C 1
ATOM 4164 O O . PRO A 1 537 ? -39.719 27.470 39.513 1.00 74.31 537 PRO A O 1
ATOM 4167 N N . PRO A 1 538 ? -41.906 26.997 39.409 1.00 73.56 538 PRO A N 1
ATOM 4168 C CA . PRO A 1 538 ? -41.805 25.934 40.418 1.00 73.56 538 PRO A CA 1
ATOM 4169 C C . PRO A 1 538 ? -40.999 24.717 39.936 1.00 73.56 538 PRO A C 1
ATOM 4171 O O . PRO A 1 538 ? -40.265 24.112 40.715 1.00 73.56 538 PRO A O 1
ATOM 4174 N N . VAL A 1 539 ? -41.064 24.394 38.639 1.00 69.00 539 VAL A N 1
ATOM 4175 C CA . VAL A 1 539 ? -40.271 23.311 38.031 1.00 69.00 539 VAL A CA 1
ATOM 4176 C C . VAL A 1 539 ? -38.788 23.686 38.014 1.00 69.00 539 VAL A C 1
ATOM 4178 O O . VAL A 1 539 ? -37.939 22.842 38.294 1.00 69.00 539 VAL A O 1
ATOM 4181 N N . ARG A 1 540 ? -38.463 24.967 37.776 1.00 67.88 540 ARG A N 1
ATOM 4182 C CA . ARG A 1 540 ? -37.080 25.467 37.844 1.00 67.88 540 ARG A CA 1
ATOM 4183 C C . ARG A 1 540 ? -36.472 25.292 39.232 1.00 67.88 540 ARG A C 1
ATOM 4185 O O . ARG A 1 540 ? -35.356 24.792 39.352 1.00 67.88 540 ARG A O 1
ATOM 4192 N N . ILE A 1 541 ? -37.221 25.675 40.266 1.00 69.56 541 ILE A N 1
ATOM 4193 C CA . ILE A 1 541 ? -36.788 25.555 41.664 1.00 69.56 541 ILE A CA 1
ATOM 4194 C C . ILE A 1 541 ? -36.594 24.079 42.033 1.00 69.56 541 ILE A C 1
ATOM 4196 O O . ILE A 1 541 ? -35.552 23.726 42.582 1.00 69.56 541 ILE A O 1
ATOM 4200 N N . GLY A 1 542 ? -37.538 23.204 41.665 1.00 71.00 542 GLY A N 1
ATOM 4201 C CA . GLY A 1 542 ? -37.426 21.761 41.898 1.00 71.00 542 GLY A CA 1
ATOM 4202 C C . GLY A 1 542 ? -36.200 21.131 41.226 1.00 71.00 542 GLY A C 1
ATOM 4203 O O . GLY A 1 542 ? -35.439 20.420 41.882 1.00 71.00 542 GLY A O 1
ATOM 4204 N N . CYS A 1 543 ? -35.950 21.438 39.948 1.00 66.81 543 CYS A N 1
ATOM 4205 C CA . CYS A 1 543 ? -34.777 20.941 39.220 1.00 66.81 543 CYS A CA 1
ATOM 4206 C C . CYS A 1 543 ? -33.456 21.423 39.838 1.00 66.81 543 CYS A C 1
ATOM 4208 O O . CYS A 1 543 ? -32.535 20.623 40.003 1.00 66.81 543 CYS A O 1
ATOM 4210 N N . LEU A 1 544 ? -33.362 22.701 40.222 1.00 69.56 544 LEU A N 1
ATOM 4211 C CA . LEU A 1 544 ? -32.172 23.253 40.882 1.00 69.56 544 LEU A CA 1
ATOM 4212 C C . LEU A 1 544 ? -31.899 22.590 42.237 1.00 69.56 544 LEU A C 1
ATOM 4214 O O . LEU A 1 544 ? -30.743 22.319 42.559 1.00 69.56 544 LEU A O 1
ATOM 4218 N N . LEU A 1 545 ? -32.946 22.286 43.008 1.00 71.00 545 LEU A N 1
ATOM 4219 C CA . LEU A 1 545 ? -32.828 21.627 44.309 1.00 71.00 545 LEU A CA 1
ATOM 4220 C C . LEU A 1 545 ? -32.341 20.178 44.147 1.00 71.00 545 LEU A C 1
ATOM 4222 O O . LEU A 1 545 ? -31.397 19.768 44.822 1.00 71.00 545 LEU A O 1
ATOM 4226 N N . VAL A 1 546 ? -32.906 19.431 43.191 1.00 70.06 546 VAL A N 1
ATOM 4227 C CA . VAL A 1 546 ? -32.465 18.062 42.868 1.00 70.06 546 VAL A CA 1
ATOM 4228 C C . VAL A 1 546 ? -31.008 18.042 42.398 1.00 70.06 546 VAL A C 1
ATOM 4230 O O . VAL A 1 546 ? -30.231 17.228 42.902 1.00 70.06 546 VAL A O 1
ATOM 4233 N N . VAL A 1 547 ? -30.614 18.950 41.495 1.00 70.00 547 VAL A N 1
ATOM 4234 C CA . VAL A 1 547 ? -29.221 19.089 41.022 1.00 70.00 547 VAL A CA 1
ATOM 4235 C C . VAL A 1 547 ? -28.280 19.459 42.171 1.00 70.00 547 VAL A C 1
ATOM 4237 O O . VAL A 1 547 ? -27.218 18.854 42.312 1.00 70.00 547 VAL A O 1
ATOM 4240 N N . GLY A 1 548 ? -28.669 20.407 43.028 1.00 69.56 548 GLY A N 1
ATOM 4241 C CA . GLY A 1 548 ? -27.877 20.813 44.190 1.00 69.56 548 GLY A CA 1
ATOM 4242 C C . GLY A 1 548 ? -27.632 19.660 45.166 1.00 69.56 548 GLY A C 1
ATOM 4243 O O . GLY A 1 548 ? -26.493 19.429 45.574 1.00 69.56 548 GLY A O 1
ATOM 4244 N N . VAL A 1 549 ? -28.672 18.883 45.483 1.00 72.50 549 VAL A N 1
ATOM 4245 C CA . VAL A 1 549 ? -28.567 17.707 46.363 1.00 72.50 549 VAL A CA 1
ATOM 4246 C C . VAL A 1 549 ? -27.694 16.616 45.740 1.00 72.50 549 VAL A C 1
ATOM 4248 O O . VAL A 1 549 ? -26.845 16.051 46.431 1.00 72.50 549 VAL A O 1
ATOM 4251 N N . THR A 1 550 ? -27.843 16.334 44.440 1.00 67.69 550 THR A N 1
ATOM 4252 C CA . THR A 1 550 ? -27.017 15.315 43.763 1.00 67.69 550 THR A CA 1
ATOM 4253 C C . THR A 1 550 ? -25.547 15.718 43.678 1.00 67.69 550 THR A C 1
ATOM 4255 O O . THR A 1 550 ? -24.683 14.886 43.957 1.00 67.69 550 THR A O 1
ATOM 4258 N N . LEU A 1 551 ? -25.241 16.982 43.369 1.00 69.69 551 LEU A N 1
ATOM 4259 C CA . LEU A 1 551 ? -23.863 17.487 43.361 1.00 69.69 551 LEU A CA 1
ATOM 4260 C C . LEU A 1 551 ? -23.233 17.468 44.759 1.00 69.69 551 LEU A C 1
ATOM 4262 O O . LEU A 1 551 ? -22.076 17.068 44.901 1.00 69.69 551 LEU A O 1
ATOM 4266 N N . TYR A 1 552 ? -23.988 17.847 45.795 1.00 73.00 552 TYR A N 1
ATOM 4267 C CA . TYR A 1 552 ? -23.516 17.801 47.180 1.00 73.00 552 TYR A CA 1
ATOM 4268 C C . TYR A 1 552 ? -23.211 16.364 47.627 1.00 73.00 552 TYR A C 1
ATOM 4270 O O . TYR A 1 552 ? -22.129 16.093 48.153 1.00 73.00 552 TYR A O 1
ATOM 4278 N N . ALA A 1 553 ? -24.124 15.425 47.356 1.00 70.44 553 ALA A N 1
ATOM 4279 C CA . ALA A 1 553 ? -23.929 14.008 47.655 1.00 70.44 553 ALA A CA 1
ATOM 4280 C C . ALA A 1 553 ? -22.727 13.417 46.893 1.00 70.44 553 ALA A C 1
ATOM 4282 O O . ALA A 1 553 ? -21.904 12.720 47.489 1.00 70.44 553 ALA A O 1
ATOM 4283 N N . GLY A 1 554 ? -22.579 13.743 45.603 1.00 66.94 554 GLY A N 1
ATOM 4284 C CA . GLY A 1 554 ? -21.437 13.323 44.787 1.00 66.94 554 GLY A CA 1
ATOM 4285 C C . GLY A 1 554 ? -20.098 13.860 45.307 1.00 66.94 554 GLY A C 1
ATOM 4286 O O . GLY A 1 554 ? -19.132 13.104 45.425 1.00 66.94 554 GLY A O 1
ATOM 4287 N N . GLY A 1 555 ? -20.042 15.141 45.685 1.00 68.75 555 GLY A N 1
ATOM 4288 C CA . GLY A 1 555 ? -18.843 15.773 46.245 1.00 68.75 555 GLY A CA 1
ATOM 4289 C C . GLY A 1 555 ? -18.451 15.232 47.625 1.00 68.75 555 GLY A C 1
ATOM 4290 O O . GLY A 1 555 ? -17.265 15.019 47.895 1.00 68.75 555 GLY A O 1
ATOM 4291 N N . TRP A 1 556 ? -19.432 14.951 48.488 1.00 74.44 556 TRP A N 1
ATOM 4292 C CA . TRP A 1 556 ? -19.192 14.304 49.782 1.00 74.44 556 TRP A CA 1
ATOM 4293 C C . TRP A 1 556 ? -18.601 12.899 49.608 1.00 74.44 556 TRP A C 1
ATOM 4295 O O . TRP A 1 556 ? -17.601 12.558 50.244 1.00 74.44 556 TRP A O 1
ATOM 4305 N N . LEU A 1 557 ? -19.156 12.108 48.687 1.00 67.00 557 LEU A N 1
ATOM 4306 C CA . LEU A 1 557 ? -18.678 10.752 48.436 1.00 67.00 557 LEU A CA 1
ATOM 4307 C C . LEU A 1 557 ? -17.303 10.714 47.754 1.00 67.00 557 LEU A C 1
ATOM 4309 O O . LEU A 1 557 ? -16.505 9.817 48.020 1.00 67.00 557 LEU A O 1
ATOM 4313 N N . TYR A 1 558 ? -16.984 11.708 46.922 1.00 67.44 558 TYR A N 1
ATOM 4314 C CA . TYR A 1 558 ? -15.652 11.858 46.337 1.00 67.44 558 TYR A CA 1
ATOM 4315 C C . TYR A 1 558 ? -14.566 12.027 47.406 1.00 67.44 558 TYR A C 1
ATOM 4317 O O . TYR A 1 558 ? -13.564 11.310 47.389 1.00 67.44 558 TYR A O 1
ATOM 4325 N N . ARG A 1 559 ? -14.796 12.914 48.385 1.00 70.50 559 ARG A N 1
ATOM 4326 C CA . ARG A 1 559 ? -13.879 13.095 49.524 1.00 70.50 559 ARG A CA 1
ATOM 4327 C C . ARG A 1 559 ? -13.652 11.791 50.286 1.00 70.50 559 ARG A C 1
ATOM 4329 O O . ARG A 1 559 ? -12.539 11.526 50.726 1.00 70.50 559 ARG A O 1
ATOM 4336 N N . TYR A 1 560 ? -14.687 10.963 50.401 1.00 72.75 560 TYR A N 1
ATOM 4337 C CA . TYR A 1 560 ? -14.585 9.649 51.030 1.00 72.75 560 TYR A CA 1
ATOM 4338 C C . TYR A 1 560 ? -13.738 8.659 50.203 1.00 72.75 560 TYR A C 1
ATOM 4340 O O . TYR A 1 560 ? -12.924 7.925 50.761 1.00 72.75 560 TYR A O 1
ATOM 4348 N N . ILE A 1 561 ? -13.860 8.669 48.869 1.00 69.00 561 ILE A N 1
ATOM 4349 C CA . ILE A 1 561 ? -13.065 7.812 47.968 1.00 69.00 561 ILE A CA 1
ATOM 4350 C C . ILE A 1 561 ? -11.578 8.213 47.949 1.00 69.00 561 ILE A C 1
ATOM 4352 O O . ILE A 1 561 ? -10.717 7.331 47.894 1.00 69.00 561 ILE A O 1
ATOM 4356 N N . GLU A 1 562 ? -11.248 9.506 48.038 1.00 67.50 562 GLU A N 1
ATOM 4357 C CA . GLU A 1 562 ? -9.851 9.969 48.151 1.00 67.50 562 GLU A CA 1
ATOM 4358 C C . GLU A 1 562 ? -9.180 9.528 49.461 1.00 67.50 562 GLU A C 1
ATOM 4360 O O . GLU A 1 562 ? -7.982 9.236 49.474 1.00 67.50 562 GLU A O 1
ATOM 4365 N N . GLN A 1 563 ? -9.954 9.424 50.545 1.00 71.25 563 GLN A N 1
ATOM 4366 C CA . GLN A 1 563 ? -9.475 8.997 51.863 1.00 71.25 563 GLN A CA 1
ATOM 4367 C C . GLN A 1 563 ? -9.240 7.479 51.969 1.00 71.25 563 GLN A C 1
ATOM 4369 O O . GLN A 1 563 ? -8.539 7.026 52.875 1.00 71.25 563 GLN A O 1
ATOM 4374 N N . LEU A 1 564 ? -9.762 6.675 51.034 1.00 61.28 564 LEU A N 1
ATOM 4375 C CA . LEU A 1 564 ? -9.438 5.251 50.935 1.00 61.28 564 LEU A CA 1
ATOM 4376 C C . LEU A 1 564 ? -8.016 5.091 50.365 1.00 61.28 564 LEU A C 1
ATOM 4378 O O . LEU A 1 564 ? -7.800 5.177 49.153 1.00 61.28 564 LEU A O 1
ATOM 4382 N N . SER A 1 565 ? -7.037 4.873 51.249 1.00 49.12 565 SER A N 1
ATOM 4383 C CA . SER A 1 565 ? -5.621 4.604 50.940 1.00 49.12 565 SER A CA 1
ATOM 4384 C C . SER A 1 565 ? -5.426 3.587 49.799 1.00 49.12 565 SER A C 1
ATOM 4386 O O . SER A 1 565 ? -6.234 2.663 49.660 1.00 49.12 565 SER A O 1
ATOM 4388 N N . PRO A 1 566 ? -4.358 3.708 48.979 1.00 51.38 566 PRO A N 1
ATOM 4389 C CA . PRO A 1 566 ? -4.104 2.757 47.898 1.00 51.38 566 PRO A CA 1
ATOM 4390 C C . PRO A 1 566 ? -3.909 1.335 48.455 1.00 51.38 566 PRO A C 1
ATOM 4392 O O . PRO A 1 566 ? -3.477 1.184 49.603 1.00 51.38 566 PRO A O 1
ATOM 4395 N N . PRO A 1 567 ? -4.204 0.281 47.666 1.00 49.00 567 PRO A N 1
ATOM 4396 C CA . PRO A 1 567 ? -3.836 -1.071 48.061 1.00 49.00 567 PRO A CA 1
ATOM 4397 C C . PRO A 1 567 ? -2.330 -1.102 48.331 1.00 49.00 567 PRO A C 1
ATOM 4399 O O . PRO A 1 567 ? -1.550 -0.568 47.539 1.00 49.00 567 PRO A O 1
ATOM 4402 N N . LYS A 1 568 ? -1.930 -1.703 49.459 1.00 42.44 568 LYS A N 1
ATOM 4403 C CA . LYS A 1 568 ? -0.532 -2.083 49.680 1.00 42.44 568 LYS A CA 1
ATOM 4404 C C . LYS A 1 568 ? -0.111 -2.920 48.466 1.00 42.44 568 LYS A C 1
ATOM 4406 O O . LYS A 1 568 ? -0.777 -3.906 48.158 1.00 42.44 568 LYS A O 1
ATOM 4411 N N . THR A 1 569 ? 0.889 -2.421 47.745 1.00 45.78 569 THR A N 1
ATOM 4412 C CA . THR A 1 569 ? 1.513 -3.062 46.580 1.00 45.78 569 THR A CA 1
ATOM 4413 C C . THR A 1 569 ? 2.072 -4.424 46.916 1.00 45.78 569 THR A C 1
ATOM 4415 O O . THR A 1 569 ? 2.634 -4.532 48.031 1.00 45.78 569 THR A O 1
#

Radius of gyration: 36.69 Å; Cα contacts (8 Å, |Δi|>4): 498; chains: 1; bounding box: 110×77×89 Å